Protein AF-0000000066936096 (afdb_homodimer)

Radius of gyration: 26.85 Å; Cα contacts (8 Å, |Δi|>4): 1464; chains: 2; bounding box: 51×81×69 Å

pLDDT: mean 94.81, std 11.09, range [21.28, 98.94]

Solvent-accessible surface area (backbone atoms only — not comparable to full-atom values): 34958 Å² total; per-residue (Å²): 130,80,73,74,75,80,84,58,94,66,69,86,73,44,32,50,48,68,64,58,65,38,70,39,83,84,47,36,50,70,68,45,52,48,51,41,53,50,38,27,55,39,52,73,69,51,82,50,41,89,78,69,32,54,70,56,40,50,52,32,33,67,69,36,69,44,80,50,72,46,50,57,77,57,85,80,52,42,78,47,74,41,84,44,98,87,55,68,65,38,42,28,31,33,31,68,24,74,96,50,80,40,72,24,26,34,42,36,29,51,30,39,47,48,46,43,67,44,40,65,46,42,37,67,57,47,47,48,47,8,55,77,65,28,16,29,27,41,21,43,42,54,54,37,17,66,89,32,33,71,61,42,33,55,52,44,52,40,51,52,50,53,48,37,67,71,41,28,44,79,74,60,66,23,47,44,24,33,41,20,22,33,30,43,6,9,29,47,33,51,44,38,52,52,54,33,44,79,68,70,61,48,86,61,37,50,31,35,40,33,27,37,17,55,27,52,63,56,59,50,48,49,27,62,70,36,43,67,92,75,27,29,82,51,20,30,68,55,51,50,53,30,46,44,37,30,40,67,92,57,48,50,66,61,28,49,37,47,94,69,4,50,52,48,47,87,52,60,85,54,57,36,31,39,32,41,34,22,64,52,22,36,32,46,52,32,41,52,51,44,40,48,48,31,38,75,43,72,28,54,45,32,36,44,67,36,38,50,26,36,52,70,40,70,60,50,60,43,90,76,37,66,67,19,29,53,50,52,50,54,52,51,45,50,52,53,51,46,68,69,50,131,129,81,72,75,74,81,84,59,92,63,69,86,73,44,31,50,47,69,63,58,64,37,70,38,83,82,47,36,50,70,68,45,53,48,48,42,53,51,39,26,55,40,53,73,68,49,83,51,40,90,76,69,33,55,70,55,39,51,53,33,34,68,70,34,71,45,81,50,73,46,51,56,77,56,85,79,51,43,78,48,75,41,86,44,97,87,54,69,66,38,44,27,32,33,31,68,24,75,96,52,80,38,72,24,28,34,41,36,29,50,29,40,48,47,46,44,67,45,39,66,47,42,37,64,57,47,47,49,47,8,56,76,66,28,16,30,27,40,21,42,44,54,55,37,17,65,90,33,32,72,61,43,34,54,53,44,52,40,50,52,48,53,48,37,68,71,41,27,42,80,74,60,66,22,48,44,24,33,39,20,22,34,30,43,8,9,31,47,33,51,44,38,51,51,54,32,43,77,68,69,61,49,88,60,38,49,30,33,40,33,26,37,16,57,27,50,63,54,60,49,48,49,27,65,70,35,42,66,90,77,27,30,82,51,21,28,68,56,50,51,54,31,46,45,37,29,41,66,92,59,48,50,67,60,29,49,37,48,92,69,5,48,52,48,47,88,50,59,84,55,56,36,32,39,32,39,33,22,65,52,22,37,30,45,52,32,42,51,52,45,41,48,49,31,38,76,42,73,28,54,44,34,34,42,67,38,37,50,27,34,52,70,40,72,60,51,61,44,91,76,38,65,67,18,30,53,51,52,50,53,52,51,46,51,52,53,54,46,68,68,49,132

Secondary structure (DSSP, 8-state):
--------S-PPPPSEEE--GGGSGGGS-HHHHHHHHHHHHHHHHSPPHHHH-HHHHHHHHHTT-SSSPPP---TT-EEEEE--SSSSPEEEEEE--SSSPP-EEEEEE--STTTS--TTS-HHHHHHHHHHHTEEEEEE----TTTS-TTHHHHHHHHHHHHHHHHHHHHHSS-EEEEEEETHHHHHHHHHHHHHHHTT--TT--EEEEES--SSTT--HHHHT--TTT-SS--HHHHHHHHHHHSTT--TTGGGSTTT-GGGS---S---EEEEEETT-TTHHHHHHHHHHHHHTT--EEEEEETTPPTTGGGS-TTT-HHHHHHHHHHHHHHHHHHH--/--------S-PPPPSEEE--GGGSGGGS-HHHHHHHHHHHHHHHHSPPHHHH-HHHHHHHHHTT-SSSPPPPPPTT-EEEEE--SSSSPEEEEEE--SSSPP-EEEEEE--STTTS--TTS-HHHHHHHHHHHTEEEEEE----TTTS-TTHHHHHHHHHHHHHHHHHHHHHSS-EEEEEEETHHHHHHHHHHHHHHHTT--TT--EEEEES--SSTT--HHHHT--TTT-SS--HHHHHHHHHHHSTT--TTGGGSTTT-GGGS---S---EEEEEETT-TTHHHHHHHHHHHHHTT--EEEEEETTPPTTGGGS-TTT-HHHHHHHHHHHHHHHHHHH--

InterPro domains:
  IPR013094 Alpha/beta hydrolase fold-3 [PF07859] (108-314)
  IPR029058 Alpha/Beta hydrolase fold [G3DSA:3.40.50.1820] (13-335)
  IPR029058 Alpha/Beta hydrolase fold [SSF53474] (55-336)
  IPR050300 GDXG lipolytic enzyme [PTHR48081] (56-337)

Foldseek 3Di:
DPPPPDPDVPDDDDPDDDDCCLVDPVNADPLLVVLQVLLLVQLVVDDDCVRVHLVVVQVCQCVLNGSDGHADADPQKDKDWACAPVDHTKIKIKHAAPPDQAAAEEEEEEDDLLRYDANRQFCQLQNCLCHLLVHMYIYIGWHGWLVDAPPRRLRRSLRVVVVQQVCVCVVRVYHHAEYEYAACRLCSSLLSQVVCVVVVRCPRHLEYERELYQQQLLADDLQQPFDSSNARPHHNVNSVVSCCRRPPPAHSVNCRPCSNHVLNDLQAPGHEYEYHYEPRESSPVVSVSSQVSNVVNPYHYHYDYQRSQHGPLCSDNLVPRPSNVVVSVVVSVVSNVSSPDD/DPPPPDPPVPDDDDPDDDDCCLVDPPNADPLLVVLQVLLLVQLVVDDDCVRVHLVVVQVCQCVLNGSDGHADADPQKDKDWACAPVDHTKIKIKHAAPPDQAAAEEEEEEDDLLRYDANRQFCQLQNCLCHLLVHMYIYIGWHGWLVDAPPRRLRRSLRVVVCQQVCVCVPRVYHHAEYEYAACRLCSSLLSQVVCVVVVRCPRHLEYERELYQQQLLADDLQQPFDSSNARPHHNVNSVVSCCRRPPPAHSVNCRPCSNHVLNDLQAPGHEYEYEYEPRESSPVVSVSSQVSNVVNPYHYHYDYQRSQHGPLCSDNLVPRVSNVVVSVVVSVVSNVSSPDD

Structure (mmCIF, N/CA/C/O backbone):
data_AF-0000000066936096-model_v1
#
loop_
_entity.id
_entity.type
_entity.pdbx_description
1 polymer 'Alpha/beta hydrolase fold-3 domain-containing protein'
#
loop_
_atom_site.group_PDB
_atom_site.id
_atom_site.type_symbol
_atom_site.label_atom_id
_atom_site.label_alt_id
_atom_site.label_comp_id
_atom_site.label_asym_id
_atom_site.label_entity_id
_atom_site.label_seq_id
_atom_site.pdbx_PDB_ins_code
_atom_site.Cartn_x
_atom_site.Cartn_y
_atom_site.Cartn_z
_atom_site.occupancy
_atom_site.B_iso_or_equiv
_atom_site.auth_seq_id
_atom_site.auth_comp_id
_atom_site.auth_asym_id
_atom_site.auth_atom_id
_atom_site.pdbx_PDB_model_num
ATOM 1 N N . MET A 1 1 ? 4.812 45 -6.363 1 21.28 1 MET A N 1
ATOM 2 C CA . MET A 1 1 ? 3.693 44.469 -7.137 1 21.28 1 MET A CA 1
ATOM 3 C C . MET A 1 1 ? 4.09 43.188 -7.871 1 21.28 1 MET A C 1
ATOM 5 O O . MET A 1 1 ? 4.652 43.25 -8.961 1 21.28 1 MET A O 1
ATOM 9 N N . GLY A 1 2 ? 4.789 42.281 -7.242 1 26.2 2 GLY A N 1
ATOM 10 C CA . GLY A 1 2 ? 5.41 41.125 -7.887 1 26.2 2 GLY A CA 1
ATOM 11 C C . GLY A 1 2 ? 4.453 40.344 -8.766 1 26.2 2 GLY A C 1
ATOM 12 O O . GLY A 1 2 ? 3.365 39.969 -8.328 1 26.2 2 GLY A O 1
ATOM 13 N N . GLU A 1 3 ? 4.438 40.688 -10.055 1 27.42 3 GLU A N 1
ATOM 14 C CA . GLU A 1 3 ? 3.617 40.062 -11.086 1 27.42 3 GLU A CA 1
ATOM 15 C C . GLU A 1 3 ? 3.504 38.531 -10.859 1 27.42 3 GLU A C 1
ATOM 17 O O . GLU A 1 3 ? 4.512 37.844 -10.695 1 27.42 3 GLU A O 1
ATOM 22 N N . PHE A 1 4 ? 2.385 38.094 -10.258 1 32.47 4 PHE A N 1
ATOM 23 C CA . PHE A 1 4 ? 1.965 36.688 -10.375 1 32.47 4 PHE A CA 1
ATOM 24 C C . PHE A 1 4 ? 2.238 36.156 -11.773 1 32.47 4 PHE A C 1
ATOM 26 O O . PHE A 1 4 ? 1.801 36.75 -12.766 1 32.47 4 PHE A O 1
ATOM 33 N N . LEU A 1 5 ? 3.494 35.719 -12.047 1 33.38 5 LEU A N 1
ATOM 34 C CA . LEU A 1 5 ? 3.742 35.156 -13.367 1 33.38 5 LEU A CA 1
ATOM 35 C C . LEU A 1 5 ? 2.496 34.438 -13.898 1 33.38 5 LEU A C 1
ATOM 37 O O . LEU A 1 5 ? 1.727 33.875 -13.125 1 33.38 5 LEU A O 1
ATOM 41 N N . PRO A 1 6 ? 2.09 34.625 -15.164 1 33.25 6 PRO A N 1
ATOM 42 C CA . PRO A 1 6 ? 0.983 34.062 -15.945 1 33.25 6 PRO A CA 1
ATOM 43 C C . PRO A 1 6 ? 0.793 32.562 -15.711 1 33.25 6 PRO A C 1
ATOM 45 O O . PRO A 1 6 ? 1.723 31.891 -15.273 1 33.25 6 PRO A O 1
ATOM 48 N N . ASN A 1 7 ? -0.581 31.906 -16.016 1 35.94 7 ASN A N 1
ATOM 49 C CA . ASN A 1 7 ? -1.397 30.719 -15.859 1 35.94 7 ASN A CA 1
ATOM 50 C C . ASN A 1 7 ? -0.774 29.516 -16.562 1 35.94 7 ASN A C 1
ATOM 52 O O . ASN A 1 7 ? -1.118 29.203 -17.703 1 35.94 7 ASN A O 1
ATOM 56 N N . ASP A 1 8 ? 0.479 29.453 -16.984 1 39.91 8 ASP A N 1
ATOM 57 C CA . ASP A 1 8 ? 0.796 28.172 -17.625 1 39.91 8 ASP A CA 1
ATOM 58 C C . ASP A 1 8 ? 0.001 27.031 -17 1 39.91 8 ASP A C 1
ATOM 60 O O . ASP A 1 8 ? -0.271 27.047 -15.797 1 39.91 8 ASP A O 1
ATOM 64 N N . ASP A 1 9 ? -0.69 26.219 -17.859 1 45.94 9 ASP A N 1
ATOM 65 C CA . ASP A 1 9 ? -1.506 25.047 -17.531 1 45.94 9 ASP A CA 1
ATOM 66 C C . ASP A 1 9 ? -1.025 24.375 -16.25 1 45.94 9 ASP A C 1
ATOM 68 O O . ASP A 1 9 ? -0.124 23.531 -16.297 1 45.94 9 ASP A O 1
ATOM 72 N N . LYS A 1 10 ? -0.836 25 -15.242 1 56.66 10 LYS A N 1
ATOM 73 C CA . LYS A 1 10 ? -0.258 25.109 -13.906 1 56.66 10 LYS A CA 1
ATOM 74 C C . LYS A 1 10 ? -0.855 24.062 -12.969 1 56.66 10 LYS A C 1
ATOM 76 O O . LYS A 1 10 ? -0.752 24.188 -11.75 1 56.66 10 LYS A O 1
ATOM 81 N N . SER A 1 11 ? -1.692 23.234 -13.5 1 80.5 11 SER A N 1
ATOM 82 C CA . SER A 1 11 ? -2.24 22.25 -12.562 1 80.5 11 SER A CA 1
ATOM 83 C C . SER A 1 11 ? -1.206 21.188 -12.211 1 80.5 11 SER A C 1
ATOM 85 O O . SER A 1 11 ? -0.418 20.781 -13.062 1 80.5 11 SER A O 1
ATOM 87 N N . LEU A 1 12 ? -0.967 20.953 -10.898 1 91.88 12 LEU A N 1
ATOM 88 C CA . LEU A 1 12 ? -0.091 19.906 -10.406 1 91.88 12 LEU A CA 1
ATOM 89 C C . LEU A 1 12 ? -0.522 18.547 -10.953 1 91.88 12 LEU A C 1
ATOM 91 O O . LEU A 1 12 ? -1.69 18.172 -10.844 1 91.88 12 LEU A O 1
ATOM 95 N N . LYS A 1 13 ? 0.387 17.969 -11.742 1 94.69 13 LYS A N 1
ATOM 96 C CA . LYS A 1 13 ? 0.131 16.609 -12.234 1 94.69 13 LYS A CA 1
ATOM 97 C C . LYS A 1 13 ? 0.621 15.562 -11.242 1 94.69 13 LYS A C 1
ATOM 99 O O . LYS A 1 13 ? 1.762 15.625 -10.773 1 94.69 13 LYS A O 1
ATOM 104 N N . SER A 1 14 ? -0.209 14.664 -10.945 1 98.19 14 SER A N 1
ATOM 105 C CA . SER A 1 14 ? 0.137 13.617 -9.992 1 98.19 14 SER A CA 1
ATOM 106 C C . SER A 1 14 ? 1.23 12.711 -10.539 1 98.19 14 SER A C 1
ATOM 108 O O . SER A 1 14 ? 1.219 12.359 -11.727 1 98.19 14 SER A O 1
ATOM 110 N N . ASP A 1 15 ? 2.176 12.305 -9.719 1 98.62 15 ASP A N 1
ATOM 111 C CA . ASP A 1 15 ? 3.199 11.328 -10.086 1 98.62 15 ASP A CA 1
ATOM 112 C C . ASP A 1 15 ? 2.654 9.906 -10 1 98.62 15 ASP A C 1
ATOM 114 O O . ASP A 1 15 ? 3.324 8.953 -10.406 1 98.62 15 ASP A O 1
ATOM 118 N N . LEU A 1 16 ? 1.463 9.719 -9.477 1 98.19 16 LEU A N 1
ATOM 119 C CA . LEU A 1 16 ? 0.701 8.477 -9.453 1 98.19 16 LEU A CA 1
ATOM 120 C C . LEU A 1 16 ? -0.583 8.609 -10.266 1 98.19 16 LEU A C 1
ATOM 122 O O . LEU A 1 16 ? -1.37 9.531 -10.047 1 98.19 16 LEU A O 1
ATOM 126 N N . SER A 1 17 ? -0.803 7.715 -11.156 1 96.94 17 SER A N 1
ATOM 127 C CA . SER A 1 17 ? -2.035 7.676 -11.938 1 96.94 17 SER A CA 1
ATOM 128 C C . SER A 1 17 ? -2.621 6.27 -11.977 1 96.94 17 SER A C 1
ATOM 130 O O . SER A 1 17 ? -1.909 5.301 -12.25 1 96.94 17 SER A O 1
ATOM 132 N N . LEU A 1 18 ? -3.869 6.152 -11.664 1 97.88 18 LEU A N 1
ATOM 133 C CA . LEU A 1 18 ? -4.621 4.91 -11.812 1 97.88 18 LEU A CA 1
ATOM 134 C C . LEU A 1 18 ? -5.68 5.035 -12.898 1 97.88 18 LEU A C 1
ATOM 136 O O . LEU A 1 18 ? -6.395 6.035 -12.961 1 97.88 18 LEU A O 1
ATOM 140 N N . ASP A 1 19 ? -5.637 4.125 -13.844 1 97.5 19 ASP A N 1
ATOM 141 C CA . ASP A 1 19 ? -6.801 3.992 -14.719 1 97.5 19 ASP A CA 1
ATOM 142 C C . ASP A 1 19 ? -7.969 3.338 -13.984 1 97.5 19 ASP A C 1
ATOM 144 O O . ASP A 1 19 ? -7.953 2.131 -13.734 1 97.5 19 ASP A O 1
ATOM 148 N N . LEU A 1 20 ? -9.016 4.113 -13.688 1 96.75 20 LEU A N 1
ATOM 149 C CA . LEU A 1 20 ? -10.07 3.654 -12.797 1 96.75 20 LEU A CA 1
ATOM 150 C C . LEU A 1 20 ? -11.297 3.203 -13.594 1 96.75 20 LEU A C 1
ATOM 152 O O . LEU A 1 20 ? -12.367 2.988 -13.023 1 96.75 20 LEU A O 1
ATOM 156 N N . ALA A 1 21 ? -11.156 3.037 -14.883 1 97.25 21 ALA A N 1
ATOM 157 C CA . ALA A 1 21 ? -12.281 2.65 -15.734 1 97.25 21 ALA A CA 1
ATOM 158 C C . ALA A 1 21 ? -12.914 1.352 -15.242 1 97.25 21 ALA A C 1
ATOM 160 O O . ALA A 1 21 ? -14.141 1.188 -15.305 1 97.25 21 ALA A O 1
ATOM 161 N N . ALA A 1 22 ? -12.078 0.509 -14.75 1 97.38 22 ALA A N 1
ATOM 162 C CA . ALA A 1 22 ? -12.539 -0.807 -14.312 1 97.38 22 ALA A CA 1
ATOM 163 C C . ALA A 1 22 ? -13.453 -0.693 -13.094 1 97.38 22 ALA A C 1
ATOM 165 O O . ALA A 1 22 ? -14.219 -1.614 -12.789 1 97.38 22 ALA A O 1
ATOM 166 N N . PHE A 1 23 ? -13.375 0.421 -12.344 1 96.44 23 PHE A N 1
ATOM 167 C CA . PHE A 1 23 ? -14.109 0.57 -11.094 1 96.44 23 PHE A CA 1
ATOM 168 C C . PHE A 1 23 ? -15.414 1.328 -11.32 1 96.44 23 PHE A C 1
ATOM 170 O O . PHE A 1 23 ? -16.219 1.48 -10.398 1 96.44 23 PHE A O 1
ATOM 177 N N . HIS A 1 24 ? -15.648 1.776 -12.516 1 94.44 24 HIS A N 1
ATOM 178 C CA . HIS A 1 24 ? -16.891 2.457 -12.828 1 94.44 24 HIS A CA 1
ATOM 179 C C . HIS A 1 24 ? -18.078 1.49 -12.797 1 94.44 24 HIS A C 1
ATOM 181 O O . HIS A 1 24 ? -17.938 0.33 -13.195 1 94.44 24 HIS A O 1
ATOM 187 N N . LYS A 1 25 ? -19.234 1.93 -12.281 1 86.75 25 LYS A N 1
ATOM 188 C CA . LYS A 1 25 ? -20.438 1.107 -12.125 1 86.75 25 LYS A CA 1
ATOM 189 C C . LYS A 1 25 ? -20.797 0.422 -13.438 1 86.75 25 LYS A C 1
ATOM 191 O O . LYS A 1 25 ? -21.234 -0.73 -13.445 1 86.75 25 LYS A O 1
ATOM 196 N N . GLY A 1 26 ? -20.578 0.968 -14.508 1 93.06 26 GLY A N 1
ATOM 197 C CA . GLY A 1 26 ? -20.969 0.421 -15.805 1 93.06 26 GLY A CA 1
ATOM 198 C C . GLY A 1 26 ? -19.938 -0.528 -16.375 1 93.06 26 GLY A C 1
ATOM 199 O O . GLY A 1 26 ? -20.188 -1.198 -17.391 1 93.06 26 GLY A O 1
ATOM 200 N N . ALA A 1 27 ? -18.797 -0.744 -15.672 1 96.44 27 ALA A N 1
ATOM 201 C CA . ALA A 1 27 ? -17.719 -1.555 -16.219 1 96.44 27 ALA A CA 1
ATOM 202 C C . ALA A 1 27 ? -17.969 -3.041 -15.977 1 96.44 27 ALA A C 1
ATOM 204 O O . ALA A 1 27 ? -17.469 -3.889 -16.719 1 96.44 27 ALA A O 1
ATOM 205 N N . THR A 1 28 ? -18.75 -3.381 -15.008 1 97.38 28 THR A N 1
ATOM 206 C CA . THR A 1 28 ? -19.031 -4.77 -14.664 1 97.38 28 THR A CA 1
ATOM 207 C C . THR A 1 28 ? -20.266 -5.266 -15.406 1 97.38 28 THR A C 1
ATOM 209 O O . THR A 1 28 ? -21.328 -4.648 -15.328 1 97.38 28 THR A O 1
ATOM 212 N N . THR A 1 29 ? -20.156 -6.328 -16.125 1 97.62 29 THR A N 1
ATOM 213 C CA . THR A 1 29 ? -21.266 -6.867 -16.891 1 97.62 29 THR A CA 1
ATOM 214 C C . THR A 1 29 ? -22.328 -7.461 -15.969 1 97.62 29 THR A C 1
ATOM 216 O O . THR A 1 29 ? -22.031 -7.805 -14.82 1 97.62 29 THR A O 1
ATOM 219 N N . THR A 1 30 ? -23.516 -7.586 -16.484 1 97.62 30 THR A N 1
ATOM 220 C CA . THR A 1 30 ? -24.609 -8.195 -15.742 1 97.62 30 THR A CA 1
ATOM 221 C C . THR A 1 30 ? -24.281 -9.648 -15.383 1 97.62 30 THR A C 1
ATOM 223 O O . THR A 1 30 ? -24.547 -10.094 -14.266 1 97.62 30 THR A O 1
ATOM 226 N N . ALA A 1 31 ? -23.672 -10.328 -16.328 1 97.75 31 ALA A N 1
ATOM 227 C CA . ALA A 1 31 ? -23.297 -11.727 -16.094 1 97.75 31 ALA A CA 1
ATOM 228 C C . ALA A 1 31 ? -22.328 -11.852 -14.93 1 97.75 31 ALA A C 1
ATOM 230 O O . ALA A 1 31 ? -22.469 -12.742 -14.094 1 97.75 31 ALA A O 1
ATOM 231 N N . THR A 1 32 ? -21.375 -10.969 -14.875 1 97.94 32 THR A N 1
ATOM 232 C CA . THR A 1 32 ? -20.375 -10.992 -13.805 1 97.94 32 THR A CA 1
ATOM 233 C C . THR A 1 32 ? -21.016 -10.656 -12.461 1 97.94 32 THR A C 1
ATOM 235 O O . THR A 1 32 ? -20.719 -11.289 -11.445 1 97.94 32 THR A O 1
ATOM 238 N N . ARG A 1 33 ? -21.953 -9.719 -12.445 1 97.5 33 ARG A N 1
ATOM 239 C CA . ARG A 1 33 ? -22.672 -9.367 -11.227 1 97.5 33 ARG A CA 1
ATOM 240 C C . ARG A 1 33 ? -23.484 -10.555 -10.711 1 97.5 33 ARG A C 1
ATOM 242 O O . ARG A 1 33 ? -23.531 -10.812 -9.508 1 97.5 33 ARG A O 1
ATOM 249 N N . GLN A 1 34 ? -24.078 -11.203 -11.648 1 97.69 34 GLN A N 1
ATOM 250 C CA . GLN A 1 34 ? -24.891 -12.367 -11.289 1 97.69 34 GLN A CA 1
ATOM 251 C C . GLN A 1 34 ? -24.016 -13.484 -10.727 1 97.69 34 GLN A C 1
ATOM 253 O O . GLN A 1 34 ? -24.375 -14.133 -9.742 1 97.69 34 GLN A O 1
ATOM 258 N N . LEU A 1 35 ? -22.938 -13.695 -11.398 1 97.19 35 LEU A N 1
ATOM 259 C CA . LEU A 1 35 ? -21.984 -14.688 -10.898 1 97.19 35 LEU A CA 1
ATOM 260 C C . LEU A 1 35 ? -21.578 -14.383 -9.461 1 97.19 35 LEU A C 1
ATOM 262 O O . LEU A 1 35 ? -21.609 -15.266 -8.602 1 97.19 35 LEU A O 1
ATOM 266 N N . ASN A 1 36 ? -21.234 -13.148 -9.172 1 97.38 36 ASN A N 1
ATOM 267 C CA . ASN A 1 36 ? -20.844 -12.742 -7.832 1 97.38 36 ASN A CA 1
ATOM 268 C C . ASN A 1 36 ? -21.953 -12.977 -6.816 1 97.38 36 ASN A C 1
ATOM 270 O O . ASN A 1 36 ? -21.703 -13.492 -5.723 1 97.38 36 ASN A O 1
ATOM 274 N N . SER A 1 37 ? -23.172 -12.594 -7.219 1 97.56 37 SER A N 1
ATOM 275 C CA . SER A 1 37 ? -24.312 -12.789 -6.336 1 97.56 37 SER A CA 1
ATOM 276 C C . SER A 1 37 ? -24.516 -14.266 -6.012 1 97.56 37 SER A C 1
ATOM 278 O O . SER A 1 37 ? -24.781 -14.625 -4.859 1 97.56 37 SER A O 1
ATOM 280 N N . GLN A 1 38 ? -24.375 -15.055 -7.008 1 96.88 38 GLN A N 1
ATOM 281 C CA . GLN A 1 38 ? -24.516 -16.5 -6.82 1 96.88 38 GLN A CA 1
ATOM 282 C C . GLN A 1 38 ? -23.422 -17.047 -5.902 1 96.88 38 GLN A C 1
ATOM 284 O O . GLN A 1 38 ? -23.703 -17.859 -5.027 1 96.88 38 GLN A O 1
ATOM 289 N N . LEU A 1 39 ? -22.219 -16.609 -6.109 1 96.69 39 LEU A N 1
ATOM 290 C CA . LEU A 1 39 ? -21.094 -17.062 -5.305 1 96.69 39 LEU A CA 1
ATOM 291 C C . LEU A 1 39 ? -21.266 -16.656 -3.848 1 96.69 39 LEU A C 1
ATOM 293 O O . LEU A 1 39 ? -20.891 -17.391 -2.938 1 96.69 39 LEU A O 1
ATOM 297 N N . ILE A 1 40 ? -21.781 -15.445 -3.617 1 97.25 40 ILE A N 1
ATOM 298 C CA . ILE A 1 40 ? -22.031 -14.984 -2.256 1 97.25 40 ILE A CA 1
ATOM 299 C C . ILE A 1 40 ? -23.047 -15.906 -1.583 1 97.25 40 ILE A C 1
ATOM 301 O O . ILE A 1 40 ? -22.828 -16.375 -0.467 1 97.25 40 ILE A O 1
ATOM 305 N N . GLU A 1 41 ? -24.125 -16.234 -2.277 1 96.88 41 GLU A N 1
ATOM 306 C CA . GLU A 1 41 ? -25.172 -17.078 -1.729 1 96.88 41 GLU A CA 1
ATOM 307 C C . GLU A 1 41 ? -24.641 -18.484 -1.437 1 96.88 41 GLU A C 1
ATOM 309 O O . GLU A 1 41 ? -24.922 -19.047 -0.375 1 96.88 41 GLU A O 1
ATOM 314 N N . LEU A 1 42 ? -23.906 -19.031 -2.389 1 95.25 42 LEU A N 1
ATOM 315 C CA . LEU A 1 42 ? -23.328 -20.359 -2.209 1 95.25 42 LEU A CA 1
ATOM 316 C C . LEU A 1 42 ? -22.359 -20.375 -1.035 1 95.25 42 LEU A C 1
ATOM 318 O O . LEU A 1 42 ? -22.312 -21.328 -0.27 1 95.25 42 LEU A O 1
ATOM 322 N N . GLY A 1 43 ? -21.562 -19.25 -0.933 1 94.38 43 GLY A N 1
ATOM 323 C CA . GLY A 1 43 ? -20.609 -19.141 0.165 1 94.38 43 GLY A CA 1
ATOM 324 C C . GLY A 1 43 ? -21.281 -19.109 1.527 1 94.38 43 GLY A C 1
ATOM 325 O O . GLY A 1 43 ? -20.766 -19.672 2.494 1 94.38 43 GLY A O 1
ATOM 326 N N . LEU A 1 44 ? -22.375 -18.422 1.616 1 95.25 44 LEU A N 1
ATOM 327 C CA . LEU A 1 44 ? -23.109 -18.281 2.871 1 95.25 44 LEU A CA 1
ATOM 328 C C . LEU A 1 44 ? -23.688 -19.625 3.309 1 95.25 44 LEU A C 1
ATOM 330 O O . LEU A 1 44 ? -23.828 -19.891 4.508 1 95.25 44 LEU A O 1
ATOM 334 N N . ARG A 1 45 ? -23.906 -20.516 2.357 1 94.88 45 ARG A N 1
ATOM 335 C CA . ARG A 1 45 ? -24.531 -21.797 2.65 1 94.88 45 ARG A CA 1
ATOM 336 C C . ARG A 1 45 ? -23.484 -22.875 2.873 1 94.88 45 ARG A C 1
ATOM 338 O O . ARG A 1 45 ? -23.781 -23.922 3.447 1 94.88 45 ARG A O 1
ATOM 345 N N . ASP A 1 46 ? -22.344 -22.625 2.441 1 95.25 46 ASP A N 1
ATOM 346 C CA . ASP A 1 46 ? -21.281 -23.625 2.447 1 95.25 46 ASP A CA 1
ATOM 347 C C . ASP A 1 46 ? -20.75 -23.859 3.857 1 95.25 46 ASP A C 1
ATOM 349 O O . ASP A 1 46 ? -20.766 -22.938 4.688 1 95.25 46 ASP A O 1
ATOM 353 N N . THR A 1 47 ? -20.375 -25.125 4.125 1 96.25 47 THR A N 1
ATOM 354 C CA . THR A 1 47 ? -19.578 -25.406 5.312 1 96.25 47 THR A CA 1
ATOM 355 C C . THR A 1 47 ? -18.109 -25.094 5.062 1 96.25 47 THR A C 1
ATOM 357 O O . THR A 1 47 ? -17.484 -25.641 4.156 1 96.25 47 THR A O 1
ATOM 360 N N . LYS A 1 48 ? -17.547 -24.281 5.867 1 96.44 48 LYS A N 1
ATOM 361 C CA . LYS A 1 48 ? -16.188 -23.812 5.668 1 96.44 48 LYS A CA 1
ATOM 362 C C . LYS A 1 48 ? -15.18 -24.906 6.02 1 96.44 48 LYS A C 1
ATOM 364 O O . LYS A 1 48 ? -15.477 -25.797 6.824 1 96.44 48 LYS A O 1
ATOM 369 N N . TRP A 1 49 ? -13.992 -24.781 5.426 1 97.75 49 TRP A N 1
ATOM 370 C CA . TRP A 1 49 ? -13 -25.828 5.551 1 97.75 49 TRP A CA 1
ATOM 371 C C . TRP A 1 49 ? -12.547 -25.984 7 1 97.75 49 TRP A C 1
ATOM 373 O O . TRP A 1 49 ? -12.203 -27.094 7.438 1 97.75 49 TRP A O 1
ATOM 383 N N . TRP A 1 50 ? -12.523 -24.828 7.773 1 97.81 50 TRP A N 1
ATOM 384 C CA . TRP A 1 50 ? -12.023 -24.906 9.141 1 97.81 50 TRP A CA 1
ATOM 385 C C . TRP A 1 50 ? -13.086 -25.469 10.078 1 97.81 50 TRP A C 1
ATOM 387 O O . TRP A 1 50 ? -12.812 -25.75 11.25 1 97.81 50 TRP A O 1
ATOM 397 N N . LYS A 1 51 ? -14.312 -25.641 9.633 1 97.38 51 LYS A N 1
ATOM 398 C CA . LYS A 1 51 ? -15.391 -26.281 10.398 1 97.38 51 LYS A CA 1
ATOM 399 C C . LYS A 1 51 ? -15.43 -27.781 10.156 1 97.38 51 LYS A C 1
ATOM 401 O O . LYS A 1 51 ? -15.617 -28.562 11.094 1 97.38 51 LYS A O 1
ATOM 406 N N . CYS A 1 52 ? -15.258 -28.219 8.914 1 97.31 52 CYS A N 1
ATOM 407 C CA . CYS A 1 52 ? -15.359 -29.641 8.594 1 97.31 52 CYS A CA 1
ATOM 408 C C . CYS A 1 52 ? -13.977 -30.266 8.492 1 97.31 52 CYS A C 1
ATOM 410 O O . CYS A 1 52 ? -13.852 -31.5 8.445 1 97.31 52 CYS A O 1
ATOM 412 N N . GLY A 1 53 ? -12.93 -29.484 8.477 1 98 53 GLY A N 1
ATOM 413 C CA . GLY A 1 53 ? -11.578 -29.969 8.281 1 98 53 GLY A CA 1
ATOM 414 C C . GLY A 1 53 ? -11.086 -29.812 6.855 1 98 53 GLY A C 1
ATOM 415 O O . GLY A 1 53 ? -11.844 -30 5.902 1 98 53 GLY A O 1
ATOM 416 N N . ALA A 1 54 ? -9.82 -29.516 6.738 1 98.19 54 ALA A N 1
ATOM 417 C CA . ALA A 1 54 ? -9.227 -29.234 5.434 1 98.19 54 ALA A CA 1
ATOM 418 C C . ALA A 1 54 ? -9.289 -30.438 4.52 1 98.19 54 ALA A C 1
ATOM 420 O O . ALA A 1 54 ? -9.656 -30.328 3.346 1 98.19 54 ALA A O 1
ATOM 421 N N . ARG A 1 55 ? -9 -31.594 4.996 1 97.12 55 ARG A N 1
ATOM 422 C CA . ARG A 1 55 ? -8.977 -32.812 4.199 1 97.12 55 ARG A CA 1
ATOM 423 C C . ARG A 1 55 ? -10.359 -33.125 3.619 1 97.12 55 ARG A C 1
ATOM 425 O O . ARG A 1 55 ? -10.484 -33.406 2.428 1 97.12 55 ARG A O 1
ATOM 432 N N . GLU A 1 56 ? -11.312 -33.031 4.492 1 97.44 56 GLU A N 1
ATOM 433 C CA . GLU A 1 56 ? -12.68 -33.25 4.031 1 97.44 56 GLU A CA 1
ATOM 434 C C . GLU A 1 56 ? -13.094 -32.219 2.988 1 97.44 56 GLU A C 1
ATOM 436 O O . GLU A 1 56 ? -13.734 -32.562 1.989 1 97.44 56 GLU A O 1
ATOM 441 N N . TYR A 1 57 ? -12.789 -31.016 3.24 1 97.94 57 TYR A N 1
ATOM 442 C CA . TYR A 1 57 ? -13.18 -29.953 2.312 1 97.94 57 TYR A CA 1
ATOM 443 C C . TYR A 1 57 ? -12.508 -30.141 0.96 1 97.94 57 TYR A C 1
ATOM 445 O O . TYR A 1 57 ? -13.109 -29.875 -0.083 1 97.94 57 TYR A O 1
ATOM 453 N N . ARG A 1 58 ? -11.227 -30.562 0.961 1 97.44 58 ARG A N 1
ATOM 454 C CA . ARG A 1 58 ? -10.516 -30.844 -0.28 1 97.44 58 ARG A CA 1
ATOM 455 C C . ARG A 1 58 ? -11.227 -31.938 -1.083 1 97.44 58 ARG A C 1
ATOM 457 O O . ARG A 1 58 ? -11.32 -31.844 -2.309 1 97.44 58 ARG A O 1
ATOM 464 N N . GLN A 1 59 ? -11.734 -32.875 -0.427 1 95.81 59 GLN A N 1
ATOM 465 C CA . GLN A 1 59 ? -12.508 -33.938 -1.085 1 95.81 59 GLN A CA 1
ATOM 466 C C . GLN A 1 59 ? -13.805 -33.375 -1.659 1 95.81 59 GLN A C 1
ATOM 468 O O . GLN A 1 59 ? -14.188 -33.719 -2.781 1 95.81 59 GLN A O 1
ATOM 473 N N . ARG A 1 60 ? -14.445 -32.562 -0.886 1 95.31 60 ARG A N 1
ATOM 474 C CA . ARG A 1 60 ? -15.672 -31.906 -1.352 1 95.31 60 ARG A CA 1
ATOM 475 C C . ARG A 1 60 ? -15.414 -31.078 -2.607 1 95.31 60 ARG A C 1
ATOM 477 O O . ARG A 1 60 ? -16.203 -31.109 -3.549 1 95.31 60 ARG A O 1
ATOM 484 N N . ARG A 1 61 ? -14.32 -30.391 -2.584 1 93.44 61 ARG A N 1
ATOM 485 C CA . ARG A 1 61 ? -13.953 -29.562 -3.734 1 93.44 61 ARG A CA 1
ATOM 486 C C . ARG A 1 61 ? -13.703 -30.422 -4.965 1 93.44 61 ARG A C 1
ATOM 488 O O . ARG A 1 61 ? -14.156 -30.094 -6.062 1 93.44 61 ARG A O 1
ATOM 495 N N . ALA A 1 62 ? -13 -31.516 -4.805 1 91.31 62 ALA A N 1
ATOM 496 C CA . ALA A 1 62 ? -12.695 -32.438 -5.898 1 91.31 62 ALA A CA 1
ATOM 497 C C . ALA A 1 62 ? -13.969 -33.031 -6.488 1 91.31 62 ALA A C 1
ATOM 499 O O . ALA A 1 62 ? -14.023 -33.344 -7.68 1 91.31 62 ALA A O 1
ATOM 500 N N . GLN A 1 63 ? -15.016 -33.031 -5.633 1 91.31 63 GLN A N 1
ATOM 501 C CA . GLN A 1 63 ? -16.281 -33.625 -6.047 1 91.31 63 GLN A CA 1
ATOM 502 C C . GLN A 1 63 ? -17.266 -32.594 -6.551 1 91.31 63 GLN A C 1
ATOM 504 O O . GLN A 1 63 ? -18.359 -32.906 -7.004 1 91.31 63 GLN A O 1
ATOM 509 N N . GLY A 1 64 ? -16.859 -31.359 -6.477 1 88.81 64 GLY A N 1
ATOM 510 C CA . GLY A 1 64 ? -17.719 -30.297 -6.926 1 88.81 64 GLY A CA 1
ATOM 511 C C . GLY A 1 64 ? -18.797 -29.938 -5.918 1 88.81 64 GLY A C 1
ATOM 512 O O . GLY A 1 64 ? -19.875 -29.438 -6.289 1 88.81 64 GLY A O 1
ATOM 513 N N . ALA A 1 65 ? -18.547 -30.234 -4.691 1 91.75 65 ALA A N 1
ATOM 514 C CA . ALA A 1 65 ? -19.531 -30.031 -3.641 1 91.75 65 ALA A CA 1
ATOM 515 C C . ALA A 1 65 ? -19.266 -28.75 -2.869 1 91.75 65 ALA A C 1
ATOM 517 O O . ALA A 1 65 ? -19.672 -28.609 -1.715 1 91.75 65 ALA A O 1
ATOM 518 N N . THR A 1 66 ? -18.5 -27.859 -3.363 1 92.5 66 THR A N 1
ATOM 519 C CA . THR A 1 66 ? -18.234 -26.531 -2.814 1 92.5 66 THR A CA 1
ATOM 520 C C . THR A 1 66 ? -18.672 -25.453 -3.787 1 92.5 66 THR A C 1
ATOM 522 O O . THR A 1 66 ? -19.094 -25.75 -4.906 1 92.5 66 THR A O 1
ATOM 525 N N . PRO A 1 67 ? -18.656 -24.172 -3.385 1 87.25 67 PRO A N 1
ATOM 526 C CA . PRO A 1 67 ? -19.062 -23.094 -4.293 1 87.25 67 PRO A CA 1
ATOM 527 C C . PRO A 1 67 ? -18.203 -23.047 -5.559 1 87.25 67 PRO A C 1
ATOM 529 O O . PRO A 1 67 ? -18.625 -22.453 -6.559 1 87.25 67 PRO A O 1
ATOM 532 N N . PHE A 1 68 ? -17.031 -23.656 -5.551 1 86.44 68 PHE A N 1
ATOM 533 C CA . PHE A 1 68 ? -16.203 -23.75 -6.75 1 86.44 68 PHE A CA 1
ATOM 534 C C . PHE A 1 68 ? -16.578 -24.984 -7.562 1 86.44 68 PHE A C 1
ATOM 536 O O . PHE A 1 68 ? -16.875 -26.031 -7 1 86.44 68 PHE A O 1
ATOM 543 N N . PRO A 1 69 ? -16.609 -24.781 -8.852 1 83.88 69 PRO A N 1
ATOM 544 C CA . PRO A 1 69 ? -16.938 -25.938 -9.68 1 83.88 69 PRO A CA 1
ATOM 545 C C . PRO A 1 69 ? -15.898 -27.062 -9.578 1 83.88 69 PRO A C 1
ATOM 547 O O . PRO A 1 69 ? -14.742 -26.797 -9.227 1 83.88 69 PRO A O 1
ATOM 550 N N . ARG A 1 70 ? -16.391 -28.188 -9.875 1 90.31 70 ARG A N 1
ATOM 551 C CA . ARG A 1 70 ? -15.477 -29.312 -9.961 1 90.31 70 ARG A CA 1
ATOM 552 C C . ARG A 1 70 ? -14.367 -29.047 -10.977 1 90.31 70 ARG A C 1
ATOM 554 O O . ARG A 1 70 ? -14.641 -28.578 -12.086 1 90.31 70 ARG A O 1
ATOM 561 N N . PRO A 1 71 ? -13.156 -29.312 -10.57 1 90.75 71 PRO A N 1
ATOM 562 C CA . PRO A 1 71 ? -12.07 -29.141 -11.539 1 90.75 71 PRO A CA 1
ATOM 563 C C . PRO A 1 71 ? -12.227 -30.031 -12.773 1 90.75 71 PRO A C 1
ATOM 565 O O . PRO A 1 71 ? -12.648 -31.188 -12.648 1 90.75 71 PRO A O 1
ATOM 568 N N . MET A 1 72 ? -12 -29.453 -13.891 1 92 72 MET A N 1
ATOM 569 C CA . MET A 1 72 ? -11.977 -30.219 -15.133 1 92 72 MET A CA 1
ATOM 570 C C . MET A 1 72 ? -10.578 -30.75 -15.422 1 92 72 MET A C 1
ATOM 572 O O . MET A 1 72 ? -9.648 -29.984 -15.648 1 92 72 MET A O 1
ATOM 576 N N . LEU A 1 73 ? -10.445 -32.062 -15.414 1 94.5 73 LEU A N 1
ATOM 577 C CA . LEU A 1 73 ? -9.156 -32.719 -15.656 1 94.5 73 LEU A CA 1
ATOM 578 C C . LEU A 1 73 ? -9.008 -33.094 -17.125 1 94.5 73 LEU A C 1
ATOM 580 O O . LEU A 1 73 ? -9.875 -33.781 -17.688 1 94.5 73 LEU A O 1
ATOM 584 N N . LEU A 1 74 ? -7.957 -32.594 -17.703 1 96.12 74 LEU A N 1
ATOM 585 C CA . LEU A 1 74 ? -7.715 -32.875 -19.109 1 96.12 74 LEU A CA 1
ATOM 586 C C . LEU A 1 74 ? -6.797 -34.094 -19.266 1 96.12 74 LEU A C 1
ATOM 588 O O . LEU A 1 74 ? -5.793 -34.219 -18.562 1 96.12 74 LEU A O 1
ATOM 592 N N . GLY A 1 75 ? -7.117 -34.938 -20.156 1 94.44 75 GLY A N 1
ATOM 593 C CA . GLY A 1 75 ? -6.395 -36.188 -20.375 1 94.44 75 GLY A CA 1
ATOM 594 C C . GLY A 1 75 ? -5 -35.969 -20.938 1 94.44 75 GLY A C 1
ATOM 595 O O . GLY A 1 75 ? -4.133 -36.844 -20.812 1 94.44 75 GLY A O 1
ATOM 596 N N . GLU A 1 76 ? -4.797 -34.875 -21.531 1 94 76 GLU A N 1
ATOM 597 C CA . GLU A 1 76 ? -3.51 -34.594 -22.156 1 94 76 GLU A CA 1
ATOM 598 C C . GLU A 1 76 ? -2.449 -34.25 -21.125 1 94 76 GLU A C 1
ATOM 600 O O . GLU A 1 76 ? -1.258 -34.188 -21.438 1 94 76 GLU A O 1
ATOM 605 N N . ALA A 1 77 ? -2.863 -33.969 -19.875 1 96.19 77 ALA A N 1
ATOM 606 C CA . ALA A 1 77 ? -1.9 -33.656 -18.828 1 96.19 77 ALA A CA 1
ATOM 607 C C . ALA A 1 77 ? -1.083 -34.875 -18.438 1 96.19 77 ALA A C 1
ATOM 609 O O . ALA A 1 77 ? -1.615 -35.969 -18.344 1 96.19 77 ALA A O 1
ATOM 610 N N . GLU A 1 78 ? 0.144 -34.656 -18.203 1 96.56 78 GLU A N 1
ATOM 611 C CA . GLU A 1 78 ? 1.055 -35.688 -17.734 1 96.56 78 GLU A CA 1
ATOM 612 C C . GLU A 1 78 ? 1.471 -35.438 -16.281 1 96.56 78 GLU A C 1
ATOM 614 O O . GLU A 1 78 ? 1.228 -34.344 -15.742 1 96.56 78 GLU A O 1
ATOM 619 N N . GLU A 1 79 ? 2.002 -36.469 -15.688 1 96.44 79 GLU A N 1
ATOM 620 C CA . GLU A 1 79 ? 2.512 -36.344 -14.32 1 96.44 79 GLU A CA 1
ATOM 621 C C . GLU A 1 79 ? 4.027 -36.5 -14.281 1 96.44 79 GLU A C 1
ATOM 623 O O . GLU A 1 79 ? 4.582 -37.344 -15.023 1 96.44 79 GLU A O 1
ATOM 628 N N . MET A 1 80 ? 4.621 -35.781 -13.484 1 96.31 80 MET A N 1
ATOM 629 C CA . MET A 1 80 ? 6.051 -35.906 -13.227 1 96.31 80 MET A CA 1
ATOM 630 C C . MET A 1 80 ? 6.355 -35.75 -11.742 1 96.31 80 MET A C 1
ATOM 632 O O . MET A 1 80 ? 5.543 -35.219 -10.992 1 96.31 80 MET A O 1
ATOM 636 N N . SER A 1 81 ? 7.469 -36.281 -11.344 1 97.88 81 SER A N 1
ATOM 637 C CA . SER A 1 81 ? 7.902 -36.219 -9.953 1 97.88 81 SER A CA 1
ATOM 638 C C . SER A 1 81 ? 9.32 -35.656 -9.844 1 97.88 81 SER A C 1
ATOM 640 O O . SER A 1 81 ? 10.195 -36.031 -10.641 1 97.88 81 SER A O 1
ATOM 642 N N . ILE A 1 82 ? 9.516 -34.812 -8.922 1 97.88 82 ILE A N 1
ATOM 643 C CA . ILE A 1 82 ? 10.812 -34.219 -8.664 1 97.88 82 ILE A CA 1
ATOM 644 C C . ILE A 1 82 ? 11.273 -34.562 -7.246 1 97.88 82 ILE A C 1
ATOM 646 O O . ILE A 1 82 ? 10.516 -34.375 -6.285 1 97.88 82 ILE A O 1
ATOM 650 N N . ASP A 1 83 ? 12.484 -35.031 -7.074 1 96.81 83 ASP A N 1
ATOM 651 C CA . ASP A 1 83 ? 13.016 -35.375 -5.762 1 96.81 83 ASP A CA 1
ATOM 652 C C . ASP A 1 83 ? 13.188 -34.125 -4.891 1 96.81 83 ASP A C 1
ATOM 654 O O . ASP A 1 83 ? 13.484 -33.062 -5.398 1 96.81 83 ASP A O 1
ATOM 658 N N . SER A 1 84 ? 12.945 -34.281 -3.645 1 94.56 84 SER A N 1
ATOM 659 C CA . SER A 1 84 ? 13.094 -33.188 -2.686 1 94.56 84 SER A CA 1
ATOM 660 C C . SER A 1 84 ? 14.016 -33.562 -1.536 1 94.56 84 SER A C 1
ATOM 662 O O . SER A 1 84 ? 13.977 -34.719 -1.075 1 94.56 84 SER A O 1
ATOM 664 N N . ASN A 1 85 ? 14.898 -32.625 -1.067 1 90.31 85 ASN A N 1
ATOM 665 C CA . ASN A 1 85 ? 15.742 -32.844 0.103 1 90.31 85 ASN A CA 1
ATOM 666 C C . ASN A 1 85 ? 14.992 -32.562 1.397 1 90.31 85 ASN A C 1
ATOM 668 O O . ASN A 1 85 ? 15.492 -32.812 2.488 1 90.31 85 ASN A O 1
ATOM 672 N N . HIS A 1 86 ? 13.836 -32.031 1.325 1 88.25 86 HIS A N 1
ATOM 673 C CA . HIS A 1 86 ? 13.109 -31.562 2.496 1 88.25 86 HIS A CA 1
ATOM 674 C C . HIS A 1 86 ? 11.883 -32.406 2.77 1 88.25 86 HIS A C 1
ATOM 676 O O . HIS A 1 86 ? 11.102 -32.125 3.682 1 88.25 86 HIS A O 1
ATOM 682 N N . GLY A 1 87 ? 11.703 -33.406 1.96 1 87.25 87 GLY A N 1
ATOM 683 C CA . GLY A 1 87 ? 10.492 -34.188 2.096 1 87.25 87 GLY A CA 1
ATOM 684 C C . GLY A 1 87 ? 10.32 -35.219 0.998 1 87.25 87 GLY A C 1
ATOM 685 O O . GLY A 1 87 ? 11.305 -35.688 0.417 1 87.25 87 GLY A O 1
ATOM 686 N N . PRO A 1 88 ? 9.047 -35.625 0.813 1 91.75 88 PRO A N 1
ATOM 687 C CA . PRO A 1 88 ? 8.766 -36.562 -0.269 1 91.75 88 PRO A CA 1
ATOM 688 C C . PRO A 1 88 ? 8.992 -35.969 -1.653 1 91.75 88 PRO A C 1
ATOM 690 O O . PRO A 1 88 ? 9.148 -34.75 -1.784 1 91.75 88 PRO A O 1
ATOM 693 N N . ALA A 1 89 ? 9.031 -36.844 -2.596 1 97.56 89 ALA A N 1
ATOM 694 C CA . ALA A 1 89 ? 9.078 -36.375 -3.973 1 97.56 89 ALA A CA 1
ATOM 695 C C . ALA A 1 89 ? 7.887 -35.469 -4.277 1 97.56 89 ALA A C 1
ATOM 697 O O . ALA A 1 89 ? 6.777 -35.688 -3.795 1 97.56 89 ALA A O 1
ATOM 698 N N . ILE A 1 90 ? 8.148 -34.438 -5.027 1 98.5 90 ILE A N 1
ATOM 699 C CA . ILE A 1 90 ? 7.137 -33.438 -5.336 1 98.5 90 ILE A CA 1
ATOM 700 C C . ILE A 1 90 ? 6.473 -33.75 -6.672 1 98.5 90 ILE A C 1
ATOM 702 O O . ILE A 1 90 ? 7.137 -33.812 -7.707 1 98.5 90 ILE A O 1
ATOM 706 N N . LYS A 1 91 ? 5.18 -34 -6.625 1 98.25 91 LYS A N 1
ATOM 707 C CA . LYS A 1 91 ? 4.422 -34.25 -7.844 1 98.25 91 LYS A CA 1
ATOM 708 C C . LYS A 1 91 ? 4.148 -32.969 -8.609 1 98.25 91 LYS A C 1
ATOM 710 O O . LYS A 1 91 ? 3.926 -31.906 -8 1 98.25 91 LYS A O 1
ATOM 715 N N . CYS A 1 92 ? 4.219 -33.062 -9.914 1 98.56 92 CYS A N 1
ATOM 716 C CA . CYS A 1 92 ? 3.883 -31.953 -10.797 1 98.56 92 CYS A CA 1
ATOM 717 C C . CYS A 1 92 ? 2.982 -32.406 -11.938 1 98.56 92 CYS A C 1
ATOM 719 O O . CYS A 1 92 ? 3.109 -33.531 -12.422 1 98.56 92 CYS A O 1
ATOM 721 N N . ARG A 1 93 ? 2.105 -31.547 -12.234 1 98.25 93 ARG A N 1
ATOM 722 C CA . ARG A 1 93 ? 1.269 -31.734 -13.414 1 98.25 93 ARG A CA 1
ATOM 723 C C . ARG A 1 93 ? 1.847 -31 -14.617 1 98.25 93 ARG A C 1
ATOM 725 O O . ARG A 1 93 ? 2.301 -29.859 -14.492 1 98.25 93 ARG A O 1
ATOM 732 N N . LEU A 1 94 ? 1.848 -31.672 -15.773 1 97.94 94 LEU A N 1
ATOM 733 C CA . LEU A 1 94 ? 2.602 -31.172 -16.922 1 97.94 94 LEU A CA 1
ATOM 734 C C . LEU A 1 94 ? 1.717 -31.094 -18.156 1 97.94 94 LEU A C 1
ATOM 736 O O . LEU A 1 94 ? 0.943 -32.031 -18.438 1 97.94 94 LEU A O 1
ATOM 740 N N . PHE A 1 95 ? 1.795 -29.938 -18.859 1 97.81 95 PHE A N 1
ATOM 741 C CA . PHE A 1 95 ? 1.184 -29.75 -20.172 1 97.81 95 PHE A CA 1
ATOM 742 C C . PHE A 1 95 ? 2.242 -29.438 -21.219 1 97.81 95 PHE A C 1
ATOM 744 O O . PHE A 1 95 ? 3.105 -28.578 -21.016 1 97.81 95 PHE A O 1
ATOM 751 N N . GLN A 1 96 ? 2.205 -30.125 -22.344 1 96.62 96 GLN A N 1
ATOM 752 C CA . GLN A 1 96 ? 3.062 -29.844 -23.484 1 96.62 96 GLN A CA 1
ATOM 753 C C . GLN A 1 96 ? 2.25 -29.312 -24.656 1 96.62 96 GLN A C 1
ATOM 755 O O . GLN A 1 96 ? 1.133 -29.766 -24.906 1 96.62 96 GLN A O 1
ATOM 760 N N . PRO A 1 97 ? 2.82 -28.281 -25.312 1 95.69 97 PRO A N 1
ATOM 761 C CA . PRO A 1 97 ? 2.096 -27.781 -26.484 1 95.69 97 PRO A CA 1
ATOM 762 C C . PRO A 1 97 ? 2.004 -28.828 -27.609 1 95.69 97 PRO A C 1
ATOM 764 O O . PRO A 1 97 ? 2.953 -29.578 -27.828 1 95.69 97 PRO A O 1
ATOM 767 N N . PRO A 1 98 ? 0.86 -28.859 -28.203 1 89.19 98 PRO A N 1
ATOM 768 C CA . PRO A 1 98 ? 0.697 -29.844 -29.281 1 89.19 98 PRO A CA 1
ATOM 769 C C . PRO A 1 98 ? 1.512 -29.5 -30.516 1 89.19 98 PRO A C 1
ATOM 771 O O . PRO A 1 98 ? 1.595 -28.328 -30.906 1 89.19 98 PRO A O 1
ATOM 774 N N . GLY A 1 99 ? 2.119 -30.531 -31.156 1 83.12 99 GLY A N 1
ATOM 775 C CA . GLY A 1 99 ? 2.699 -30.453 -32.469 1 83.12 99 GLY A CA 1
ATOM 776 C C . GLY A 1 99 ? 4.016 -29.703 -32.531 1 83.12 99 GLY A C 1
ATOM 777 O O . GLY A 1 99 ? 4.988 -30.156 -33.125 1 83.12 99 GLY A O 1
ATOM 778 N N . ALA A 1 100 ? 4.059 -28.469 -31.922 1 75.75 100 ALA A N 1
ATOM 779 C CA . ALA A 1 100 ? 5.223 -27.594 -32.062 1 75.75 100 ALA A CA 1
ATOM 780 C C . ALA A 1 100 ? 6.215 -27.797 -30.938 1 75.75 100 ALA A C 1
ATOM 782 O O . ALA A 1 100 ? 5.832 -28.203 -29.828 1 75.75 100 ALA A O 1
ATOM 783 N N . LYS A 1 101 ? 7.477 -27.672 -31.328 1 91.19 101 LYS A N 1
ATOM 784 C CA . LYS A 1 101 ? 8.508 -27.672 -30.297 1 91.19 101 LYS A CA 1
ATOM 785 C C . LYS A 1 101 ? 8.258 -26.547 -29.281 1 91.19 101 LYS A C 1
ATOM 787 O O . LYS A 1 101 ? 8.016 -25.406 -29.656 1 91.19 101 LYS A O 1
ATOM 792 N N . PRO A 1 102 ? 8.219 -26.906 -28.016 1 96.19 102 PRO A N 1
ATOM 793 C CA . PRO A 1 102 ? 8.047 -25.828 -27.031 1 96.19 102 PRO A CA 1
ATOM 794 C C . PRO A 1 102 ? 9.164 -24.797 -27.094 1 96.19 102 PRO A C 1
ATOM 796 O O . PRO A 1 102 ? 10.305 -25.125 -27.422 1 96.19 102 PRO A O 1
ATOM 799 N N . ILE A 1 103 ? 8.82 -23.578 -26.75 1 95.81 103 ILE A N 1
ATOM 800 C CA . ILE A 1 103 ? 9.82 -22.516 -26.859 1 95.81 103 ILE A CA 1
ATOM 801 C C . ILE A 1 103 ? 10.203 -22.031 -25.469 1 95.81 103 ILE A C 1
ATOM 803 O O . ILE A 1 103 ? 11.055 -21.156 -25.312 1 95.81 103 ILE A O 1
ATOM 807 N N . GLY A 1 104 ? 9.633 -22.578 -24.391 1 97.81 104 GLY A N 1
ATOM 808 C CA . GLY A 1 104 ? 9.914 -22.203 -23.016 1 97.81 104 GLY A CA 1
ATOM 809 C C . GLY A 1 104 ? 9.102 -23 -22 1 97.81 104 GLY A C 1
ATOM 810 O O . GLY A 1 104 ? 8.289 -23.844 -22.375 1 97.81 104 GLY A O 1
ATOM 811 N N . VAL A 1 105 ? 9.336 -22.734 -20.734 1 98.69 105 VAL A N 1
ATOM 812 C CA . VAL A 1 105 ? 8.602 -23.359 -19.641 1 98.69 105 VAL A CA 1
ATOM 813 C C . VAL A 1 105 ? 7.902 -22.297 -18.797 1 98.69 105 VAL A C 1
ATOM 815 O O . VAL A 1 105 ? 8.477 -21.234 -18.516 1 98.69 105 VAL A O 1
ATOM 818 N N . PHE A 1 106 ? 6.641 -22.5 -18.531 1 98.88 106 PHE A N 1
ATOM 819 C CA . PHE A 1 106 ? 5.883 -21.75 -17.531 1 98.88 106 PHE A CA 1
ATOM 820 C C . PHE A 1 106 ? 5.707 -22.594 -16.266 1 98.88 106 PHE A C 1
ATOM 822 O O . PHE A 1 106 ? 5.062 -23.641 -16.281 1 98.88 106 PHE A O 1
ATOM 829 N N . TYR A 1 107 ? 6.328 -22.156 -15.18 1 98.94 107 TYR A N 1
ATOM 830 C CA . TYR A 1 107 ? 6.18 -22.797 -13.883 1 98.94 107 TYR A CA 1
ATOM 831 C C . TYR A 1 107 ? 4.98 -22.234 -13.125 1 98.94 107 TYR A C 1
ATOM 833 O O . TYR A 1 107 ? 5 -21.078 -12.695 1 98.94 107 TYR A O 1
ATOM 841 N N . HIS A 1 108 ? 3.975 -23.031 -12.945 1 98.94 108 HIS A N 1
ATOM 842 C CA . HIS A 1 108 ? 2.727 -22.625 -12.312 1 98.94 108 HIS A CA 1
ATOM 843 C C . HIS A 1 108 ? 2.676 -23.078 -10.859 1 98.94 108 HIS A C 1
ATOM 845 O O . HIS A 1 108 ? 2.994 -24.219 -10.547 1 98.94 108 HIS A O 1
ATOM 851 N N . ILE A 1 109 ? 2.277 -22.141 -9.992 1 98.94 109 ILE A N 1
ATOM 852 C CA . ILE A 1 109 ? 2.033 -22.406 -8.578 1 98.94 109 ILE A CA 1
ATOM 853 C C . ILE A 1 109 ? 0.585 -22.078 -8.227 1 98.94 109 ILE A C 1
ATOM 855 O O . ILE A 1 109 ? 0.184 -20.906 -8.273 1 98.94 109 ILE A O 1
ATOM 859 N N . HIS A 1 110 ? -0.187 -23.078 -7.902 1 98.38 110 HIS A N 1
ATOM 860 C CA . HIS A 1 110 ? -1.631 -22.922 -7.77 1 98.38 110 HIS A CA 1
ATOM 861 C C . HIS A 1 110 ? -1.988 -22.188 -6.484 1 98.38 110 HIS A C 1
ATOM 863 O O . HIS A 1 110 ? -1.188 -22.141 -5.547 1 98.38 110 HIS A O 1
ATOM 869 N N . GLY A 1 111 ? -3.176 -21.656 -6.461 1 97.94 111 GLY A N 1
ATOM 870 C CA . GLY A 1 111 ? -3.715 -21.031 -5.262 1 97.94 111 GLY A CA 1
ATOM 871 C C . GLY A 1 111 ? -4.422 -22 -4.348 1 97.94 111 GLY A C 1
ATOM 872 O O . GLY A 1 111 ? -4.234 -23.219 -4.461 1 97.94 111 GLY A O 1
ATOM 873 N N . GLY A 1 112 ? -5.129 -21.391 -3.414 1 97.5 112 GLY A N 1
ATOM 874 C CA . GLY A 1 112 ? -5.871 -22.203 -2.465 1 97.5 112 GLY A CA 1
ATOM 875 C C . GLY A 1 112 ? -5.555 -21.875 -1.019 1 97.5 112 GLY A C 1
ATOM 876 O O . GLY A 1 112 ? -5.773 -22.688 -0.125 1 97.5 112 GLY A O 1
ATOM 877 N N . GLY A 1 113 ? -5 -20.75 -0.775 1 98.19 113 GLY A N 1
ATOM 878 C CA . GLY A 1 113 ? -4.754 -20.281 0.58 1 98.19 113 GLY A CA 1
ATOM 879 C C . GLY A 1 113 ? -3.805 -21.172 1.355 1 98.19 113 GLY A C 1
ATOM 880 O O . GLY A 1 113 ? -3.959 -21.344 2.564 1 98.19 113 GLY A O 1
ATOM 881 N N . TYR A 1 114 ? -2.98 -21.875 0.644 1 98.62 114 TYR A N 1
ATOM 882 C CA . TYR A 1 114 ? -1.989 -22.781 1.233 1 98.62 114 TYR A CA 1
ATOM 883 C C . TYR A 1 114 ? -2.652 -24.016 1.813 1 98.62 114 TYR A C 1
ATOM 885 O O . TYR A 1 114 ? -1.969 -24.938 2.283 1 98.62 114 TYR A O 1
ATOM 893 N N . VAL A 1 115 ? -3.957 -24.047 1.831 1 98.69 115 VAL A N 1
ATOM 894 C CA . VAL A 1 115 ? -4.703 -25.109 2.516 1 98.69 115 VAL A CA 1
ATOM 895 C C . VAL A 1 115 ? -5.457 -25.953 1.495 1 98.69 115 VAL A C 1
ATOM 897 O O . VAL A 1 115 ? -5.621 -27.156 1.683 1 98.69 115 VAL A O 1
ATOM 900 N N . LEU A 1 116 ? -5.879 -25.234 0.499 1 97.31 116 LEU A N 1
ATOM 901 C CA . LEU A 1 116 ? -6.676 -25.875 -0.543 1 97.31 116 LEU A CA 1
ATOM 902 C C . LEU A 1 116 ? -5.945 -25.844 -1.882 1 97.31 116 LEU A C 1
ATOM 904 O O . LEU A 1 116 ? -4.758 -25.516 -1.938 1 97.31 116 LEU A O 1
ATOM 908 N N . GLY A 1 117 ? -6.535 -26.188 -2.934 1 94.62 117 GLY A N 1
ATOM 909 C CA . GLY A 1 117 ? -5.949 -26.188 -4.266 1 94.62 117 GLY A CA 1
ATOM 910 C C . GLY A 1 117 ? -5.121 -27.422 -4.555 1 94.62 117 GLY A C 1
ATOM 911 O O . GLY A 1 117 ? -4.938 -28.266 -3.678 1 94.62 117 GLY A O 1
ATOM 912 N N . SER A 1 118 ? -4.738 -27.531 -5.762 1 95.94 118 SER A N 1
ATOM 913 C CA . SER A 1 118 ? -3.938 -28.641 -6.258 1 95.94 118 SER A CA 1
ATOM 914 C C . SER A 1 118 ? -3.398 -28.359 -7.656 1 95.94 118 SER A C 1
ATOM 916 O O . SER A 1 118 ? -3.891 -27.469 -8.344 1 95.94 118 SER A O 1
ATOM 918 N N . ALA A 1 119 ? -2.4 -29.156 -8.023 1 96.62 119 ALA A N 1
ATOM 919 C CA . ALA A 1 119 ? -1.846 -29.047 -9.367 1 96.62 119 ALA A CA 1
ATOM 920 C C . ALA A 1 119 ? -2.875 -29.438 -10.422 1 96.62 119 ALA A C 1
ATOM 922 O O . ALA A 1 119 ? -2.748 -29.078 -11.594 1 96.62 119 ALA A O 1
ATOM 923 N N . ASP A 1 120 ? -3.928 -30.109 -10.047 1 93.31 120 ASP A N 1
ATOM 924 C CA . ASP A 1 120 ? -4.926 -30.594 -11 1 93.31 120 ASP A CA 1
ATOM 925 C C . ASP A 1 120 ? -6.203 -29.766 -10.922 1 93.31 120 ASP A C 1
ATOM 927 O O . ASP A 1 120 ? -7.285 -30.25 -11.25 1 93.31 120 ASP A O 1
ATOM 931 N N . SER A 1 121 ? -6.082 -28.516 -10.477 1 92.06 121 SER A N 1
ATOM 932 C CA . SER A 1 121 ? -7.305 -27.75 -10.266 1 92.06 121 SER A CA 1
ATOM 933 C C . SER A 1 121 ? -7.496 -26.703 -11.359 1 92.06 121 SER A C 1
ATOM 935 O O . SER A 1 121 ? -8.531 -26.047 -11.422 1 92.06 121 SER A O 1
ATOM 937 N N . GLN A 1 122 ? -6.547 -26.562 -12.312 1 95.81 122 GLN A N 1
ATOM 938 C CA . GLN A 1 122 ? -6.641 -25.469 -13.273 1 95.81 122 GLN A CA 1
ATOM 939 C C . GLN A 1 122 ? -6.227 -25.922 -14.672 1 95.81 122 GLN A C 1
ATOM 941 O O . GLN A 1 122 ? -5.566 -25.188 -15.398 1 95.81 122 GLN A O 1
ATOM 946 N N . ASP A 1 123 ? -6.629 -27.141 -15.047 1 97.56 123 ASP A N 1
ATOM 947 C CA . ASP A 1 123 ? -6.207 -27.719 -16.312 1 97.56 123 ASP A CA 1
ATOM 948 C C . ASP A 1 123 ? -6.598 -26.828 -17.484 1 97.56 123 ASP A C 1
ATOM 950 O O . ASP A 1 123 ? -5.824 -26.672 -18.438 1 97.56 123 ASP A O 1
ATOM 954 N N . LEU A 1 124 ? -7.762 -26.266 -17.422 1 97.62 124 LEU A N 1
ATOM 955 C CA . LEU A 1 124 ? -8.258 -25.5 -18.547 1 97.62 124 LEU A CA 1
ATOM 956 C C . LEU A 1 124 ? -7.352 -24.297 -18.828 1 97.62 124 LEU A C 1
ATOM 958 O O . LEU A 1 124 ? -6.957 -24.062 -19.984 1 97.62 124 LEU A O 1
ATOM 962 N N . LEU A 1 125 ? -7.004 -23.562 -17.797 1 98 125 LEU A N 1
ATOM 963 C CA . LEU A 1 125 ? -6.117 -22.422 -17.969 1 98 125 LEU A CA 1
ATOM 964 C C . LEU A 1 125 ? -4.727 -22.875 -18.406 1 98 125 LEU A C 1
ATOM 966 O O . LEU A 1 125 ? -4.145 -22.281 -19.328 1 98 125 LEU A O 1
ATOM 970 N N . LEU A 1 126 ? -4.184 -23.875 -17.797 1 98.44 126 LEU A N 1
ATOM 971 C CA . LEU A 1 126 ? -2.816 -24.328 -18.031 1 98.44 126 LEU A CA 1
ATOM 972 C C . LEU A 1 126 ? -2.672 -24.875 -19.453 1 98.44 126 LEU A C 1
ATOM 974 O O . LEU A 1 126 ? -1.674 -24.609 -20.125 1 98.44 126 LEU A O 1
ATOM 978 N N . ALA A 1 127 ? -3.695 -25.641 -19.875 1 97.62 127 ALA A N 1
ATOM 979 C CA . ALA A 1 127 ? -3.709 -26.125 -21.266 1 97.62 127 ALA A CA 1
ATOM 980 C C . ALA A 1 127 ? -3.768 -24.953 -22.25 1 97.62 127 ALA A C 1
ATOM 982 O O . ALA A 1 127 ? -3.119 -24.984 -23.297 1 97.62 127 ALA A O 1
ATOM 983 N N . GLU A 1 128 ? -4.598 -23.953 -21.906 1 97.56 128 GLU A N 1
ATOM 984 C CA . GLU A 1 128 ? -4.707 -22.766 -22.75 1 97.56 128 GLU A CA 1
ATOM 985 C C . GLU A 1 128 ? -3.365 -22.062 -22.875 1 97.56 128 GLU A C 1
ATOM 987 O O . GLU A 1 128 ? -2.982 -21.625 -23.969 1 97.56 128 GLU A O 1
ATOM 992 N N . ILE A 1 129 ? -2.625 -21.922 -21.781 1 98.19 129 ILE A N 1
ATOM 993 C CA . ILE A 1 129 ? -1.306 -21.297 -21.781 1 98.19 129 ILE A CA 1
ATOM 994 C C . ILE A 1 129 ? -0.357 -22.109 -22.672 1 98.19 129 ILE A C 1
ATOM 996 O O . ILE A 1 129 ? 0.333 -21.547 -23.531 1 98.19 129 ILE A O 1
ATOM 1000 N N . SER A 1 130 ? -0.322 -23.391 -22.453 1 97.94 130 SER A N 1
ATOM 1001 C CA . SER A 1 130 ? 0.574 -24.266 -23.188 1 97.94 130 SER A CA 1
ATOM 1002 C C . SER A 1 130 ? 0.319 -24.172 -24.688 1 97.94 130 SER A C 1
ATOM 1004 O O . SER A 1 130 ? 1.251 -23.969 -25.469 1 97.94 130 SER A O 1
ATOM 1006 N N . ARG A 1 131 ? -0.919 -24.25 -25.078 1 96.06 131 ARG A N 1
ATOM 1007 C CA . ARG A 1 131 ? -1.309 -24.266 -26.484 1 96.06 131 ARG A CA 1
ATOM 1008 C C . ARG A 1 131 ? -1.076 -22.906 -27.125 1 96.06 131 ARG A C 1
ATOM 1010 O O . ARG A 1 131 ? -0.475 -22.812 -28.203 1 96.06 131 ARG A O 1
ATOM 1017 N N . SER A 1 132 ? -1.519 -21.859 -26.484 1 95.56 132 SER A N 1
ATOM 1018 C CA . SER A 1 132 ? -1.53 -20.531 -27.078 1 95.56 132 SER A CA 1
ATOM 1019 C C . SER A 1 132 ? -0.128 -19.922 -27.125 1 95.56 132 SER A C 1
ATOM 1021 O O . SER A 1 132 ? 0.216 -19.203 -28.047 1 95.56 132 SER A O 1
ATOM 1023 N N . ALA A 1 133 ? 0.691 -20.297 -26.094 1 96.19 133 ALA A N 1
ATOM 1024 C CA . ALA A 1 133 ? 1.994 -19.641 -26 1 96.19 133 ALA A CA 1
ATOM 1025 C C . ALA A 1 133 ? 3.121 -20.609 -26.328 1 96.19 133 ALA A C 1
ATOM 1027 O O . ALA A 1 133 ? 4.301 -20.25 -26.281 1 96.19 133 ALA A O 1
ATOM 1028 N N . ARG A 1 134 ? 2.797 -21.844 -26.672 1 96.5 134 ARG A N 1
ATOM 1029 C CA . ARG A 1 134 ? 3.76 -22.875 -27 1 96.5 134 ARG A CA 1
ATOM 1030 C C . ARG A 1 134 ? 4.758 -23.094 -25.859 1 96.5 134 ARG A C 1
ATOM 1032 O O . ARG A 1 134 ? 5.965 -23.172 -26.094 1 96.5 134 ARG A O 1
ATOM 1039 N N . LEU A 1 135 ? 4.246 -23.156 -24.656 1 98.25 135 LEU A N 1
ATOM 1040 C CA . LEU A 1 135 ? 5.059 -23.359 -23.469 1 98.25 135 LEU A CA 1
ATOM 1041 C C . LEU A 1 135 ? 4.773 -24.719 -22.844 1 98.25 135 LEU A C 1
ATOM 1043 O O . LEU A 1 135 ? 3.625 -25.172 -22.812 1 98.25 135 LEU A O 1
ATOM 1047 N N . VAL A 1 136 ? 5.82 -25.375 -22.359 1 98.38 136 VAL A N 1
ATOM 1048 C CA . VAL A 1 136 ? 5.598 -26.422 -21.375 1 98.38 136 VAL A CA 1
ATOM 1049 C C . VAL A 1 136 ? 5.109 -25.797 -20.062 1 98.38 136 VAL A C 1
ATOM 1051 O O . VAL A 1 136 ? 5.676 -24.812 -19.594 1 98.38 136 VAL A O 1
ATOM 1054 N N . VAL A 1 137 ? 4.016 -26.281 -19.594 1 98.81 137 VAL A N 1
ATOM 1055 C CA . VAL A 1 137 ? 3.529 -25.781 -18.312 1 98.81 137 VAL A CA 1
ATOM 1056 C C . VAL A 1 137 ? 3.709 -26.859 -17.234 1 98.81 137 VAL A C 1
ATOM 1058 O O . VAL A 1 137 ? 3.289 -28 -17.422 1 98.81 137 VAL A O 1
ATOM 1061 N N . VAL A 1 138 ? 4.371 -26.516 -16.156 1 98.88 138 VAL A N 1
ATOM 1062 C CA . VAL A 1 138 ? 4.574 -27.391 -15 1 98.88 138 VAL A CA 1
ATOM 1063 C C . VAL A 1 138 ? 3.881 -26.797 -13.773 1 98.88 138 VAL A C 1
ATOM 1065 O O . VAL A 1 138 ? 4.223 -25.703 -13.328 1 98.88 138 VAL A O 1
ATOM 1068 N N . SER A 1 139 ? 2.895 -27.469 -13.273 1 98.88 139 SER A N 1
ATOM 1069 C CA . SER A 1 139 ? 2.18 -27.031 -12.078 1 98.88 139 SER A CA 1
ATOM 1070 C C . SER A 1 139 ? 2.551 -27.891 -10.867 1 98.88 139 SER A C 1
ATOM 1072 O O . SER A 1 139 ? 2.424 -29.109 -10.906 1 98.88 139 SER A O 1
ATOM 1074 N N . VAL A 1 140 ? 2.936 -27.297 -9.812 1 98.88 140 VAL A N 1
ATOM 1075 C CA . VAL A 1 140 ? 3.496 -28 -8.664 1 98.88 140 VAL A CA 1
ATOM 1076 C C . VAL A 1 140 ? 2.379 -28.391 -7.703 1 98.88 140 VAL A C 1
ATOM 1078 O O . VAL A 1 140 ? 1.447 -27.609 -7.477 1 98.88 140 VAL A O 1
ATOM 1081 N N . GLU A 1 141 ? 2.441 -29.594 -7.199 1 98.44 141 GLU A N 1
ATOM 1082 C CA . GLU A 1 141 ? 1.627 -30.062 -6.078 1 98.44 141 GLU A CA 1
ATOM 1083 C C . GLU A 1 141 ? 2.363 -29.891 -4.754 1 98.44 141 GLU A C 1
ATOM 1085 O O . GLU A 1 141 ? 2.816 -30.875 -4.16 1 98.44 141 GLU A O 1
ATOM 1090 N N . TYR A 1 142 ? 2.443 -28.641 -4.312 1 98.38 142 TYR A N 1
ATOM 1091 C CA . TYR A 1 142 ? 3.199 -28.391 -3.092 1 98.38 142 TYR A CA 1
ATOM 1092 C C . TYR A 1 142 ? 2.428 -28.875 -1.865 1 98.38 142 TYR A C 1
ATOM 1094 O O . TYR A 1 142 ? 1.209 -29.047 -1.921 1 98.38 142 TYR A O 1
ATOM 1102 N N . ARG A 1 143 ? 3.113 -29.109 -0.731 1 98.31 143 ARG A N 1
ATOM 1103 C CA . ARG A 1 143 ? 2.502 -29.562 0.515 1 98.31 143 ARG A CA 1
ATOM 1104 C C . ARG A 1 143 ? 1.577 -28.5 1.088 1 98.31 143 ARG A C 1
ATOM 1106 O O . ARG A 1 143 ? 1.867 -27.297 0.993 1 98.31 143 ARG A O 1
ATOM 1113 N N . LEU A 1 144 ? 0.502 -28.891 1.762 1 98.5 144 LEU A N 1
ATOM 1114 C CA . LEU A 1 144 ? -0.531 -27.953 2.191 1 98.5 144 LEU A CA 1
ATOM 1115 C C . LEU A 1 144 ? -0.594 -27.875 3.713 1 98.5 144 LEU A C 1
ATOM 1117 O O . LEU A 1 144 ? -0.313 -28.859 4.402 1 98.5 144 LEU A O 1
ATOM 1121 N N . ALA A 1 145 ? -0.873 -26.734 4.129 1 98.69 145 ALA A N 1
ATOM 1122 C CA . ALA A 1 145 ? -1.301 -26.547 5.512 1 98.69 145 ALA A CA 1
ATOM 1123 C C . ALA A 1 145 ? -2.732 -27.031 5.715 1 98.69 145 ALA A C 1
ATOM 1125 O O . ALA A 1 145 ? -3.502 -27.141 4.758 1 98.69 145 ALA A O 1
ATOM 1126 N N . PRO A 1 146 ? -3.188 -27.438 6.891 1 98.38 146 PRO A N 1
ATOM 1127 C CA . PRO A 1 146 ? -2.441 -27.297 8.148 1 98.38 146 PRO A CA 1
ATOM 1128 C C . PRO A 1 146 ? -1.502 -28.484 8.398 1 98.38 146 PRO A C 1
ATOM 1130 O O . PRO A 1 146 ? -0.698 -28.438 9.336 1 98.38 146 PRO A O 1
ATOM 1133 N N . GLU A 1 147 ? -1.601 -29.531 7.551 1 98.06 147 GLU A N 1
ATOM 1134 C CA . GLU A 1 147 ? -0.752 -30.703 7.758 1 98.06 147 GLU A CA 1
ATOM 1135 C C . GLU A 1 147 ? 0.725 -30.344 7.621 1 98.06 147 GLU A C 1
ATOM 1137 O O . GLU A 1 147 ? 1.572 -30.906 8.32 1 98.06 147 GLU A O 1
ATOM 1142 N N . ASN A 1 148 ? 1.04 -29.469 6.742 1 98.12 148 ASN A N 1
ATOM 1143 C CA . ASN A 1 148 ? 2.387 -28.969 6.477 1 98.12 148 ASN A CA 1
ATOM 1144 C C . ASN A 1 148 ? 2.432 -27.453 6.453 1 98.12 148 ASN A C 1
ATOM 1146 O O . ASN A 1 148 ? 2.453 -26.844 5.383 1 98.12 148 ASN A O 1
ATOM 1150 N N . PRO A 1 149 ? 2.5 -26.781 7.594 1 98.5 149 PRO A N 1
ATOM 1151 C CA . PRO A 1 149 ? 2.531 -25.328 7.645 1 98.5 149 PRO A CA 1
ATOM 1152 C C . PRO A 1 149 ? 3.846 -24.75 7.133 1 98.5 149 PRO A C 1
ATOM 1154 O O . PRO A 1 149 ? 4.727 -25.484 6.699 1 98.5 149 PRO A O 1
ATOM 1157 N N . TYR A 1 150 ? 3.994 -23.484 7.094 1 98.44 150 TYR A N 1
ATOM 1158 C CA . TYR A 1 150 ? 5.207 -22.781 6.691 1 98.44 150 TYR A CA 1
ATOM 1159 C C . TYR A 1 150 ? 6.426 -23.328 7.414 1 98.44 150 TYR A C 1
ATOM 1161 O O . TYR A 1 150 ? 6.383 -23.562 8.625 1 98.44 150 TYR A O 1
ATOM 1169 N N . PRO A 1 151 ? 7.375 -23.578 6.617 1 97.94 151 PRO A N 1
ATOM 1170 C CA . PRO A 1 151 ? 7.656 -23.094 5.262 1 97.94 151 PRO A CA 1
ATOM 1171 C C . PRO A 1 151 ? 7.551 -24.203 4.211 1 97.94 151 PRO A C 1
ATOM 1173 O O . PRO A 1 151 ? 8.164 -24.109 3.145 1 97.94 151 PRO A O 1
ATOM 1176 N N . ALA A 1 152 ? 6.77 -25.234 4.414 1 98.25 152 ALA A N 1
ATOM 1177 C CA . ALA A 1 152 ? 6.77 -26.438 3.586 1 98.25 152 ALA A CA 1
ATOM 1178 C C . ALA A 1 152 ? 6.398 -26.109 2.143 1 98.25 152 ALA A C 1
ATOM 1180 O O . ALA A 1 152 ? 7.078 -26.531 1.207 1 98.25 152 ALA A O 1
ATOM 1181 N N . ALA A 1 153 ? 5.328 -25.359 1.979 1 98.5 153 ALA A N 1
ATOM 1182 C CA . ALA A 1 153 ? 4.875 -25 0.634 1 98.5 153 ALA A CA 1
ATOM 1183 C C . ALA A 1 153 ? 5.965 -24.25 -0.128 1 98.5 153 ALA A C 1
ATOM 1185 O O . ALA A 1 153 ? 6.266 -24.578 -1.277 1 98.5 153 ALA A O 1
ATOM 1186 N N . LEU A 1 154 ? 6.566 -23.281 0.52 1 98.56 154 LEU A N 1
ATOM 1187 C CA . LEU A 1 154 ? 7.605 -22.469 -0.113 1 98.56 154 LEU A CA 1
ATOM 1188 C C . LEU A 1 154 ? 8.812 -23.328 -0.476 1 98.56 154 LEU A C 1
ATOM 1190 O O . LEU A 1 154 ? 9.367 -23.203 -1.57 1 98.56 154 LEU A O 1
ATOM 1194 N N . GLU A 1 155 ? 9.219 -24.203 0.425 1 98.25 155 GLU A N 1
ATOM 1195 C CA . GLU A 1 155 ? 10.352 -25.094 0.174 1 98.25 155 GLU A CA 1
ATOM 1196 C C . GLU A 1 155 ? 10.109 -25.953 -1.065 1 98.25 155 GLU A C 1
ATOM 1198 O O . GLU A 1 155 ? 11 -26.094 -1.907 1 98.25 155 GLU A O 1
ATOM 1203 N N . ASP A 1 156 ? 8.906 -26.5 -1.154 1 98.69 156 ASP A N 1
ATOM 1204 C CA . ASP A 1 156 ? 8.57 -27.312 -2.316 1 98.69 156 ASP A CA 1
ATOM 1205 C C . ASP A 1 156 ? 8.625 -26.484 -3.602 1 98.69 156 ASP A C 1
ATOM 1207 O O . ASP A 1 156 ? 9.195 -26.938 -4.602 1 98.69 156 ASP A O 1
ATOM 1211 N N . CYS A 1 157 ? 8.078 -25.297 -3.562 1 98.81 157 CYS A N 1
ATOM 1212 C CA . CYS A 1 157 ? 8.031 -24.453 -4.742 1 98.81 157 CYS A CA 1
ATOM 1213 C C . CYS A 1 157 ? 9.438 -24.047 -5.184 1 98.81 157 CYS A C 1
ATOM 1215 O O . CYS A 1 157 ? 9.734 -24.031 -6.379 1 98.81 157 CYS A O 1
ATOM 1217 N N . CYS A 1 158 ? 10.289 -23.75 -4.238 1 98.56 158 CYS A N 1
ATOM 1218 C CA . CYS A 1 158 ? 11.672 -23.406 -4.559 1 98.56 158 CYS A CA 1
ATOM 1219 C C . CYS A 1 158 ? 12.414 -24.594 -5.137 1 98.56 158 CYS A C 1
ATOM 1221 O O . CYS A 1 158 ? 13.188 -24.453 -6.082 1 98.56 158 CYS A O 1
ATOM 1223 N N . THR A 1 159 ? 12.148 -25.75 -4.586 1 98.56 159 THR A N 1
ATOM 1224 C CA . THR A 1 159 ? 12.789 -26.969 -5.066 1 98.56 159 THR A CA 1
ATOM 1225 C C . THR A 1 159 ? 12.453 -27.219 -6.535 1 98.56 159 THR A C 1
ATOM 1227 O O . THR A 1 159 ? 13.344 -27.516 -7.34 1 98.56 159 THR A O 1
ATOM 1230 N N . VAL A 1 160 ? 11.227 -27.062 -6.887 1 98.75 160 VAL A N 1
ATOM 1231 C CA . VAL A 1 160 ? 10.797 -27.281 -8.258 1 98.75 160 VAL A CA 1
ATOM 1232 C C . VAL A 1 160 ? 11.406 -26.219 -9.172 1 98.75 160 VAL A C 1
ATOM 1234 O O . VAL A 1 160 ? 11.852 -26.531 -10.281 1 98.75 160 VAL A O 1
ATOM 1237 N N . ALA A 1 161 ? 11.453 -24.984 -8.727 1 98.81 161 ALA A N 1
ATOM 1238 C CA . ALA A 1 161 ? 12.062 -23.922 -9.516 1 98.81 161 ALA A CA 1
ATOM 1239 C C . ALA A 1 161 ? 13.531 -24.219 -9.797 1 98.81 161 ALA A C 1
ATOM 1241 O O . ALA A 1 161 ? 14 -24.062 -10.922 1 98.81 161 ALA A O 1
ATOM 1242 N N . ASP A 1 162 ? 14.242 -24.641 -8.75 1 98.19 162 ASP A N 1
ATOM 1243 C CA . ASP A 1 162 ? 15.648 -25 -8.914 1 98.19 162 ASP A CA 1
ATOM 1244 C C . ASP A 1 162 ? 15.812 -26.125 -9.922 1 98.19 162 ASP A C 1
ATOM 1246 O O . ASP A 1 162 ? 16.703 -26.094 -10.773 1 98.19 162 ASP A O 1
ATOM 1250 N N . TRP A 1 163 ? 14.961 -27.125 -9.797 1 98.44 163 TRP A N 1
ATOM 1251 C CA . TRP A 1 163 ? 15.023 -28.25 -10.711 1 98.44 163 TRP A CA 1
ATOM 1252 C C . TRP A 1 163 ? 14.781 -27.797 -12.148 1 98.44 163 TRP A C 1
ATOM 1254 O O . TRP A 1 163 ? 15.508 -28.203 -13.062 1 98.44 163 TRP A O 1
ATOM 1264 N N . LEU A 1 164 ? 13.773 -27 -12.375 1 98.81 164 LEU A N 1
ATOM 1265 C CA . LEU A 1 164 ? 13.445 -26.516 -13.711 1 98.81 164 LEU A CA 1
ATOM 1266 C C . LEU A 1 164 ? 14.586 -25.688 -14.289 1 98.81 164 LEU A C 1
ATOM 1268 O O . LEU A 1 164 ? 14.906 -25.797 -15.477 1 98.81 164 LEU A O 1
ATOM 1272 N N . GLU A 1 165 ? 15.141 -24.828 -13.492 1 98.19 165 GLU A N 1
ATOM 1273 C CA . GLU A 1 165 ? 16.266 -24.016 -13.93 1 98.19 165 GLU A CA 1
ATOM 1274 C C . GLU A 1 165 ? 17.438 -24.891 -14.391 1 98.19 165 GLU A C 1
ATOM 1276 O O . GLU A 1 165 ? 18.109 -24.578 -15.367 1 98.19 165 GLU A O 1
ATOM 1281 N N . GLN A 1 166 ? 17.625 -25.984 -13.734 1 97.38 166 GLN A N 1
ATOM 1282 C CA . GLN A 1 166 ? 18.766 -26.859 -13.984 1 97.38 166 GLN A CA 1
ATOM 1283 C C . GLN A 1 166 ? 18.484 -27.828 -15.125 1 97.38 166 GLN A C 1
ATOM 1285 O O . GLN A 1 166 ? 19.375 -28.156 -15.898 1 97.38 166 GLN A O 1
ATOM 1290 N N . HIS A 1 167 ? 17.234 -28.297 -15.312 1 98 167 HIS A N 1
ATOM 1291 C CA . HIS A 1 167 ? 17.016 -29.5 -16.109 1 98 167 HIS A CA 1
ATOM 1292 C C . HIS A 1 167 ? 16.125 -29.203 -17.297 1 98 167 HIS A C 1
ATOM 1294 O O . HIS A 1 167 ? 15.977 -30.047 -18.203 1 98 167 HIS A O 1
ATOM 1300 N N . ALA A 1 168 ? 15.445 -28.031 -17.375 1 98.06 168 ALA A N 1
ATOM 1301 C CA . ALA A 1 168 ? 14.469 -27.75 -18.422 1 98.06 168 ALA A CA 1
ATOM 1302 C C . ALA A 1 168 ? 15.102 -27.875 -19.812 1 98.06 168 ALA A C 1
ATOM 1304 O O . ALA A 1 168 ? 14.5 -28.438 -20.734 1 98.06 168 ALA A O 1
ATOM 1305 N N . GLN A 1 169 ? 16.281 -27.344 -19.969 1 97.5 169 GLN A N 1
ATOM 1306 C CA . GLN A 1 169 ? 16.953 -27.375 -21.266 1 97.5 169 GLN A CA 1
ATOM 1307 C C . GLN A 1 169 ? 17.203 -28.812 -21.719 1 97.5 169 GLN A C 1
ATOM 1309 O O . GLN A 1 169 ? 16.969 -29.141 -22.875 1 97.5 169 GLN A O 1
ATOM 1314 N N . GLU A 1 170 ? 17.703 -29.578 -20.859 1 97.56 170 GLU A N 1
ATOM 1315 C CA . GLU A 1 170 ? 17.969 -30.969 -21.188 1 97.56 170 GLU A CA 1
ATOM 1316 C C . GLU A 1 170 ? 16.672 -31.719 -21.484 1 97.56 170 GLU A C 1
ATOM 1318 O O . GLU A 1 170 ? 16.609 -32.531 -22.406 1 97.56 170 GLU A O 1
ATOM 1323 N N . LYS A 1 171 ? 15.664 -31.453 -20.766 1 96.81 171 LYS A N 1
ATOM 1324 C CA . LYS A 1 171 ? 14.438 -32.219 -20.828 1 96.81 171 LYS A CA 1
ATOM 1325 C C . LYS A 1 171 ? 13.562 -31.797 -22 1 96.81 171 LYS A C 1
ATOM 1327 O O . LYS A 1 171 ? 12.938 -32.625 -22.672 1 96.81 171 LYS A O 1
ATOM 1332 N N . TRP A 1 172 ? 13.477 -30.469 -22.219 1 97.19 172 TRP A N 1
ATOM 1333 C CA . TRP A 1 172 ? 12.508 -29.969 -23.188 1 97.19 172 TRP A CA 1
ATOM 1334 C C . TRP A 1 172 ? 13.18 -29.078 -24.234 1 97.19 172 TRP A C 1
ATOM 1336 O O . TRP A 1 172 ? 12.508 -28.5 -25.094 1 97.19 172 TRP A O 1
ATOM 1346 N N . ASN A 1 173 ? 14.469 -28.875 -24.141 1 97 173 ASN A N 1
ATOM 1347 C CA . ASN A 1 173 ? 15.242 -28.047 -25.062 1 97 173 ASN A CA 1
ATOM 1348 C C . ASN A 1 173 ? 14.781 -26.594 -25.016 1 97 173 ASN A C 1
ATOM 1350 O O . ASN A 1 173 ? 14.734 -25.922 -26.047 1 97 173 ASN A O 1
ATOM 1354 N N . CYS A 1 174 ? 14.312 -26.156 -23.953 1 96.88 174 CYS A N 1
ATOM 1355 C CA . CYS A 1 174 ? 13.945 -24.766 -23.703 1 96.88 174 CYS A CA 1
ATOM 1356 C C . CYS A 1 174 ? 14.203 -24.391 -22.234 1 96.88 174 CYS A C 1
ATOM 1358 O O . CYS A 1 174 ? 14.523 -25.25 -21.422 1 96.88 174 CYS A O 1
ATOM 1360 N N . ASP A 1 175 ? 14.172 -23.094 -21.891 1 97.81 175 ASP A N 1
ATOM 1361 C CA . ASP A 1 175 ? 14.523 -22.594 -20.562 1 97.81 175 ASP A CA 1
ATOM 1362 C C . ASP A 1 175 ? 13.273 -22.297 -19.734 1 97.81 175 ASP A C 1
ATOM 1364 O O . ASP A 1 175 ? 12.172 -22.219 -20.281 1 97.81 175 ASP A O 1
ATOM 1368 N N . LEU A 1 176 ? 13.477 -22.219 -18.453 1 98.69 176 LEU A N 1
ATOM 1369 C CA . LEU A 1 176 ? 12.445 -21.656 -17.578 1 98.69 176 LEU A CA 1
ATOM 1370 C C . LEU A 1 176 ? 12.281 -20.156 -17.844 1 98.69 176 LEU A C 1
ATOM 1372 O O . LEU A 1 176 ? 13.156 -19.359 -17.484 1 98.69 176 LEU A O 1
ATOM 1376 N N . ASN A 1 177 ? 11.094 -19.797 -18.422 1 98.5 177 ASN A N 1
ATOM 1377 C CA . ASN A 1 177 ? 10.945 -18.406 -18.859 1 98.5 177 ASN A CA 1
ATOM 1378 C C . ASN A 1 177 ? 9.922 -17.656 -18.016 1 98.5 177 ASN A C 1
ATOM 1380 O O . ASN A 1 177 ? 9.938 -16.422 -17.969 1 98.5 177 ASN A O 1
ATOM 1384 N N . PHE A 1 178 ? 8.984 -18.391 -17.469 1 98.88 178 PHE A N 1
ATOM 1385 C CA . PHE A 1 178 ? 7.914 -17.734 -16.734 1 98.88 178 PHE A CA 1
ATOM 1386 C C . PHE A 1 178 ? 7.605 -18.484 -15.438 1 98.88 178 PHE A C 1
ATOM 1388 O O . PHE A 1 178 ? 7.719 -19.719 -15.383 1 98.88 178 PHE A O 1
ATOM 1395 N N . ILE A 1 179 ? 7.277 -17.781 -14.414 1 98.94 179 ILE A N 1
ATOM 1396 C CA . ILE A 1 179 ? 6.754 -18.266 -13.148 1 98.94 179 ILE A CA 1
ATOM 1397 C C . ILE A 1 179 ? 5.48 -17.516 -12.781 1 98.94 179 ILE A C 1
ATOM 1399 O O . ILE A 1 179 ? 5.383 -16.297 -13 1 98.94 179 ILE A O 1
ATOM 1403 N N . GLY A 1 180 ? 4.492 -18.203 -12.297 1 98.81 180 GLY A N 1
ATOM 1404 C CA . GLY A 1 180 ? 3.297 -17.469 -11.922 1 98.81 180 GLY A CA 1
ATOM 1405 C C . GLY A 1 180 ? 2.273 -18.328 -11.195 1 98.81 180 GLY A C 1
ATOM 1406 O O . GLY A 1 180 ? 2.416 -19.547 -11.125 1 98.81 180 GLY A O 1
ATOM 1407 N N . GLY A 1 181 ? 1.345 -17.688 -10.672 1 98.69 181 GLY A N 1
ATOM 1408 C CA . GLY A 1 181 ? 0.238 -18.312 -9.961 1 98.69 181 GLY A CA 1
ATOM 1409 C C . GLY A 1 181 ? -0.789 -17.312 -9.469 1 98.69 181 GLY A C 1
ATOM 1410 O O . GLY A 1 181 ? -0.73 -16.125 -9.812 1 98.69 181 GLY A O 1
ATOM 1411 N N . GLU A 1 182 ? -1.832 -17.828 -8.844 1 98.44 182 GLU A N 1
ATOM 1412 C CA . GLU A 1 182 ? -2.947 -17.016 -8.352 1 98.44 182 GLU A CA 1
ATOM 1413 C C . GLU A 1 182 ? -3.037 -17.062 -6.832 1 98.44 182 GLU A C 1
ATOM 1415 O O . GLU A 1 182 ? -2.773 -18.094 -6.219 1 98.44 182 GLU A O 1
ATOM 1420 N N . SER A 1 183 ? -3.436 -15.922 -6.223 1 98.5 183 SER A N 1
ATOM 1421 C CA . SER A 1 183 ? -3.717 -15.898 -4.789 1 98.5 183 SER A CA 1
ATOM 1422 C C . SER A 1 183 ? -2.496 -16.328 -3.98 1 98.5 183 SER A C 1
ATOM 1424 O O . SER A 1 183 ? -1.417 -15.742 -4.125 1 98.5 183 SER A O 1
ATOM 1426 N N . ALA A 1 184 ? -2.6 -17.5 -3.197 1 98.75 184 ALA A N 1
ATOM 1427 C CA . ALA A 1 184 ? -1.453 -18.031 -2.473 1 98.75 184 ALA A CA 1
ATOM 1428 C C . ALA A 1 184 ? -0.328 -18.422 -3.43 1 98.75 184 ALA A C 1
ATOM 1430 O O . ALA A 1 184 ? 0.852 -18.266 -3.105 1 98.75 184 ALA A O 1
ATOM 1431 N N . GLY A 1 185 ? -0.682 -18.875 -4.605 1 98.81 185 GLY A N 1
ATOM 1432 C CA . GLY A 1 185 ? 0.304 -19.219 -5.617 1 98.81 185 GLY A CA 1
ATOM 1433 C C . GLY A 1 185 ? 1.074 -18.016 -6.129 1 98.81 185 GLY A C 1
ATOM 1434 O O . GLY A 1 185 ? 2.256 -18.125 -6.465 1 98.81 185 GLY A O 1
ATOM 1435 N N . ALA A 1 186 ? 0.354 -16.891 -6.258 1 98.94 186 ALA A N 1
ATOM 1436 C CA . ALA A 1 186 ? 1.038 -15.664 -6.648 1 98.94 186 ALA A CA 1
ATOM 1437 C C . ALA A 1 186 ? 2.037 -15.227 -5.578 1 98.94 186 ALA A C 1
ATOM 1439 O O . ALA A 1 186 ? 3.139 -14.773 -5.898 1 98.94 186 ALA A O 1
ATOM 1440 N N . THR A 1 187 ? 1.654 -15.32 -4.316 1 98.94 187 THR A N 1
ATOM 1441 C CA . THR A 1 187 ? 2.549 -15.008 -3.205 1 98.94 187 THR A CA 1
ATOM 1442 C C . THR A 1 187 ? 3.789 -15.898 -3.246 1 98.94 187 THR A C 1
ATOM 1444 O O . THR A 1 187 ? 4.918 -15.398 -3.197 1 98.94 187 THR A O 1
ATOM 1447 N N . LEU A 1 188 ? 3.568 -17.172 -3.395 1 98.94 188 LEU A N 1
ATOM 1448 C CA . LEU A 1 188 ? 4.664 -18.141 -3.469 1 98.94 188 LEU A CA 1
ATOM 1449 C C . LEU A 1 188 ? 5.523 -17.891 -4.703 1 98.94 188 LEU A C 1
ATOM 1451 O O . LEU A 1 188 ? 6.75 -18.016 -4.652 1 98.94 188 LEU A O 1
ATOM 1455 N N . SER A 1 189 ? 4.859 -17.547 -5.84 1 98.94 189 SER A N 1
ATOM 1456 C CA . SER A 1 189 ? 5.594 -17.25 -7.062 1 98.94 189 SER A CA 1
ATOM 1457 C C . SER A 1 189 ? 6.547 -16.078 -6.855 1 98.94 189 SER A C 1
ATOM 1459 O O . SER A 1 189 ? 7.699 -16.109 -7.293 1 98.94 189 SER A O 1
ATOM 1461 N N . ALA A 1 190 ? 6.043 -15.047 -6.191 1 98.94 190 ALA A N 1
ATOM 1462 C CA . ALA A 1 190 ? 6.895 -13.898 -5.91 1 98.94 190 ALA A CA 1
ATOM 1463 C C . ALA A 1 190 ? 8.094 -14.297 -5.059 1 98.94 190 ALA A C 1
ATOM 1465 O O . ALA A 1 190 ? 9.219 -13.867 -5.32 1 98.94 190 ALA A O 1
ATOM 1466 N N . LEU A 1 191 ? 7.891 -15.102 -4.062 1 98.94 191 LEU A N 1
ATOM 1467 C CA . LEU A 1 191 ? 8.969 -15.531 -3.182 1 98.94 191 LEU A CA 1
ATOM 1468 C C . LEU A 1 191 ? 9.953 -16.438 -3.926 1 98.94 191 LEU A C 1
ATOM 1470 O O . LEU A 1 191 ? 11.156 -16.391 -3.668 1 98.94 191 LEU A O 1
ATOM 1474 N N . VAL A 1 192 ? 9.43 -17.234 -4.859 1 98.88 192 VAL A N 1
ATOM 1475 C CA . VAL A 1 192 ? 10.281 -18.094 -5.672 1 98.88 192 VAL A CA 1
ATOM 1476 C C . VAL A 1 192 ? 11.18 -17.234 -6.566 1 98.88 192 VAL A C 1
ATOM 1478 O O . VAL A 1 192 ? 12.367 -17.516 -6.719 1 98.88 192 VAL A O 1
ATOM 1481 N N . VAL A 1 193 ? 10.633 -16.203 -7.18 1 98.88 193 VAL A N 1
ATOM 1482 C CA . VAL A 1 193 ? 11.414 -15.312 -8.031 1 98.88 193 VAL A CA 1
ATOM 1483 C C . VAL A 1 193 ? 12.516 -14.648 -7.203 1 98.88 193 VAL A C 1
ATOM 1485 O O . VAL A 1 193 ? 13.648 -14.516 -7.664 1 98.88 193 VAL A O 1
ATOM 1488 N N . LEU A 1 194 ? 12.203 -14.219 -5.988 1 98.75 194 LEU A N 1
ATOM 1489 C CA . LEU A 1 194 ? 13.18 -13.609 -5.098 1 98.75 194 LEU A CA 1
ATOM 1490 C C . LEU A 1 194 ? 14.258 -14.617 -4.707 1 98.75 194 LEU A C 1
ATOM 1492 O O . LEU A 1 194 ? 15.438 -14.266 -4.605 1 98.75 194 LEU A O 1
ATOM 1496 N N . HIS A 1 195 ? 13.844 -15.844 -4.512 1 98.5 195 HIS A N 1
ATOM 1497 C CA . HIS A 1 195 ? 14.773 -16.938 -4.258 1 98.5 195 HIS A CA 1
ATOM 1498 C C . HIS A 1 195 ? 15.766 -17.094 -5.406 1 98.5 195 HIS A C 1
ATOM 1500 O O . HIS A 1 195 ? 16.969 -17.203 -5.18 1 98.5 195 HIS A O 1
ATOM 1506 N N . LEU A 1 196 ? 15.281 -17.125 -6.613 1 98.62 196 LEU A N 1
ATOM 1507 C CA . LEU A 1 196 ? 16.125 -17.266 -7.789 1 98.62 196 LEU A CA 1
ATOM 1508 C C . LEU A 1 196 ? 17.016 -16.031 -7.965 1 98.62 196 LEU A C 1
ATOM 1510 O O . LEU A 1 196 ? 18.172 -16.156 -8.367 1 98.62 196 LEU A O 1
ATOM 1514 N N . GLN A 1 197 ? 16.453 -14.844 -7.695 1 98.25 197 GLN A N 1
ATOM 1515 C CA . GLN A 1 197 ? 17.219 -13.602 -7.773 1 98.25 197 GLN A CA 1
ATOM 1516 C C . GLN A 1 197 ? 18.438 -13.648 -6.871 1 98.25 197 GLN A C 1
ATOM 1518 O O . GLN A 1 197 ? 19.547 -13.289 -7.289 1 98.25 197 GLN A O 1
ATOM 1523 N N . GLN A 1 198 ? 18.281 -14.07 -5.66 1 97.19 198 GLN A N 1
ATOM 1524 C CA . GLN A 1 198 ? 19.359 -14.133 -4.676 1 97.19 198 GLN A CA 1
ATOM 1525 C C . GLN A 1 198 ? 20.453 -15.086 -5.129 1 97.19 198 GLN A C 1
ATOM 1527 O O . GLN A 1 198 ? 21.625 -14.93 -4.73 1 97.19 198 GLN A O 1
ATOM 1532 N N . ARG A 1 199 ? 20.109 -15.961 -6.031 1 96.62 199 ARG A N 1
ATOM 1533 C CA . ARG A 1 199 ? 21.062 -16.953 -6.504 1 96.62 199 ARG A CA 1
ATOM 1534 C C . ARG A 1 199 ? 21.609 -16.578 -7.875 1 96.62 199 ARG A C 1
ATOM 1536 O O . ARG A 1 199 ? 22.406 -17.328 -8.461 1 96.62 199 ARG A O 1
ATOM 1543 N N . GLY A 1 200 ? 21.203 -15.492 -8.414 1 97.19 200 GLY A N 1
ATOM 1544 C CA . GLY A 1 200 ? 21.672 -15.016 -9.703 1 97.19 200 GLY A CA 1
ATOM 1545 C C . GLY A 1 200 ? 21.141 -15.82 -10.875 1 97.19 200 GLY A C 1
ATOM 1546 O O . GLY A 1 200 ? 21.812 -15.992 -11.883 1 97.19 200 GLY A O 1
ATOM 1547 N N . LEU A 1 201 ? 19.859 -16.344 -10.719 1 97.88 201 LEU A N 1
ATOM 1548 C CA . LEU A 1 201 ? 19.328 -17.281 -11.703 1 97.88 201 LEU A CA 1
ATOM 1549 C C . LEU A 1 201 ? 18.109 -16.688 -12.414 1 97.88 201 LEU A C 1
ATOM 1551 O O . LEU A 1 201 ? 17.172 -17.406 -12.758 1 97.88 201 LEU A O 1
ATOM 1555 N N . LEU A 1 202 ? 18.094 -15.359 -12.688 1 97.94 202 LEU A N 1
ATOM 1556 C CA . LEU A 1 202 ? 16.922 -14.75 -13.297 1 97.94 202 LEU A CA 1
ATOM 1557 C C . LEU A 1 202 ? 17.156 -14.477 -14.781 1 97.94 202 LEU A C 1
ATOM 1559 O O . LEU A 1 202 ? 16.25 -14.039 -15.492 1 97.94 202 LEU A O 1
ATOM 1563 N N . SER A 1 203 ? 18.328 -14.82 -15.258 1 96.56 203 SER A N 1
ATOM 1564 C CA . SER A 1 203 ? 18.734 -14.359 -16.594 1 96.56 203 SER A CA 1
ATOM 1565 C C . SER A 1 203 ? 17.828 -14.922 -17.672 1 96.56 203 SER A C 1
ATOM 1567 O O . SER A 1 203 ? 17.625 -14.289 -18.703 1 96.56 203 SER A O 1
ATOM 1569 N N . ARG A 1 204 ? 17.219 -16.094 -17.422 1 96.75 204 ARG A N 1
ATOM 1570 C CA . ARG A 1 204 ? 16.391 -16.734 -18.453 1 96.75 204 ARG A CA 1
ATOM 1571 C C . ARG A 1 204 ? 14.914 -16.484 -18.188 1 96.75 204 ARG A C 1
ATOM 1573 O O . ARG A 1 204 ? 14.07 -16.844 -19.016 1 96.75 204 ARG A O 1
ATOM 1580 N N . ILE A 1 205 ? 14.57 -15.922 -17.047 1 98.44 205 ILE A N 1
ATOM 1581 C CA . ILE A 1 205 ? 13.18 -15.617 -16.734 1 98.44 205 ILE A CA 1
ATOM 1582 C C . ILE A 1 205 ? 12.75 -14.352 -17.469 1 98.44 205 ILE A C 1
ATOM 1584 O O . ILE A 1 205 ? 13.344 -13.289 -17.297 1 98.44 205 ILE A O 1
ATOM 1588 N N . ARG A 1 206 ? 11.695 -14.453 -18.25 1 98.06 206 ARG A N 1
ATOM 1589 C CA . ARG A 1 206 ? 11.234 -13.352 -19.109 1 98.06 206 ARG A CA 1
ATOM 1590 C C . ARG A 1 206 ? 10.117 -12.57 -18.438 1 98.06 206 ARG A C 1
ATOM 1592 O O . ARG A 1 206 ? 9.836 -11.43 -18.812 1 98.06 206 ARG A O 1
ATOM 1599 N N . GLY A 1 207 ? 9.445 -13.219 -17.453 1 98.5 207 GLY A N 1
ATOM 1600 C CA . GLY A 1 207 ? 8.352 -12.555 -16.766 1 98.5 207 GLY A CA 1
ATOM 1601 C C . GLY A 1 207 ? 7.73 -13.398 -15.672 1 98.5 207 GLY A C 1
ATOM 1602 O O . GLY A 1 207 ? 7.945 -14.609 -15.625 1 98.5 207 GLY A O 1
ATOM 1603 N N . VAL A 1 208 ? 7.016 -12.758 -14.797 1 98.81 208 VAL A N 1
ATOM 1604 C CA . VAL A 1 208 ? 6.27 -13.43 -13.734 1 98.81 208 VAL A CA 1
ATOM 1605 C C . VAL A 1 208 ? 4.82 -12.945 -13.734 1 98.81 208 VAL A C 1
ATOM 1607 O O . VAL A 1 208 ? 4.547 -11.781 -14.039 1 98.81 208 VAL A O 1
ATOM 1610 N N . VAL A 1 209 ? 3.912 -13.844 -13.531 1 98.94 209 VAL A N 1
ATOM 1611 C CA . VAL A 1 209 ? 2.484 -13.547 -13.461 1 98.94 209 VAL A CA 1
ATOM 1612 C C . VAL A 1 209 ? 2 -13.688 -12.016 1 98.94 209 VAL A C 1
ATOM 1614 O O . VAL A 1 209 ? 1.946 -14.797 -11.484 1 98.94 209 VAL A O 1
ATOM 1617 N N . LEU A 1 210 ? 1.662 -12.609 -11.422 1 98.94 210 LEU A N 1
ATOM 1618 C CA . LEU A 1 210 ? 1.272 -12.562 -10.023 1 98.94 210 LEU A CA 1
ATOM 1619 C C . LEU A 1 210 ? -0.184 -12.133 -9.875 1 98.94 210 LEU A C 1
ATOM 1621 O O . LEU A 1 210 ? -0.467 -10.977 -9.562 1 98.94 210 LEU A O 1
ATOM 1625 N N . SER A 1 211 ? -1.117 -13.07 -10.023 1 98.88 211 SER A N 1
ATOM 1626 C CA . SER A 1 211 ? -2.545 -12.766 -10.047 1 98.88 211 SER A CA 1
ATOM 1627 C C . SER A 1 211 ? -3.123 -12.719 -8.633 1 98.88 211 SER A C 1
ATOM 1629 O O . SER A 1 211 ? -3.102 -13.719 -7.914 1 98.88 211 SER A O 1
ATOM 1631 N N . TYR A 1 212 ? -3.637 -11.594 -8.219 1 98.81 212 TYR A N 1
ATOM 1632 C CA . TYR A 1 212 ? -4.332 -11.281 -6.977 1 98.81 212 TYR A CA 1
ATOM 1633 C C . TYR A 1 212 ? -3.676 -11.984 -5.793 1 98.81 212 TYR A C 1
ATOM 1635 O O . TYR A 1 212 ? -4.348 -12.672 -5.023 1 98.81 212 TYR A O 1
ATOM 1643 N N . GLY A 1 213 ? -2.352 -11.797 -5.652 1 98.81 213 GLY A N 1
ATOM 1644 C CA . GLY A 1 213 ? -1.591 -12.328 -4.531 1 98.81 213 GLY A CA 1
ATOM 1645 C C . GLY A 1 213 ? -1.725 -11.492 -3.27 1 98.81 213 GLY A C 1
ATOM 1646 O O . GLY A 1 213 ? -2.1 -10.32 -3.334 1 98.81 213 GLY A O 1
ATOM 1647 N N . ASN A 1 214 ? -1.541 -12.148 -2.133 1 98.56 214 ASN A N 1
ATOM 1648 C CA . ASN A 1 214 ? -1.323 -11.477 -0.854 1 98.56 214 ASN A CA 1
ATOM 1649 C C . ASN A 1 214 ? 0.16 -11.227 -0.597 1 98.56 214 ASN A C 1
ATOM 1651 O O . ASN A 1 214 ? 0.896 -12.148 -0.235 1 98.56 214 ASN A O 1
ATOM 1655 N N . PHE A 1 215 ? 0.607 -9.992 -0.788 1 98.88 215 PHE A N 1
ATOM 1656 C CA . PHE A 1 215 ? 2.043 -9.734 -0.768 1 98.88 215 PHE A CA 1
ATOM 1657 C C . PHE A 1 215 ? 2.463 -9.117 0.56 1 98.88 215 PHE A C 1
ATOM 1659 O O . PHE A 1 215 ? 3.656 -9.008 0.849 1 98.88 215 PHE A O 1
ATOM 1666 N N . ASP A 1 216 ? 1.563 -8.609 1.331 1 98.5 216 ASP A N 1
ATOM 1667 C CA . ASP A 1 216 ? 1.652 -8.32 2.76 1 98.5 216 ASP A CA 1
ATOM 1668 C C . ASP A 1 216 ? 0.666 -9.172 3.555 1 98.5 216 ASP A C 1
ATOM 1670 O O . ASP A 1 216 ? -0.524 -8.852 3.619 1 98.5 216 ASP A O 1
ATOM 1674 N N . LEU A 1 217 ? 1.153 -10.164 4.234 1 98.38 217 LEU A N 1
ATOM 1675 C CA . LEU A 1 217 ? 0.291 -11.172 4.844 1 98.38 217 LEU A CA 1
ATOM 1676 C C . LEU A 1 217 ? -0.228 -10.703 6.195 1 98.38 217 LEU A C 1
ATOM 1678 O O . LEU A 1 217 ? -0.864 -11.469 6.926 1 98.38 217 LEU A O 1
ATOM 1682 N N . SER A 1 218 ? 0.027 -9.398 6.547 1 96.94 218 SER A N 1
ATOM 1683 C CA . SER A 1 218 ? -0.57 -8.836 7.758 1 96.94 218 SER A CA 1
ATOM 1684 C C . SER A 1 218 ? -1.922 -8.195 7.461 1 96.94 218 SER A C 1
ATOM 1686 O O . SER A 1 218 ? -2.561 -7.641 8.359 1 96.94 218 SER A O 1
ATOM 1688 N N . ALA A 1 219 ? -2.426 -8.305 6.219 1 96.62 219 ALA A N 1
ATOM 1689 C CA . ALA A 1 219 ? -3.752 -7.887 5.773 1 96.62 219 ALA A CA 1
ATOM 1690 C C . ALA A 1 219 ? -3.82 -6.371 5.586 1 96.62 219 ALA A C 1
ATOM 1692 O O . ALA A 1 219 ? -3.883 -5.621 6.562 1 96.62 219 ALA A O 1
ATOM 1693 N N . LEU A 1 220 ? -3.898 -5.945 4.383 1 98.12 220 LEU A N 1
ATOM 1694 C CA . LEU A 1 220 ? -4.02 -4.535 4.031 1 98.12 220 LEU A CA 1
ATOM 1695 C C . LEU A 1 220 ? -5.484 -4.105 4.012 1 98.12 220 LEU A C 1
ATOM 1697 O O . LEU A 1 220 ? -6.379 -4.926 4.207 1 98.12 220 LEU A O 1
ATOM 1701 N N . PRO A 1 221 ? -5.781 -2.807 3.811 1 98.12 221 PRO A N 1
ATOM 1702 C CA . PRO A 1 221 ? -7.117 -2.246 4.023 1 98.12 221 PRO A CA 1
ATOM 1703 C C . PRO A 1 221 ? -8.188 -2.939 3.188 1 98.12 221 PRO A C 1
ATOM 1705 O O . PRO A 1 221 ? -9.258 -3.277 3.701 1 98.12 221 PRO A O 1
ATOM 1708 N N . SER A 1 222 ? -7.926 -3.246 1.976 1 97.75 222 SER A N 1
ATOM 1709 C CA . SER A 1 222 ? -8.953 -3.773 1.083 1 97.75 222 SER A CA 1
ATOM 1710 C C . SER A 1 222 ? -9.391 -5.168 1.51 1 97.75 222 SER A C 1
ATOM 1712 O O . SER A 1 222 ? -10.547 -5.551 1.312 1 97.75 222 SER A O 1
ATOM 1714 N N . LEU A 1 223 ? -8.461 -5.922 2.086 1 97.56 223 LEU A N 1
ATOM 1715 C CA . LEU A 1 223 ? -8.797 -7.258 2.566 1 97.56 223 LEU A CA 1
ATOM 1716 C C . LEU A 1 223 ? -9.508 -7.188 3.912 1 97.56 223 LEU A C 1
ATOM 1718 O O . LEU A 1 223 ? -10.523 -7.859 4.117 1 97.56 223 LEU A O 1
ATOM 1722 N N . ARG A 1 224 ? -9.016 -6.355 4.773 1 94.38 224 ARG A N 1
ATOM 1723 C CA . ARG A 1 224 ? -9.5 -6.27 6.148 1 94.38 224 ARG A CA 1
ATOM 1724 C C . ARG A 1 224 ? -10.953 -5.789 6.188 1 94.38 224 ARG A C 1
ATOM 1726 O O . ARG A 1 224 ? -11.703 -6.156 7.09 1 94.38 224 ARG A O 1
ATOM 1733 N N . GLY A 1 225 ? -11.375 -5.074 5.203 1 91.81 225 GLY A N 1
ATOM 1734 C CA . GLY A 1 225 ? -12.695 -4.469 5.207 1 91.81 225 GLY A CA 1
ATOM 1735 C C . GLY A 1 225 ? -13.766 -5.375 4.629 1 91.81 225 GLY A C 1
ATOM 1736 O O . GLY A 1 225 ? -14.945 -5.012 4.605 1 91.81 225 GLY A O 1
ATOM 1737 N N . LEU A 1 226 ? -13.43 -6.562 4.234 1 94.06 226 LEU A N 1
ATOM 1738 C CA . LEU A 1 226 ? -14.383 -7.418 3.533 1 94.06 226 LEU A CA 1
ATOM 1739 C C . LEU A 1 226 ? -15.25 -8.188 4.52 1 94.06 226 LEU A C 1
ATOM 1741 O O . LEU A 1 226 ? -14.742 -8.773 5.477 1 94.06 226 LEU A O 1
ATOM 1745 N N . GLU A 1 227 ? -16.5 -8.164 4.219 1 93.38 227 GLU A N 1
ATOM 1746 C CA . GLU A 1 227 ? -17.484 -8.852 5.047 1 93.38 227 GLU A CA 1
ATOM 1747 C C . GLU A 1 227 ? -18.031 -10.094 4.348 1 93.38 227 GLU A C 1
ATOM 1749 O O . GLU A 1 227 ? -18.234 -10.086 3.131 1 93.38 227 GLU A O 1
ATOM 1754 N N . ARG A 1 228 ? -18.359 -11.031 5.086 1 90.69 228 ARG A N 1
ATOM 1755 C CA . ARG A 1 228 ? -18.828 -12.32 4.586 1 90.69 228 ARG A CA 1
ATOM 1756 C C . ARG A 1 228 ? -20.109 -12.156 3.762 1 90.69 228 ARG A C 1
ATOM 1758 O O . ARG A 1 228 ? -20.25 -12.781 2.707 1 90.69 228 ARG A O 1
ATOM 1765 N N . SER A 1 229 ? -20.984 -11.289 4.195 1 92 229 SER A N 1
ATOM 1766 C CA . SER A 1 229 ? -22.297 -11.164 3.588 1 92 229 SER A CA 1
ATOM 1767 C C . SER A 1 229 ? -22.234 -10.43 2.252 1 92 229 SER A C 1
ATOM 1769 O O . SER A 1 229 ? -23.188 -10.445 1.475 1 92 229 SER A O 1
ATOM 1771 N N . GLU A 1 230 ? -21 -9.922 1.93 1 93.19 230 GLU A N 1
ATOM 1772 C CA . GLU A 1 230 ? -20.953 -9.031 0.77 1 93.19 230 GLU A CA 1
ATOM 1773 C C . GLU A 1 230 ? -19.859 -9.453 -0.205 1 93.19 230 GLU A C 1
ATOM 1775 O O . GLU A 1 230 ? -19.734 -8.875 -1.289 1 93.19 230 GLU A O 1
ATOM 1780 N N . THR A 1 231 ? -19.141 -10.414 0.2 1 95.06 231 THR A N 1
ATOM 1781 C CA . THR A 1 231 ? -17.922 -10.68 -0.558 1 95.06 231 THR A CA 1
ATOM 1782 C C . THR A 1 231 ? -17.953 -12.07 -1.175 1 95.06 231 THR A C 1
ATOM 1784 O O . THR A 1 231 ? -18.125 -13.07 -0.466 1 95.06 231 THR A O 1
ATOM 1787 N N . PRO A 1 232 ? -17.844 -12.125 -2.492 1 95.56 232 PRO A N 1
ATOM 1788 C CA . PRO A 1 232 ? -17.75 -13.453 -3.107 1 95.56 232 PRO A CA 1
ATOM 1789 C C . PRO A 1 232 ? -16.391 -14.117 -2.859 1 95.56 232 PRO A C 1
ATOM 1791 O O . PRO A 1 232 ? -15.352 -13.484 -3.029 1 95.56 232 PRO A O 1
ATOM 1794 N N . VAL A 1 233 ? -16.328 -15.359 -2.434 1 94.94 233 VAL A N 1
ATOM 1795 C CA . VAL A 1 233 ? -15.219 -16.312 -2.455 1 94.94 233 VAL A CA 1
ATOM 1796 C C . VAL A 1 233 ? -14.312 -16.062 -1.251 1 94.94 233 VAL A C 1
ATOM 1798 O O . VAL A 1 233 ? -14.109 -16.969 -0.428 1 94.94 233 VAL A O 1
ATOM 1801 N N . LEU A 1 234 ? -13.773 -14.797 -1.09 1 95.81 234 LEU A N 1
ATOM 1802 C CA . LEU A 1 234 ? -12.781 -14.578 -0.044 1 95.81 234 LEU A CA 1
ATOM 1803 C C . LEU A 1 234 ? -13.102 -13.32 0.756 1 95.81 234 LEU A C 1
ATOM 1805 O O . LEU A 1 234 ? -12.922 -12.203 0.263 1 95.81 234 LEU A O 1
ATOM 1809 N N . ASN A 1 235 ? -13.586 -13.477 1.954 1 96.06 235 ASN A N 1
ATOM 1810 C CA . ASN A 1 235 ? -13.703 -12.375 2.896 1 96.06 235 ASN A CA 1
ATOM 1811 C C . ASN A 1 235 ? -12.578 -12.391 3.93 1 96.06 235 ASN A C 1
ATOM 1813 O O . ASN A 1 235 ? -11.68 -13.234 3.857 1 96.06 235 ASN A O 1
ATOM 1817 N N . TYR A 1 236 ? -12.586 -11.5 4.848 1 96.56 236 TYR A N 1
ATOM 1818 C CA . TYR A 1 236 ? -11.477 -11.352 5.785 1 96.56 236 TYR A CA 1
ATOM 1819 C C . TYR A 1 236 ? -11.367 -12.57 6.699 1 96.56 236 TYR A C 1
ATOM 1821 O O . TYR A 1 236 ? -10.266 -13.047 6.973 1 96.56 236 TYR A O 1
ATOM 1829 N N . GLU A 1 237 ? -12.469 -13.062 7.188 1 96.69 237 GLU A N 1
ATOM 1830 C CA . GLU A 1 237 ? -12.438 -14.25 8.039 1 96.69 237 GLU A CA 1
ATOM 1831 C C . GLU A 1 237 ? -11.797 -15.43 7.32 1 96.69 237 GLU A C 1
ATOM 1833 O O . GLU A 1 237 ? -10.992 -16.156 7.906 1 96.69 237 GLU A O 1
ATOM 1838 N N . ASP A 1 238 ? -12.188 -15.641 6.031 1 96.81 238 ASP A N 1
ATOM 1839 C CA . ASP A 1 238 ? -11.57 -16.688 5.23 1 96.81 238 ASP A CA 1
ATOM 1840 C C . ASP A 1 238 ? -10.047 -16.531 5.195 1 96.81 238 ASP A C 1
ATOM 1842 O O . ASP A 1 238 ? -9.312 -17.484 5.445 1 96.81 238 ASP A O 1
ATOM 1846 N N . ALA A 1 239 ? -9.609 -15.344 4.867 1 97.44 239 ALA A N 1
ATOM 1847 C CA . ALA A 1 239 ? -8.18 -15.062 4.75 1 97.44 239 ALA A CA 1
ATOM 1848 C C . ALA A 1 239 ? -7.457 -15.352 6.062 1 97.44 239 ALA A C 1
ATOM 1850 O O . ALA A 1 239 ? -6.383 -15.961 6.062 1 97.44 239 ALA A O 1
ATOM 1851 N N . GLU A 1 240 ? -8.055 -14.93 7.156 1 96.5 240 GLU A N 1
ATOM 1852 C CA . GLU A 1 240 ? -7.445 -15.141 8.461 1 9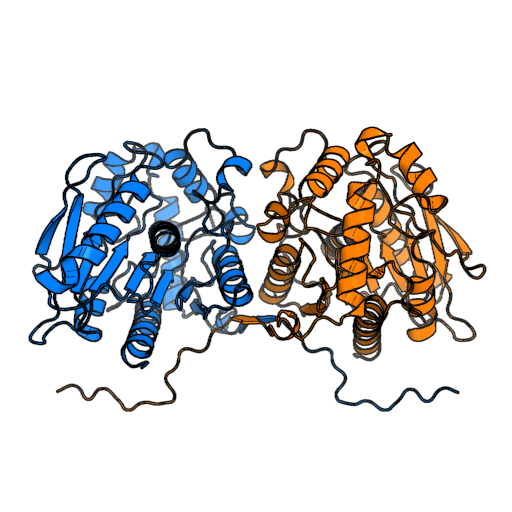6.5 240 GLU A CA 1
ATOM 1853 C C . GLU A 1 240 ? -7.305 -16.625 8.773 1 96.5 240 GLU A C 1
ATOM 1855 O O . GLU A 1 240 ? -6.281 -17.062 9.305 1 96.5 240 GLU A O 1
ATOM 1860 N N . GLN A 1 241 ? -8.328 -17.391 8.453 1 97.94 241 GLN A N 1
ATOM 1861 C CA . GLN A 1 241 ? -8.281 -18.828 8.703 1 97.94 241 GLN A CA 1
ATOM 1862 C C . GLN A 1 241 ? -7.195 -19.5 7.871 1 97.94 241 GLN A C 1
ATOM 1864 O O . GLN A 1 241 ? -6.48 -20.375 8.359 1 97.94 241 GLN A O 1
ATOM 1869 N N . PHE A 1 242 ? -7.082 -19.094 6.621 1 98.5 242 PHE A N 1
ATOM 1870 C CA . PHE A 1 242 ? -6.023 -19.625 5.773 1 98.5 242 PHE A CA 1
ATOM 1871 C C . PHE A 1 242 ? -4.652 -19.266 6.332 1 98.5 242 PHE A C 1
ATOM 1873 O O . PHE A 1 242 ? -3.77 -20.125 6.422 1 98.5 242 PHE A O 1
ATOM 1880 N N . LEU A 1 243 ? -4.484 -18.031 6.734 1 98.06 243 LEU A N 1
ATOM 1881 C CA . LEU A 1 243 ? -3.193 -17.547 7.223 1 98.06 243 LEU A CA 1
ATOM 1882 C C . LEU A 1 243 ? -2.836 -18.203 8.555 1 98.06 243 LEU A C 1
ATOM 1884 O O . LEU A 1 243 ? -1.672 -18.531 8.797 1 98.06 243 LEU A O 1
ATOM 1888 N N . ASP A 1 244 ? -3.83 -18.391 9.391 1 97.88 244 ASP A N 1
ATOM 1889 C CA . ASP A 1 244 ? -3.582 -19.031 10.68 1 97.88 244 ASP A CA 1
ATOM 1890 C C . ASP A 1 244 ? -3.137 -20.484 10.477 1 97.88 244 ASP A C 1
ATOM 1892 O O . ASP A 1 244 ? -2.316 -21 11.242 1 97.88 244 ASP A O 1
ATOM 1896 N N . ALA A 1 245 ? -3.697 -21.141 9.445 1 98.69 245 ALA A N 1
ATOM 1897 C CA . ALA A 1 245 ? -3.299 -22.516 9.148 1 98.69 245 ALA A CA 1
ATOM 1898 C C . ALA A 1 245 ? -1.887 -22.562 8.57 1 98.69 245 ALA A C 1
ATOM 1900 O O . ALA A 1 245 ? -1.1 -23.453 8.914 1 98.69 245 ALA A O 1
ATOM 1901 N N . TYR A 1 246 ? -1.582 -21.625 7.73 1 98.75 246 TYR A N 1
ATOM 1902 C CA . TYR A 1 246 ? -0.295 -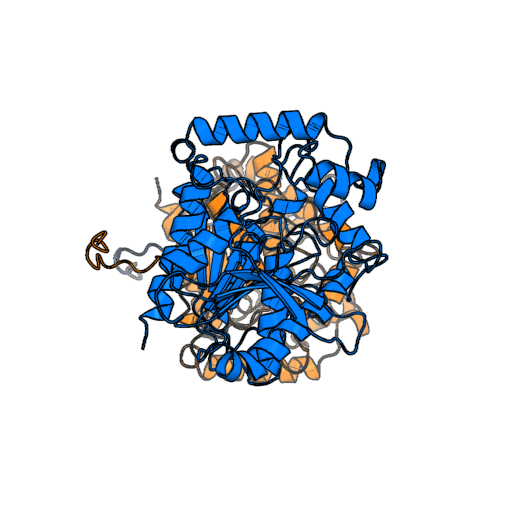21.594 7.047 1 98.75 246 TYR A CA 1
ATOM 1903 C C . TYR A 1 246 ? 0.81 -21.125 7.988 1 98.75 246 TYR A C 1
ATOM 1905 O O . TYR A 1 246 ? 1.936 -21.625 7.926 1 98.75 246 TYR A O 1
ATOM 1913 N N . LEU A 1 247 ? 0.484 -20.141 8.859 1 98.62 247 LEU A N 1
ATOM 1914 C CA . LEU A 1 247 ? 1.439 -19.484 9.75 1 98.62 247 LEU A CA 1
ATOM 1915 C C . LEU A 1 247 ? 0.988 -19.594 11.203 1 98.62 247 LEU A C 1
ATOM 1917 O O . LEU A 1 247 ? 0.837 -18.578 11.891 1 98.62 247 LEU A O 1
ATOM 1921 N N . PRO A 1 248 ? 0.918 -20.844 11.703 1 98.06 248 PRO A N 1
ATOM 1922 C CA . PRO A 1 248 ? 0.391 -21 13.055 1 98.06 248 PRO A CA 1
ATOM 1923 C C . PRO A 1 248 ? 1.218 -20.25 14.102 1 98.06 248 PRO A C 1
ATOM 1925 O O . PRO A 1 248 ? 2.443 -20.375 14.133 1 98.06 248 PRO A O 1
ATOM 1928 N N . GLY A 1 249 ? 0.545 -19.453 14.875 1 95.81 249 GLY A N 1
ATOM 1929 C CA . GLY A 1 249 ? 1.147 -18.797 16.016 1 95.81 249 GLY A CA 1
ATOM 1930 C C . GLY A 1 249 ? 1.895 -17.531 15.648 1 95.81 249 GLY A C 1
ATOM 1931 O O . GLY A 1 249 ? 2.48 -16.875 16.516 1 95.81 249 GLY A O 1
ATOM 1932 N N . ARG A 1 250 ? 1.902 -17.188 14.391 1 95.56 250 ARG A N 1
ATOM 1933 C CA . ARG A 1 250 ? 2.613 -15.977 13.977 1 95.56 250 ARG A CA 1
ATOM 1934 C C . ARG A 1 250 ? 1.725 -14.742 14.109 1 95.56 250 ARG A C 1
ATOM 1936 O O . ARG A 1 250 ? 0.603 -14.727 13.602 1 95.56 250 ARG A O 1
ATOM 1943 N N . THR A 1 251 ? 2.295 -13.688 14.812 1 92.69 251 THR A N 1
ATOM 1944 C CA . THR A 1 251 ? 1.594 -12.414 14.938 1 92.69 251 THR A CA 1
ATOM 1945 C C . THR A 1 251 ? 1.599 -11.656 13.617 1 92.69 251 THR A C 1
ATOM 1947 O O . THR A 1 251 ? 2.402 -11.953 12.727 1 92.69 251 THR A O 1
ATOM 1950 N N . PRO A 1 252 ? 0.725 -10.688 13.5 1 90.06 252 PRO A N 1
ATOM 1951 C CA . PRO A 1 252 ? 0.737 -9.883 12.281 1 90.06 252 PRO A CA 1
ATOM 1952 C C . PRO A 1 252 ? 2.096 -9.234 12.016 1 90.06 252 PRO A C 1
ATOM 1954 O O . PRO A 1 252 ? 2.512 -9.117 10.859 1 90.06 252 PRO A O 1
ATOM 1957 N N . ASP A 1 253 ? 2.75 -8.844 13.023 1 91.44 253 ASP A N 1
ATOM 1958 C CA . ASP A 1 253 ? 4.078 -8.273 12.844 1 91.44 253 ASP A CA 1
ATOM 1959 C C . ASP A 1 253 ? 5.059 -9.32 12.305 1 91.44 253 ASP A C 1
ATOM 1961 O O . ASP A 1 253 ? 5.871 -9.023 11.43 1 91.44 253 ASP A O 1
ATOM 1965 N N . GLN A 1 254 ? 4.965 -10.531 12.836 1 95.5 254 GLN A N 1
ATOM 1966 C CA . GLN A 1 254 ? 5.84 -11.617 12.391 1 95.5 254 GLN A CA 1
ATOM 1967 C C . GLN A 1 254 ? 5.527 -12.023 10.953 1 95.5 254 GLN A C 1
ATOM 1969 O O . GLN A 1 254 ? 6.406 -12.492 10.227 1 95.5 254 GLN A O 1
ATOM 1974 N N . ARG A 1 255 ? 4.324 -11.781 10.531 1 97.5 255 ARG A N 1
ATOM 1975 C CA . ARG A 1 255 ? 3.91 -12.109 9.172 1 97.5 255 ARG A CA 1
ATOM 1976 C C . ARG A 1 255 ? 4.531 -11.156 8.164 1 97.5 255 ARG A C 1
ATOM 1978 O O . ARG A 1 255 ? 4.508 -11.414 6.957 1 97.5 255 ARG A O 1
ATOM 1985 N N . LYS A 1 256 ? 5.145 -10.078 8.648 1 97 256 LYS A N 1
ATOM 1986 C CA . LYS A 1 256 ? 5.781 -9.102 7.77 1 97 256 LYS A CA 1
ATOM 1987 C C . LYS A 1 256 ? 7.219 -9.508 7.453 1 97 256 LYS A C 1
ATOM 1989 O O . LYS A 1 256 ? 7.922 -8.805 6.727 1 97 256 LYS A O 1
ATOM 1994 N N . ALA A 1 257 ? 7.684 -10.664 7.984 1 97.5 257 ALA A N 1
ATOM 1995 C CA . ALA A 1 257 ? 9.008 -11.156 7.621 1 97.5 257 ALA A CA 1
ATOM 1996 C C . ALA A 1 257 ? 9.148 -11.289 6.105 1 97.5 257 ALA A C 1
ATOM 1998 O O . ALA A 1 257 ? 8.219 -11.734 5.43 1 97.5 257 ALA A O 1
ATOM 1999 N N . ALA A 1 258 ? 10.297 -10.945 5.598 1 97.06 258 ALA A N 1
ATOM 2000 C CA . ALA A 1 258 ? 10.547 -10.922 4.16 1 97.06 258 ALA A CA 1
ATOM 2001 C C . ALA A 1 258 ? 10.352 -12.305 3.543 1 97.06 258 ALA A C 1
ATOM 2003 O O . ALA A 1 258 ? 9.961 -12.422 2.381 1 97.06 258 ALA A O 1
ATOM 2004 N N . THR A 1 259 ? 10.539 -13.383 4.293 1 97.25 259 THR A N 1
ATOM 2005 C CA . THR A 1 259 ? 10.414 -14.75 3.781 1 97.25 259 THR A CA 1
ATOM 2006 C C . THR A 1 259 ? 8.953 -15.18 3.754 1 97.25 259 THR A C 1
ATOM 2008 O O . THR A 1 259 ? 8.617 -16.219 3.174 1 97.25 259 THR A O 1
ATOM 2011 N N . ILE A 1 260 ? 8.094 -14.344 4.355 1 98.56 260 ILE A N 1
ATOM 2012 C CA . ILE A 1 260 ? 6.672 -14.656 4.422 1 98.56 260 ILE A CA 1
ATOM 2013 C C . ILE A 1 260 ? 5.898 -13.703 3.508 1 98.56 260 ILE A C 1
ATOM 2015 O O . ILE A 1 260 ? 5.098 -14.148 2.678 1 98.56 260 ILE A O 1
ATOM 2019 N N . SER A 1 261 ? 6.191 -12.414 3.654 1 98.75 261 SER A N 1
ATOM 2020 C CA . SER A 1 261 ? 5.559 -11.367 2.859 1 98.75 261 SER A CA 1
ATOM 2021 C C . SER A 1 261 ? 6.527 -10.789 1.831 1 98.75 261 SER A C 1
ATOM 2023 O O . SER A 1 261 ? 7.395 -9.984 2.172 1 98.75 261 SER A O 1
ATOM 2025 N N . PRO A 1 262 ? 6.293 -11.109 0.562 1 98.81 262 PRO A N 1
ATOM 2026 C CA . PRO A 1 262 ? 7.254 -10.68 -0.457 1 98.81 262 PRO A CA 1
ATOM 2027 C C . PRO A 1 262 ? 7.387 -9.164 -0.538 1 98.81 262 PRO A C 1
ATOM 2029 O O . PRO A 1 262 ? 8.445 -8.656 -0.917 1 98.81 262 PRO A O 1
ATOM 2032 N N . ALA A 1 263 ? 6.395 -8.422 -0.099 1 98.69 263 ALA A N 1
ATOM 2033 C CA . ALA A 1 263 ? 6.406 -6.969 -0.206 1 98.69 263 ALA A CA 1
ATOM 2034 C C . ALA A 1 263 ? 7.523 -6.363 0.64 1 98.69 263 ALA A C 1
ATOM 20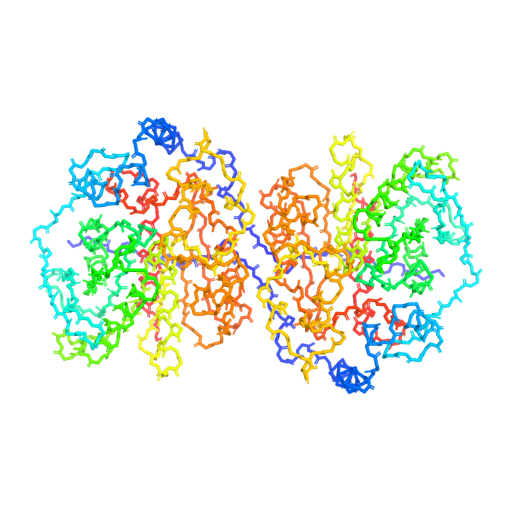36 O O . ALA A 1 263 ? 7.918 -5.215 0.427 1 98.69 263 ALA A O 1
ATOM 2037 N N . TYR A 1 264 ? 8.062 -7.062 1.581 1 98.38 264 TYR A N 1
ATOM 2038 C CA . TYR A 1 264 ? 9.023 -6.52 2.531 1 98.38 264 TYR A CA 1
ATOM 2039 C C . TYR A 1 264 ? 10.453 -6.824 2.098 1 98.38 264 TYR A C 1
ATOM 2041 O O . TYR A 1 264 ? 11.406 -6.555 2.836 1 98.38 264 TYR A O 1
ATOM 2049 N N . ASN A 1 265 ? 10.672 -7.391 0.874 1 98.25 265 ASN A N 1
ATOM 2050 C CA . ASN A 1 265 ? 11.992 -7.637 0.303 1 98.25 265 ASN A CA 1
ATOM 2051 C C . ASN A 1 265 ? 12.508 -6.418 -0.462 1 98.25 265 ASN A C 1
ATOM 2053 O O . ASN A 1 265 ? 11.727 -5.531 -0.819 1 98.25 265 ASN A O 1
ATOM 2057 N N . LYS A 1 266 ? 13.836 -6.348 -0.582 1 95.62 266 LYS A N 1
ATOM 2058 C CA . LYS A 1 266 ? 14.406 -5.492 -1.617 1 95.62 266 LYS A CA 1
ATOM 2059 C C . LYS A 1 266 ? 14.102 -6.039 -3.01 1 95.62 266 LYS A C 1
ATOM 2061 O O . LYS A 1 266 ? 14.336 -7.219 -3.283 1 95.62 266 LYS A O 1
ATOM 2066 N N . LEU A 1 267 ? 13.523 -5.254 -3.881 1 97.81 267 LEU A N 1
ATOM 2067 C CA . LEU A 1 267 ? 12.977 -5.766 -5.133 1 97.81 267 LEU A CA 1
ATOM 2068 C C . LEU A 1 267 ? 13.82 -5.309 -6.32 1 97.81 267 LEU A C 1
ATOM 2070 O O . LEU A 1 267 ? 13.297 -5.141 -7.426 1 97.81 267 LEU A O 1
ATOM 2074 N N . SER A 1 268 ? 15.062 -5.055 -6.117 1 95.94 268 SER A N 1
ATOM 2075 C CA . SER A 1 268 ? 15.938 -4.645 -7.207 1 95.94 268 SER A CA 1
ATOM 2076 C C . SER A 1 268 ? 16.25 -5.812 -8.133 1 95.94 268 SER A C 1
ATOM 2078 O O . SER A 1 268 ? 16.281 -6.965 -7.703 1 95.94 268 SER A O 1
ATOM 2080 N N . ASP A 1 269 ? 16.453 -5.543 -9.391 1 97.19 269 ASP A N 1
ATOM 2081 C CA . ASP A 1 269 ? 16.969 -6.48 -10.383 1 97.19 269 ASP A CA 1
ATOM 2082 C C . ASP A 1 269 ? 16.031 -7.672 -10.555 1 97.19 269 ASP A C 1
ATOM 2084 O O . ASP A 1 269 ? 16.469 -8.82 -10.508 1 97.19 269 ASP A O 1
ATOM 2088 N N . LEU A 1 270 ? 14.789 -7.387 -10.672 1 98.5 270 LEU A N 1
ATOM 2089 C CA . LEU A 1 270 ? 13.789 -8.422 -10.93 1 98.5 270 LEU A CA 1
ATOM 2090 C C . LEU A 1 270 ? 13.297 -8.352 -12.367 1 98.5 270 LEU A C 1
ATOM 2092 O O . LEU A 1 270 ? 13.688 -7.453 -13.117 1 98.5 270 LEU A O 1
ATOM 2096 N N . VAL A 1 271 ? 12.547 -9.266 -12.82 1 98.44 271 VAL A N 1
ATOM 2097 C CA . VAL A 1 271 ? 12.047 -9.438 -14.18 1 98.44 271 VAL A CA 1
ATOM 2098 C C . VAL A 1 271 ? 10.688 -8.758 -14.32 1 98.44 271 VAL A C 1
ATOM 2100 O O . VAL A 1 271 ? 10.07 -8.383 -13.32 1 98.44 271 VAL A O 1
ATOM 2103 N N . PRO A 1 272 ? 10.18 -8.539 -15.586 1 98.31 272 PRO A N 1
ATOM 2104 C CA . PRO A 1 272 ? 8.844 -7.965 -15.773 1 98.31 272 PRO A CA 1
ATOM 2105 C C . PRO A 1 272 ? 7.75 -8.773 -15.07 1 98.31 272 PRO A C 1
ATOM 2107 O O . PRO A 1 272 ? 7.805 -10.008 -15.055 1 98.31 272 PRO A O 1
ATOM 2110 N N . ALA A 1 273 ? 6.809 -8.078 -14.492 1 98.88 273 ALA A N 1
ATOM 2111 C CA . ALA A 1 273 ? 5.738 -8.75 -13.766 1 98.88 273 ALA A CA 1
ATOM 2112 C C . ALA A 1 273 ? 4.367 -8.258 -14.211 1 98.88 273 ALA A C 1
ATOM 2114 O O . ALA A 1 273 ? 4.184 -7.066 -14.469 1 98.88 273 ALA A O 1
ATOM 2115 N N . LEU A 1 274 ? 3.471 -9.164 -14.352 1 98.94 274 LEU A N 1
ATOM 2116 C CA . LEU A 1 274 ? 2.051 -8.867 -14.5 1 98.94 274 LEU A CA 1
ATOM 2117 C C . LEU A 1 274 ? 1.315 -9.055 -13.172 1 98.94 274 LEU A C 1
ATOM 2119 O O . LEU A 1 274 ? 1.38 -10.133 -12.578 1 98.94 274 LEU A O 1
ATOM 2123 N N . PHE A 1 275 ? 0.736 -8.031 -12.703 1 98.94 275 PHE A N 1
ATOM 2124 C CA . PHE A 1 275 ? -0.224 -8.086 -11.609 1 98.94 275 PHE A CA 1
ATOM 2125 C C . PHE A 1 275 ? -1.651 -8 -12.133 1 98.94 275 PHE A C 1
ATOM 2127 O O . PHE A 1 275 ? -2.008 -7.039 -12.812 1 98.94 275 PHE A O 1
ATOM 2134 N N . LEU A 1 276 ? -2.4 -9 -11.891 1 98.75 276 LEU A N 1
ATOM 2135 C CA . LEU A 1 276 ? -3.791 -9.102 -12.312 1 98.75 276 LEU A CA 1
ATOM 2136 C C . LEU A 1 276 ? -4.723 -9.227 -11.117 1 98.75 276 LEU A C 1
ATOM 2138 O O . LEU A 1 276 ? -4.52 -10.094 -10.258 1 98.75 276 LEU A O 1
ATOM 2142 N N . VAL A 1 277 ? -5.75 -8.297 -10.984 1 98.88 277 VAL A N 1
ATOM 2143 C CA . VAL A 1 277 ? -6.629 -8.367 -9.812 1 98.88 277 VAL A CA 1
ATOM 2144 C C . VAL A 1 277 ? -8.023 -7.867 -10.188 1 98.88 277 VAL A C 1
ATOM 2146 O O . VAL A 1 277 ? -8.164 -6.938 -10.984 1 98.88 277 VAL A O 1
ATOM 2149 N N . GLY A 1 278 ? -9.062 -8.523 -9.727 1 98.75 278 GLY A N 1
ATOM 2150 C CA . GLY A 1 278 ? -10.43 -8.07 -9.922 1 98.75 278 GLY A CA 1
ATOM 2151 C C . GLY A 1 278 ? -10.797 -6.902 -9.031 1 98.75 278 GLY A C 1
ATOM 2152 O O . GLY A 1 278 ? -10.305 -6.789 -7.906 1 98.75 278 GLY A O 1
ATOM 2153 N N . THR A 1 279 ? -11.766 -6.086 -9.5 1 98.12 279 THR A N 1
ATOM 2154 C CA . THR A 1 279 ? -12.172 -4.91 -8.742 1 98.12 279 THR A CA 1
ATOM 2155 C C . THR A 1 279 ? -12.984 -5.316 -7.516 1 98.12 279 THR A C 1
ATOM 2157 O O . THR A 1 279 ? -13.172 -4.516 -6.594 1 98.12 279 THR A O 1
ATOM 2160 N N . GLU A 1 280 ? -13.492 -6.574 -7.438 1 97.06 280 GLU A N 1
ATOM 2161 C CA . GLU A 1 280 ? -14.258 -7.055 -6.289 1 97.06 280 GLU A CA 1
ATOM 2162 C C . GLU A 1 280 ? -13.422 -7.992 -5.422 1 97.06 280 GLU A C 1
ATOM 2164 O O . GLU A 1 280 ? -13.961 -8.742 -4.605 1 97.06 280 GLU A O 1
ATOM 2169 N N . ASP A 1 281 ? -12.125 -7.969 -5.656 1 98 281 ASP A N 1
ATOM 2170 C CA . ASP A 1 281 ? -11.18 -8.773 -4.902 1 98 281 ASP A CA 1
ATOM 2171 C C . ASP A 1 281 ? -10.602 -7.992 -3.721 1 98 281 ASP A C 1
ATOM 2173 O O . ASP A 1 281 ? -10.336 -6.797 -3.838 1 98 281 ASP A O 1
ATOM 2177 N N . GLY A 1 282 ? -10.359 -8.656 -2.6 1 97.5 282 GLY A N 1
ATOM 2178 C CA . GLY A 1 282 ? -9.836 -8.031 -1.398 1 97.5 282 GLY A CA 1
ATOM 2179 C C . GLY A 1 282 ? -8.344 -7.734 -1.481 1 97.5 282 GLY A C 1
ATOM 2180 O O . GLY A 1 282 ? -7.781 -7.105 -0.585 1 97.5 282 GLY A O 1
ATOM 2181 N N . LEU A 1 283 ? -7.695 -8.141 -2.598 1 98.62 283 LEU A N 1
ATOM 2182 C CA . LEU A 1 283 ? -6.246 -8.016 -2.67 1 98.62 283 LEU A CA 1
ATOM 2183 C C . LEU A 1 283 ? -5.848 -6.902 -3.637 1 98.62 283 LEU A C 1
ATOM 2185 O O . LEU A 1 283 ? -4.73 -6.902 -4.16 1 98.62 283 LEU A O 1
ATOM 2189 N N . VAL A 1 284 ? -6.781 -5.953 -3.881 1 98.69 284 VAL A N 1
ATOM 2190 C CA . VAL A 1 284 ? -6.5 -4.801 -4.73 1 98.69 284 VAL A CA 1
ATOM 2191 C C . VAL A 1 284 ? -5.332 -4.004 -4.148 1 98.69 284 VAL A C 1
ATOM 2193 O O . VAL A 1 284 ? -4.379 -3.686 -4.863 1 98.69 284 VAL A O 1
ATOM 2196 N N . ASP A 1 285 ? -5.359 -3.711 -2.826 1 98.81 285 ASP A N 1
ATOM 2197 C CA . ASP A 1 285 ? -4.293 -2.93 -2.205 1 98.81 285 ASP A CA 1
ATOM 2198 C C . ASP A 1 285 ? -2.961 -3.672 -2.271 1 98.81 285 ASP A C 1
ATOM 2200 O O . ASP A 1 285 ? -1.914 -3.059 -2.49 1 98.81 285 ASP A O 1
ATOM 2204 N N . ASP A 1 286 ? -2.998 -4.98 -2.084 1 98.88 286 ASP A N 1
ATOM 2205 C CA . ASP A 1 286 ? -1.786 -5.785 -2.205 1 98.88 286 ASP A CA 1
ATOM 2206 C C . ASP A 1 286 ? -1.177 -5.652 -3.6 1 98.88 286 ASP A C 1
ATOM 2208 O O . ASP A 1 286 ? 0.034 -5.473 -3.738 1 98.88 286 ASP A O 1
ATOM 2212 N N . SER A 1 287 ? -2.021 -5.758 -4.594 1 98.94 287 SER A N 1
ATOM 2213 C CA . SER A 1 287 ? -1.559 -5.676 -5.977 1 98.94 287 SER A CA 1
ATOM 2214 C C . SER A 1 287 ? -0.964 -4.309 -6.281 1 98.94 287 SER A C 1
ATOM 2216 O O . SER A 1 287 ? 0.093 -4.211 -6.906 1 98.94 287 SER A O 1
ATOM 2218 N N . ILE A 1 288 ? -1.586 -3.273 -5.773 1 98.88 288 ILE A N 1
ATOM 2219 C CA . ILE A 1 288 ? -1.097 -1.917 -5.996 1 98.88 288 ILE A CA 1
ATOM 2220 C C . ILE A 1 288 ? 0.227 -1.718 -5.262 1 98.88 288 ILE A C 1
ATOM 2222 O O . ILE A 1 288 ? 1.191 -1.206 -5.836 1 98.88 288 ILE A O 1
ATOM 2226 N N . LEU A 1 289 ? 0.274 -2.125 -4.023 1 98.81 289 LEU A N 1
ATOM 2227 C CA . LEU A 1 289 ? 1.492 -1.973 -3.236 1 98.81 289 LEU A CA 1
ATOM 2228 C C . LEU A 1 289 ? 2.662 -2.691 -3.9 1 98.81 289 LEU A C 1
ATOM 2230 O O . LEU A 1 289 ? 3.723 -2.096 -4.109 1 98.81 289 LEU A O 1
ATOM 2234 N N . MET A 1 290 ? 2.451 -3.934 -4.262 1 98.88 290 MET A N 1
ATOM 2235 C CA . MET A 1 290 ? 3.553 -4.73 -4.797 1 98.88 290 MET A CA 1
ATOM 2236 C C . MET A 1 290 ? 3.971 -4.227 -6.176 1 98.88 290 MET A C 1
ATOM 2238 O O . MET A 1 290 ? 5.164 -4.125 -6.469 1 98.88 290 MET A O 1
ATOM 2242 N N . ALA A 1 291 ? 3.008 -3.924 -7.02 1 98.88 291 ALA A N 1
ATOM 2243 C CA . ALA A 1 291 ? 3.328 -3.383 -8.336 1 98.88 291 ALA A CA 1
ATOM 2244 C C . ALA A 1 291 ? 4.098 -2.07 -8.219 1 98.88 291 ALA A C 1
ATOM 2246 O O . ALA A 1 291 ? 5.055 -1.834 -8.961 1 98.88 291 ALA A O 1
ATOM 2247 N N . SER A 1 292 ? 3.664 -1.214 -7.305 1 98.81 292 SER A N 1
ATOM 2248 C CA . SER A 1 292 ? 4.344 0.063 -7.109 1 98.81 292 SER A CA 1
ATOM 2249 C C . SER A 1 292 ? 5.777 -0.141 -6.637 1 98.81 292 SER A C 1
ATOM 2251 O O . SER A 1 292 ? 6.703 0.503 -7.141 1 98.81 292 SER A O 1
ATOM 2253 N N . ARG A 1 293 ? 5.969 -1.024 -5.723 1 98.62 293 ARG A N 1
ATOM 2254 C CA . ARG A 1 293 ? 7.312 -1.284 -5.219 1 98.62 293 ARG A CA 1
ATOM 2255 C C . ARG A 1 293 ? 8.195 -1.899 -6.301 1 98.62 293 ARG A C 1
ATOM 2257 O O . ARG A 1 293 ? 9.391 -1.619 -6.367 1 98.62 293 ARG A O 1
ATOM 2264 N N . TRP A 1 294 ? 7.535 -2.783 -7.137 1 98.75 294 TRP A N 1
ATOM 2265 C CA . TRP A 1 294 ? 8.234 -3.361 -8.281 1 98.75 294 TRP A CA 1
ATOM 2266 C C . TRP A 1 294 ? 8.734 -2.271 -9.219 1 98.75 294 TRP A C 1
ATOM 2268 O O . TRP A 1 294 ? 9.898 -2.281 -9.625 1 98.75 294 TRP A O 1
ATOM 2278 N N . GLN A 1 295 ? 7.926 -1.268 -9.484 1 98.38 295 GLN A N 1
ATOM 2279 C CA . GLN A 1 295 ? 8.281 -0.15 -10.352 1 98.38 295 GLN A CA 1
ATOM 2280 C C . GLN A 1 295 ? 9.32 0.753 -9.695 1 98.38 295 GLN A C 1
ATOM 2282 O O . GLN A 1 295 ? 10.289 1.164 -10.328 1 98.38 295 GLN A O 1
ATOM 2287 N N . LEU A 1 296 ? 9.141 1.048 -8.43 1 97.69 296 LEU A N 1
ATOM 2288 C CA . LEU A 1 296 ? 10.039 1.929 -7.695 1 97.69 296 LEU A CA 1
ATOM 2289 C C . LEU A 1 296 ? 11.461 1.367 -7.688 1 97.69 296 LEU A C 1
ATOM 2291 O O . LEU A 1 296 ? 12.43 2.125 -7.656 1 97.69 296 LEU A O 1
ATOM 2295 N N . ALA A 1 297 ? 11.555 0.06 -7.77 1 96.88 297 ALA A N 1
ATOM 2296 C CA . ALA A 1 297 ? 12.852 -0.605 -7.75 1 96.88 297 ALA A CA 1
ATOM 2297 C C . ALA A 1 297 ? 13.477 -0.621 -9.141 1 96.88 297 ALA A C 1
ATOM 2299 O O . ALA A 1 297 ? 14.586 -1.143 -9.32 1 96.88 297 ALA A O 1
ATOM 2300 N N . GLY A 1 298 ? 12.766 -0.115 -10.148 1 95.94 298 GLY A N 1
ATOM 2301 C CA . GLY A 1 298 ? 13.336 0.029 -11.477 1 95.94 298 GLY A CA 1
ATOM 2302 C C . GLY A 1 298 ? 12.938 -1.091 -12.422 1 95.94 298 GLY A C 1
ATOM 2303 O O . GLY A 1 298 ? 13.461 -1.19 -13.531 1 95.94 298 GLY A O 1
ATOM 2304 N N . ASN A 1 299 ? 11.977 -1.988 -11.969 1 97.81 299 ASN A N 1
ATOM 2305 C CA . ASN A 1 299 ? 11.531 -3.104 -12.797 1 97.81 299 ASN A CA 1
ATOM 2306 C C . ASN A 1 299 ? 10.242 -2.768 -13.547 1 97.81 299 ASN A C 1
ATOM 2308 O O . ASN A 1 299 ? 9.539 -1.825 -13.18 1 97.81 299 ASN A O 1
ATOM 2312 N N . GLU A 1 300 ? 9.961 -3.488 -14.609 1 97.44 300 GLU A N 1
ATOM 2313 C CA . GLU A 1 300 ? 8.688 -3.365 -15.305 1 97.44 300 GLU A CA 1
ATOM 2314 C C . GLU A 1 300 ? 7.57 -4.082 -14.547 1 97.44 300 GLU A C 1
ATOM 2316 O O . GLU A 1 300 ? 7.699 -5.262 -14.211 1 97.44 300 GLU A O 1
ATOM 2321 N N . ALA A 1 301 ? 6.562 -3.41 -14.25 1 98.44 301 ALA A N 1
ATOM 2322 C CA . ALA A 1 301 ? 5.367 -3.994 -13.641 1 98.44 301 ALA A CA 1
ATOM 2323 C C . ALA A 1 301 ? 4.102 -3.49 -14.32 1 98.44 301 ALA A C 1
ATOM 2325 O O . ALA A 1 301 ? 3.887 -2.279 -14.43 1 98.44 301 ALA A O 1
ATOM 2326 N N . ILE A 1 302 ? 3.314 -4.398 -14.789 1 98.69 302 ILE A N 1
ATOM 2327 C CA . ILE A 1 302 ? 2.008 -4.105 -15.367 1 98.69 302 ILE A CA 1
ATOM 2328 C C . ILE A 1 302 ? 0.906 -4.531 -14.398 1 98.69 302 ILE A C 1
ATOM 2330 O O . ILE A 1 302 ? 0.84 -5.699 -14 1 98.69 302 ILE A O 1
ATOM 2334 N N . LEU A 1 303 ? 0.092 -3.6 -13.977 1 98.88 303 LEU A N 1
ATOM 2335 C CA . LEU A 1 303 ? -1.093 -3.891 -13.18 1 98.88 303 LEU A CA 1
ATOM 2336 C C . LEU A 1 303 ? -2.357 -3.787 -14.023 1 98.88 303 LEU A C 1
ATOM 2338 O O . LEU A 1 303 ? -2.557 -2.799 -14.734 1 98.88 303 LEU A O 1
ATOM 2342 N N . LYS A 1 304 ? -3.182 -4.781 -13.992 1 98.88 304 LYS A N 1
ATOM 2343 C CA . LYS A 1 304 ? -4.477 -4.766 -14.664 1 98.88 304 LYS A CA 1
ATOM 2344 C C . LYS A 1 304 ? -5.613 -5.039 -13.688 1 98.88 304 LYS A C 1
ATOM 2346 O O . LYS A 1 304 ? -5.594 -6.043 -12.977 1 98.88 304 LYS A O 1
ATOM 2351 N N . PHE A 1 305 ? -6.582 -4.121 -13.68 1 98.75 305 PHE A N 1
ATOM 2352 C CA . PHE A 1 305 ? -7.84 -4.332 -12.969 1 98.75 305 PHE A CA 1
ATOM 2353 C C . PHE A 1 305 ? -8.867 -5.004 -13.875 1 98.75 305 PHE A C 1
ATOM 2355 O O . PHE A 1 305 ? -9.031 -4.609 -15.031 1 98.75 305 PHE A O 1
ATOM 2362 N N . VAL A 1 306 ? -9.508 -5.996 -13.406 1 98.81 306 VAL A N 1
ATOM 2363 C CA . VAL A 1 306 ? -10.57 -6.664 -14.156 1 98.81 306 VAL A CA 1
ATOM 2364 C C . VAL A 1 306 ? -11.93 -6.32 -13.555 1 98.81 306 VAL A C 1
ATOM 2366 O O . VAL A 1 306 ? -12.242 -6.734 -12.438 1 98.81 306 VAL A O 1
ATOM 2369 N N . PRO A 1 307 ? -12.797 -5.656 -14.258 1 98.5 307 PRO A N 1
ATOM 2370 C CA . PRO A 1 307 ? -14.055 -5.152 -13.719 1 98.5 307 PRO A CA 1
ATOM 2371 C C . PRO A 1 307 ? -14.953 -6.266 -13.18 1 98.5 307 PRO A C 1
ATOM 2373 O O . PRO A 1 307 ? -15.305 -7.191 -13.914 1 98.5 307 PRO A O 1
ATOM 2376 N N . GLY A 1 308 ? -15.289 -6.145 -11.945 1 98.06 308 GLY A N 1
ATOM 2377 C CA . GLY A 1 308 ? -16.25 -7.023 -11.305 1 98.06 308 GLY A CA 1
ATOM 2378 C C . GLY A 1 308 ? -15.648 -8.359 -10.906 1 98.06 308 GLY A C 1
ATOM 2379 O O . GLY A 1 308 ? -16.281 -9.148 -10.195 1 98.06 308 GLY A O 1
ATOM 2380 N N . ALA A 1 309 ? -14.477 -8.688 -11.32 1 98.62 309 ALA A N 1
ATOM 2381 C CA . ALA A 1 309 ? -13.883 -10 -11.047 1 98.62 309 ALA A CA 1
ATOM 2382 C C . ALA A 1 309 ? -13.664 -10.195 -9.555 1 98.62 309 ALA A C 1
ATOM 2384 O O . ALA A 1 309 ? -13.18 -9.297 -8.867 1 98.62 309 ALA A O 1
ATOM 2385 N N . CYS A 1 310 ? -14.094 -11.328 -9.062 1 97.94 310 CYS A N 1
ATOM 2386 C CA . CYS A 1 310 ? -13.914 -11.695 -7.664 1 97.94 310 CYS A CA 1
ATOM 2387 C C . CYS A 1 310 ? -12.594 -12.438 -7.457 1 97.94 310 CYS A C 1
ATOM 2389 O O . CYS A 1 310 ? -11.883 -12.727 -8.422 1 97.94 310 CYS A O 1
ATOM 2391 N N . HIS A 1 311 ? -12.219 -12.68 -6.203 1 97.88 311 HIS A N 1
ATOM 2392 C CA . HIS A 1 311 ? -11.047 -13.492 -5.887 1 97.88 311 HIS A CA 1
ATOM 2393 C C . HIS A 1 311 ? -11.18 -14.891 -6.465 1 97.88 311 HIS A C 1
ATOM 2395 O O . HIS A 1 311 ? -12.234 -15.523 -6.344 1 97.88 311 HIS A O 1
ATOM 2401 N N . GLY A 1 312 ? -10.117 -15.328 -7.164 1 96.94 312 GLY A N 1
ATOM 2402 C CA . GLY A 1 312 ? -10.102 -16.688 -7.691 1 96.94 312 GLY A CA 1
ATOM 2403 C C . GLY A 1 312 ? -10.75 -16.797 -9.055 1 96.94 312 GLY A C 1
ATOM 2404 O O . GLY A 1 312 ? -10.859 -17.906 -9.602 1 96.94 312 GLY A O 1
ATOM 2405 N N . PHE A 1 313 ? -11.148 -15.695 -9.711 1 97.62 313 PHE A N 1
ATOM 2406 C CA . PHE A 1 313 ? -11.938 -15.727 -10.938 1 97.62 313 PHE A CA 1
ATOM 2407 C C . PHE A 1 313 ? -11.164 -16.422 -12.055 1 97.62 313 PHE A C 1
ATOM 2409 O O . PHE A 1 313 ? -11.766 -16.953 -13 1 97.62 313 PHE A O 1
ATOM 2416 N N . MET A 1 314 ? -9.867 -16.531 -11.977 1 97.38 314 MET A N 1
ATOM 2417 C CA . MET A 1 314 ? -9.039 -17.125 -13.016 1 97.38 314 MET A CA 1
ATOM 2418 C C . MET A 1 314 ? -9.242 -18.625 -13.094 1 97.38 314 MET A C 1
ATOM 2420 O O . MET A 1 314 ? -8.852 -19.266 -14.07 1 97.38 314 MET A O 1
ATOM 2424 N N . THR A 1 315 ? -9.82 -19.203 -12.047 1 94.56 315 THR A N 1
ATOM 2425 C CA . THR A 1 315 ? -9.906 -20.656 -11.961 1 94.56 315 THR A CA 1
ATOM 2426 C C . THR A 1 315 ? -11.188 -21.172 -12.617 1 94.56 315 THR A C 1
ATOM 2428 O O . THR A 1 315 ? -11.344 -22.375 -12.844 1 94.56 315 THR A O 1
ATOM 2431 N N . PHE A 1 316 ? -12.133 -20.297 -12.914 1 95.88 316 PHE A N 1
ATOM 2432 C CA . PHE A 1 316 ? -13.359 -20.719 -13.578 1 95.88 316 PHE A CA 1
ATOM 2433 C C . PHE A 1 316 ? -13.086 -21.078 -15.039 1 95.88 316 PHE A C 1
ATOM 2435 O O . PHE A 1 316 ? -11.953 -20.953 -15.508 1 95.88 316 PHE A O 1
ATOM 2442 N N . ASN A 1 317 ? -14.102 -21.688 -15.695 1 96.31 317 ASN A N 1
ATOM 2443 C CA . ASN A 1 317 ? -13.984 -22.078 -17.094 1 96.31 317 ASN A CA 1
ATOM 2444 C C . ASN A 1 317 ? -14 -20.859 -18.016 1 96.31 317 ASN A C 1
ATOM 2446 O O . ASN A 1 317 ? -15.062 -20.359 -18.391 1 96.31 317 ASN A O 1
ATOM 2450 N N . GLY A 1 318 ? -12.82 -20.453 -18.422 1 96.62 318 GLY A N 1
ATOM 2451 C CA . GLY A 1 318 ? -12.672 -19.266 -19.25 1 96.62 318 GLY A CA 1
ATOM 2452 C C . GLY A 1 318 ? -13.258 -19.422 -20.641 1 96.62 318 GLY A C 1
ATOM 2453 O O . GLY A 1 318 ? -13.344 -18.453 -21.391 1 96.62 318 GLY A O 1
ATOM 2454 N N . HIS A 1 319 ? -13.695 -20.594 -20.984 1 96.12 319 HIS A N 1
ATOM 2455 C CA . HIS A 1 319 ? -14.359 -20.812 -22.266 1 96.12 319 HIS A CA 1
ATOM 2456 C C . HIS A 1 319 ? -15.836 -20.422 -22.188 1 96.12 319 HIS A C 1
ATOM 2458 O O . HIS A 1 319 ? -16.484 -20.25 -23.219 1 96.12 319 HIS A O 1
ATOM 2464 N N . VAL A 1 320 ? -16.391 -20.266 -20.922 1 96 320 VAL A N 1
ATOM 2465 C CA . VAL A 1 320 ? -17.812 -20.016 -20.781 1 96 320 VAL A CA 1
ATOM 2466 C C . VAL A 1 320 ? -18.016 -18.781 -19.906 1 96 320 VAL A C 1
ATOM 2468 O O . VAL A 1 320 ? -18.969 -18.016 -20.109 1 96 320 VAL A O 1
ATOM 2471 N N . VAL A 1 321 ? -17.141 -18.562 -18.969 1 97.25 321 VAL A N 1
ATOM 2472 C CA . VAL A 1 321 ? -17.266 -17.453 -18.031 1 97.25 321 VAL A CA 1
ATOM 2473 C C . VAL A 1 321 ? -16.531 -16.234 -18.578 1 97.25 321 VAL A C 1
ATOM 2475 O O . VAL A 1 321 ? -15.297 -16.219 -18.625 1 97.25 321 VAL A O 1
ATOM 2478 N N . GLU A 1 322 ? -17.234 -15.25 -18.859 1 97.56 322 GLU A N 1
ATOM 2479 C CA . GLU A 1 322 ? -16.734 -14.086 -19.578 1 97.56 322 GLU A CA 1
ATOM 2480 C C . GLU A 1 322 ? -15.617 -13.398 -18.812 1 97.56 322 GLU A C 1
ATOM 2482 O O . GLU A 1 322 ? -14.57 -13.07 -19.375 1 97.56 322 GLU A O 1
ATOM 2487 N N . VAL A 1 323 ? -15.836 -13.148 -17.516 1 98.31 323 VAL A N 1
ATOM 2488 C CA . VAL A 1 323 ? -14.859 -12.406 -16.719 1 98.31 323 VAL A CA 1
ATOM 2489 C C . VAL A 1 323 ? -13.57 -13.211 -16.609 1 98.31 323 VAL A C 1
ATOM 2491 O O . VAL A 1 323 ? -12.477 -12.641 -16.562 1 98.31 323 VAL A O 1
ATOM 2494 N N . THR A 1 324 ? -13.664 -14.516 -16.578 1 98.38 324 THR A N 1
ATOM 2495 C CA . THR A 1 324 ? -12.492 -15.383 -16.562 1 98.38 324 THR A CA 1
ATOM 2496 C C . THR A 1 324 ? -11.742 -15.312 -17.891 1 98.38 324 THR A C 1
ATOM 2498 O O . THR A 1 324 ? -10.516 -15.195 -17.906 1 98.38 324 THR A O 1
ATOM 2501 N N . ARG A 1 325 ? -12.469 -15.352 -18.969 1 98.5 325 ARG A N 1
ATOM 2502 C CA . ARG A 1 325 ? -11.852 -15.25 -20.281 1 98.5 325 ARG A CA 1
ATOM 2503 C C . ARG A 1 325 ? -11.055 -13.953 -20.422 1 98.5 325 ARG A C 1
ATOM 2505 O O . ARG A 1 325 ? -9.945 -13.945 -20.953 1 98.5 325 ARG A O 1
ATOM 2512 N N . ARG A 1 326 ? -11.609 -12.914 -19.891 1 98.31 326 ARG A N 1
ATOM 2513 C CA . ARG A 1 326 ? -10.906 -11.633 -19.938 1 98.31 326 ARG A CA 1
ATOM 2514 C C . ARG A 1 326 ? -9.562 -11.727 -19.219 1 98.31 326 ARG A C 1
ATOM 2516 O O . ARG A 1 326 ? -8.547 -11.242 -19.719 1 98.31 326 ARG A O 1
ATOM 2523 N N . GLY A 1 327 ? -9.555 -12.305 -18.016 1 98.69 327 GLY A N 1
ATOM 2524 C CA . GLY A 1 327 ? -8.312 -12.508 -17.297 1 98.69 327 GLY A CA 1
ATOM 2525 C C . GLY A 1 327 ? -7.309 -13.359 -18.047 1 98.69 327 GLY A C 1
ATOM 2526 O O . GLY A 1 327 ? -6.125 -13.023 -18.125 1 98.69 327 GLY A O 1
ATOM 2527 N N . TRP A 1 328 ? -7.812 -14.492 -18.672 1 98.69 328 TRP A N 1
ATOM 2528 C CA . TRP A 1 328 ? -6.953 -15.375 -19.453 1 98.69 328 TRP A CA 1
ATOM 2529 C C . TRP A 1 328 ? -6.309 -14.609 -20.609 1 98.69 328 TRP A C 1
ATOM 2531 O O . TRP A 1 328 ? -5.109 -14.75 -20.859 1 98.69 328 TRP A O 1
ATOM 2541 N N . ASP A 1 329 ? -7.078 -13.75 -21.25 1 98.44 329 ASP A N 1
ATOM 2542 C CA . ASP A 1 329 ? -6.594 -13 -22.406 1 98.44 329 ASP A CA 1
ATOM 2543 C C . ASP A 1 329 ? -5.5 -12.016 -22.016 1 98.44 329 ASP A C 1
ATOM 2545 O O . ASP A 1 329 ? -4.504 -11.867 -22.719 1 98.44 329 ASP A O 1
ATOM 2549 N N . ILE A 1 330 ? -5.648 -11.383 -20.891 1 98.62 330 ILE A N 1
ATOM 2550 C CA . ILE A 1 330 ? -4.641 -10.445 -20.406 1 98.62 330 ILE A CA 1
ATOM 2551 C C . ILE A 1 330 ? -3.34 -11.195 -20.125 1 98.62 330 ILE A C 1
ATOM 2553 O O . ILE A 1 330 ? -2.26 -10.758 -20.531 1 98.62 330 ILE A O 1
ATOM 2557 N N . LEU A 1 331 ? -3.477 -12.297 -19.438 1 98.62 331 LEU A N 1
ATOM 2558 C CA . LEU A 1 331 ? -2.32 -13.125 -19.125 1 98.62 331 LEU A CA 1
ATOM 2559 C C . LEU A 1 331 ? -1.593 -13.57 -20.391 1 98.62 331 LEU A C 1
ATOM 2561 O O . LEU A 1 331 ? -0.372 -13.422 -20.484 1 98.62 331 LEU A O 1
ATOM 2565 N N . LEU A 1 332 ? -2.33 -14.07 -21.359 1 98.06 332 LEU A N 1
ATOM 2566 C CA . LEU A 1 332 ? -1.742 -14.57 -22.609 1 98.06 332 LEU A CA 1
ATOM 2567 C C . LEU A 1 332 ? -1.085 -13.43 -23.375 1 98.06 332 LEU A C 1
ATOM 2569 O O . LEU A 1 332 ? -0.022 -13.617 -23.984 1 98.06 332 LEU A O 1
ATOM 2573 N N . GLN A 1 333 ? -1.728 -12.289 -23.375 1 97.75 333 GLN A N 1
ATOM 2574 C CA . GLN A 1 333 ? -1.139 -11.133 -24.031 1 97.75 333 GLN A CA 1
ATOM 2575 C C . GLN A 1 333 ? 0.213 -10.773 -23.422 1 97.75 333 GLN A C 1
ATOM 2577 O O . GLN A 1 333 ? 1.159 -10.453 -24.141 1 97.75 333 GLN A O 1
ATOM 2582 N N . PHE A 1 334 ? 0.276 -10.805 -22.156 1 98.19 334 PHE A N 1
ATOM 2583 C CA . PHE A 1 334 ? 1.535 -10.523 -21.469 1 98.19 334 PHE A CA 1
ATOM 2584 C C . PHE A 1 334 ? 2.602 -11.539 -21.875 1 98.19 334 PHE A C 1
ATOM 2586 O O . PHE A 1 334 ? 3.727 -11.156 -22.219 1 98.19 334 PHE A O 1
ATOM 2593 N N . LEU A 1 335 ? 2.27 -12.852 -21.812 1 97.94 335 LEU A N 1
ATOM 2594 C CA . LEU A 1 335 ? 3.219 -13.898 -22.172 1 97.94 335 LEU A CA 1
ATOM 2595 C C . LEU A 1 335 ? 3.721 -13.703 -23.609 1 97.94 335 LEU A C 1
ATOM 2597 O O . LEU A 1 335 ? 4.926 -13.773 -23.859 1 97.94 335 LEU A O 1
ATOM 2601 N N . HIS A 1 336 ? 2.814 -13.438 -24.516 1 96.38 336 HIS A N 1
ATOM 2602 C CA . HIS A 1 336 ? 3.18 -13.258 -25.922 1 96.38 336 HIS A CA 1
ATOM 2603 C C . HIS A 1 336 ? 4.117 -12.07 -26.094 1 96.38 336 HIS A C 1
ATOM 2605 O O . HIS A 1 336 ? 5.098 -12.156 -26.844 1 96.38 336 HIS A O 1
ATOM 2611 N N . ALA A 1 337 ? 3.805 -11.008 -25.375 1 96.12 337 ALA A N 1
ATOM 2612 C CA . ALA A 1 337 ? 4.625 -9.805 -25.484 1 96.12 337 ALA A CA 1
ATOM 2613 C C . ALA A 1 337 ? 6.051 -10.07 -25 1 96.12 337 ALA A C 1
ATOM 2615 O O . ALA A 1 337 ? 7.012 -9.547 -25.578 1 96.12 337 ALA A O 1
ATOM 2616 N N . LYS A 1 338 ? 6.227 -10.891 -23.922 1 96.12 338 LYS A N 1
ATOM 2617 C CA . LYS A 1 338 ? 7.543 -11.117 -23.312 1 96.12 338 LYS A CA 1
ATOM 2618 C C . LYS A 1 338 ? 8.305 -12.203 -24.062 1 96.12 338 LYS A C 1
ATOM 2620 O O . LYS A 1 338 ? 9.523 -12.312 -23.938 1 96.12 338 LYS A O 1
ATOM 2625 N N . LEU A 1 339 ? 7.578 -13.031 -24.812 1 93.5 339 LEU A N 1
ATOM 2626 C CA . LEU A 1 339 ? 8.227 -14.07 -25.609 1 93.5 339 LEU A CA 1
ATOM 2627 C C . LEU A 1 339 ? 8.852 -13.477 -26.875 1 93.5 339 LEU A C 1
ATOM 2629 O O . LEU A 1 339 ? 9.844 -14.008 -27.391 1 93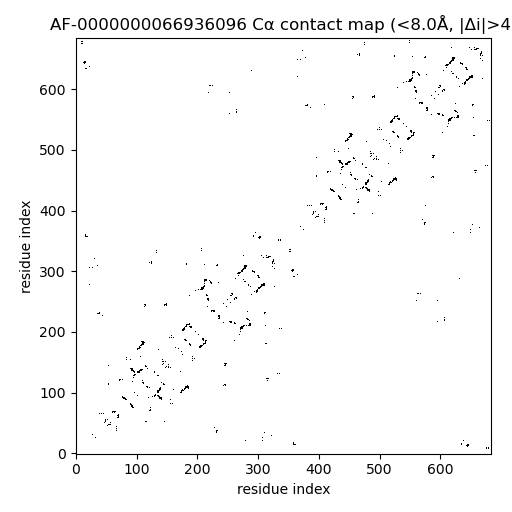.5 339 LEU A O 1
ATOM 2633 N N . VAL A 1 340 ? 8.281 -12.375 -27.453 1 83.81 340 VAL A N 1
ATOM 2634 C CA . VAL A 1 340 ? 8.781 -11.773 -28.672 1 83.81 340 VAL A CA 1
ATOM 2635 C C . VAL A 1 340 ? 9.844 -10.727 -28.344 1 83.81 340 VAL A C 1
ATOM 2637 O O . VAL A 1 340 ? 10.648 -10.352 -29.203 1 83.81 340 VAL A O 1
ATOM 2640 N N . ALA A 1 341 ? 9.844 -10.32 -27.172 1 71.06 341 ALA A N 1
ATOM 2641 C CA . ALA A 1 341 ? 10.836 -9.312 -26.797 1 71.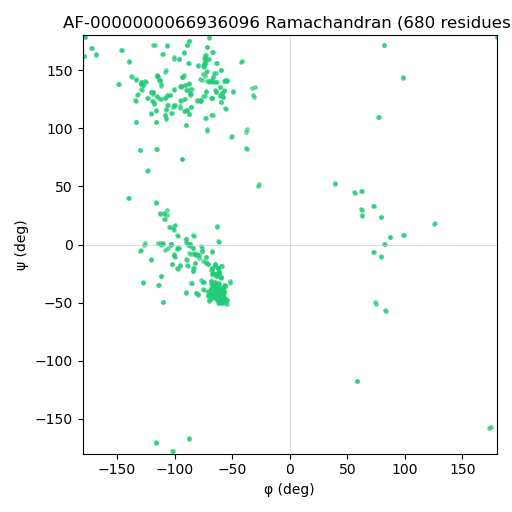06 341 ALA A CA 1
ATOM 2642 C C . ALA A 1 341 ? 12.25 -9.867 -26.891 1 71.06 341 ALA A C 1
ATOM 2644 O O . ALA A 1 341 ? 12.484 -11.047 -26.609 1 71.06 341 ALA A O 1
ATOM 2645 N N . PRO A 1 342 ? 13.258 -9.062 -27.578 1 65.94 342 PRO A N 1
ATOM 2646 C CA . PRO A 1 342 ? 14.625 -9.547 -27.812 1 65.94 342 PRO A CA 1
ATOM 2647 C C . PRO A 1 342 ? 15.359 -9.898 -26.516 1 65.94 342 PRO A C 1
ATOM 2649 O O . PRO A 1 342 ? 15.016 -9.375 -25.453 1 65.94 342 PRO A O 1
ATOM 2652 N N . MET B 1 1 ? -5.32 -23.078 -39.594 1 21.47 1 MET B N 1
ATOM 2653 C CA . MET B 1 1 ? -4.25 -22.094 -39.688 1 21.47 1 MET B CA 1
ATOM 2654 C C . MET B 1 1 ? -4.691 -20.766 -39.094 1 21.47 1 MET B C 1
ATOM 2656 O O . MET B 1 1 ? -5.32 -19.953 -39.781 1 21.47 1 MET B O 1
ATOM 2660 N N . GLY B 1 2 ? -5.344 -20.75 -37.969 1 26 2 GLY B N 1
ATOM 2661 C CA . GLY B 1 2 ? -5.996 -19.578 -37.406 1 26 2 GLY B CA 1
ATOM 2662 C C . GLY B 1 2 ? -5.086 -18.359 -37.344 1 26 2 GLY B C 1
ATOM 2663 O O . GLY B 1 2 ? -3.979 -18.438 -36.812 1 26 2 GLY B O 1
ATOM 2664 N N . GLU B 1 3 ? -5.129 -17.547 -38.375 1 27.55 3 GLU B N 1
ATOM 2665 C CA . GLU B 1 3 ? -4.355 -16.312 -38.531 1 27.55 3 GLU B CA 1
ATOM 2666 C C . GLU B 1 3 ? -4.238 -15.562 -37.219 1 27.55 3 GLU B C 1
ATOM 2668 O O . GLU B 1 3 ? -5.246 -15.297 -36.562 1 27.55 3 GLU B O 1
ATOM 2673 N N . PHE B 1 4 ? -3.113 -15.742 -36.5 1 32.5 4 PHE B N 1
ATOM 2674 C CA . PHE B 1 4 ? -2.709 -14.789 -35.469 1 32.5 4 PHE B CA 1
ATOM 2675 C C . PHE B 1 4 ? -3.033 -13.359 -35.906 1 32.5 4 PHE B C 1
ATOM 2677 O O . PHE B 1 4 ? -2.631 -12.93 -37 1 32.5 4 PHE B O 1
ATOM 2684 N N . LEU B 1 5 ? -4.297 -12.906 -35.719 1 33.72 5 LEU B N 1
ATOM 2685 C CA . LEU B 1 5 ? -4.598 -11.523 -36.062 1 33.72 5 LEU B CA 1
ATOM 2686 C C . LEU B 1 5 ? -3.373 -10.633 -35.875 1 33.72 5 LEU B C 1
ATOM 2688 O O . LEU B 1 5 ? -2.578 -10.859 -34.969 1 33.72 5 LEU B O 1
ATOM 2692 N N . PRO B 1 6 ? -3.018 -9.719 -36.781 1 33.41 6 PRO B N 1
ATOM 2693 C CA . PRO B 1 6 ? -1.948 -8.719 -36.875 1 33.41 6 PRO B CA 1
ATOM 2694 C C . PRO B 1 6 ? -1.743 -7.984 -35.531 1 33.41 6 PRO B C 1
ATOM 2696 O O . PRO B 1 6 ? -2.65 -7.941 -34.688 1 33.41 6 PRO B O 1
ATOM 2699 N N . ASN B 1 7 ? -0.377 -7.305 -35.219 1 36.06 7 ASN B N 1
ATOM 2700 C CA . ASN B 1 7 ? 0.436 -6.68 -34.188 1 36.06 7 ASN B CA 1
ATOM 2701 C C . ASN B 1 7 ? -0.214 -5.406 -33.656 1 36.06 7 ASN B C 1
ATOM 2703 O O . ASN B 1 7 ? 0.09 -4.309 -34.125 1 36.06 7 ASN B O 1
ATOM 2707 N N . ASP B 1 8 ? -1.487 -5.07 -33.844 1 39.94 8 ASP B N 1
ATOM 2708 C CA . ASP B 1 8 ? -1.822 -3.803 -33.188 1 39.94 8 ASP B CA 1
ATOM 2709 C C . ASP B 1 8 ? -0.995 -3.59 -31.922 1 39.94 8 ASP B C 1
ATOM 2711 O O . ASP B 1 8 ? -0.679 -4.547 -31.219 1 39.94 8 ASP B O 1
ATOM 2715 N N . ASP B 1 9 ? -0.308 -2.402 -31.828 1 46.16 9 ASP B N 1
ATOM 2716 C CA . ASP B 1 9 ? 0.546 -1.936 -30.734 1 46.16 9 ASP B CA 1
ATOM 2717 C C . ASP B 1 9 ? 0.133 -2.562 -29.406 1 46.16 9 ASP B C 1
ATOM 2719 O O . ASP B 1 9 ? -0.771 -2.062 -28.734 1 46.16 9 ASP B O 1
ATOM 2723 N N . LYS B 1 10 ? 0.006 -3.752 -29.281 1 56.97 10 LYS B N 1
ATOM 2724 C CA . LYS B 1 10 ? -0.482 -4.902 -28.531 1 56.97 10 LYS B CA 1
ATOM 2725 C C . LYS B 1 10 ? 0.16 -4.969 -27.141 1 56.97 10 LYS B C 1
ATOM 2727 O O . LYS B 1 10 ? 0.107 -6 -26.484 1 56.97 10 LYS B O 1
ATOM 2732 N N . SER B 1 11 ? 0.971 -4.004 -26.844 1 80.44 11 SER B N 1
ATOM 2733 C CA . SER B 1 11 ? 1.571 -4.117 -25.516 1 80.44 11 SER B CA 1
ATOM 2734 C C . SER B 1 11 ? 0.569 -3.76 -24.422 1 80.44 11 SER B C 1
ATOM 2736 O O . SER B 1 11 ? -0.248 -2.854 -24.594 1 80.44 11 SER B O 1
ATOM 2738 N N . LEU B 1 12 ? 0.389 -4.641 -23.422 1 91.81 12 LEU B N 1
ATOM 2739 C CA . LEU B 1 12 ? -0.45 -4.391 -22.266 1 91.81 12 LEU B CA 1
ATOM 2740 C C . LEU B 1 12 ? -0.017 -3.119 -21.547 1 91.81 12 LEU B C 1
ATOM 2742 O O . LEU B 1 12 ? 1.16 -2.957 -21.219 1 91.81 12 LEU B O 1
ATOM 2746 N N . LYS B 1 13 ? -0.948 -2.146 -21.531 1 94.75 13 LYS B N 1
ATOM 2747 C CA . LYS B 1 13 ? -0.687 -0.926 -20.781 1 94.75 13 LYS B CA 1
ATOM 2748 C C . LYS B 1 13 ? -1.114 -1.08 -19.328 1 94.75 13 LYS B C 1
ATOM 2750 O O . LYS B 1 13 ? -2.236 -1.507 -19.047 1 94.75 13 LYS B O 1
ATOM 2755 N N . SER B 1 14 ? -0.263 -0.75 -18.469 1 98.19 14 SER B N 1
ATOM 2756 C CA . SER B 1 14 ? -0.55 -0.87 -17.047 1 98.19 14 SER B CA 1
ATOM 2757 C C . SER B 1 14 ? -1.647 0.099 -16.625 1 98.19 14 SER B C 1
ATOM 2759 O O . SER B 1 14 ? -1.678 1.247 -17.078 1 98.19 14 SER B O 1
ATOM 2761 N N . ASP B 1 15 ? -2.543 -0.309 -15.758 1 98.62 15 ASP B N 1
ATOM 2762 C CA . ASP B 1 15 ? -3.561 0.555 -15.164 1 98.62 15 ASP B CA 1
ATOM 2763 C C . ASP B 1 15 ? -2.98 1.379 -14.016 1 98.62 15 ASP B C 1
ATOM 2765 O O . ASP B 1 15 ? -3.646 2.27 -13.484 1 98.62 15 ASP B O 1
ATOM 2769 N N . LEU B 1 16 ? -1.769 1.104 -13.594 1 98.25 16 LEU B N 1
ATOM 2770 C CA . LEU B 1 16 ? -0.979 1.862 -12.633 1 98.25 16 LEU B CA 1
ATOM 2771 C C . LEU B 1 16 ? 0.26 2.457 -13.289 1 98.25 16 LEU B C 1
ATOM 2773 O O . LEU B 1 16 ? 1.043 1.736 -13.914 1 98.25 16 LEU B O 1
ATOM 2777 N N . SER B 1 17 ? 0.447 3.723 -13.148 1 96.94 17 SER B N 1
ATOM 2778 C CA . SER B 1 17 ? 1.636 4.398 -13.656 1 96.94 17 SER B CA 1
ATOM 2779 C C . SER B 1 17 ? 2.258 5.301 -12.594 1 96.94 17 SER B C 1
ATOM 2781 O O . SER B 1 17 ? 1.559 6.094 -11.961 1 96.94 17 SER B O 1
ATOM 2783 N N . LEU B 1 18 ? 3.523 5.152 -12.383 1 97.88 18 LEU B N 1
ATOM 2784 C CA . LEU B 1 18 ? 4.297 6.039 -11.523 1 97.88 18 LEU B CA 1
ATOM 2785 C C . LEU B 1 18 ? 5.305 6.844 -12.336 1 97.88 18 LEU B C 1
ATOM 2787 O O . LEU B 1 18 ? 5.996 6.293 -13.195 1 97.88 18 LEU B O 1
ATOM 2791 N N . ASP B 1 19 ? 5.246 8.156 -12.195 1 97.5 19 ASP B N 1
ATOM 2792 C CA . ASP B 1 19 ? 6.367 8.945 -12.68 1 97.5 19 ASP B CA 1
ATOM 2793 C C . ASP B 1 19 ? 7.582 8.797 -11.766 1 97.5 19 ASP B C 1
ATOM 2795 O O . ASP B 1 19 ? 7.605 9.328 -10.656 1 97.5 19 ASP B O 1
ATOM 2799 N N . LEU B 1 20 ? 8.617 8.102 -12.234 1 96.75 20 LEU B N 1
ATOM 2800 C CA . LEU B 1 20 ? 9.727 7.703 -11.383 1 96.75 20 LEU B CA 1
ATOM 2801 C C . LEU B 1 20 ? 10.922 8.633 -11.57 1 96.75 20 LEU B C 1
ATOM 2803 O O . LEU B 1 20 ? 12.023 8.344 -11.102 1 96.75 20 LEU B O 1
ATOM 2807 N N . ALA B 1 21 ? 10.727 9.75 -12.219 1 97.19 21 ALA B N 1
ATOM 2808 C CA . ALA B 1 21 ? 11.82 10.68 -12.492 1 97.19 21 ALA B CA 1
ATOM 2809 C C . ALA B 1 21 ? 12.508 11.109 -11.203 1 97.19 21 ALA B C 1
ATOM 2811 O O . ALA B 1 21 ? 13.727 11.281 -11.164 1 97.19 21 ALA B O 1
ATOM 2812 N N . ALA B 1 22 ? 11.727 11.227 -10.18 1 97.31 22 ALA B N 1
ATOM 2813 C CA . ALA B 1 22 ? 12.242 11.703 -8.906 1 97.31 22 ALA B CA 1
ATOM 2814 C C . ALA B 1 22 ? 13.203 10.688 -8.289 1 97.31 22 ALA B C 1
ATOM 2816 O O . ALA B 1 22 ? 14 11.031 -7.414 1 97.31 22 ALA B O 1
ATOM 2817 N N . PHE B 1 23 ? 13.133 9.414 -8.703 1 96.38 23 PHE B N 1
ATOM 2818 C CA . PHE B 1 23 ? 13.914 8.352 -8.086 1 96.38 23 PHE B CA 1
ATOM 2819 C C . PHE B 1 23 ? 15.188 8.086 -8.883 1 96.38 23 PHE B C 1
ATOM 2821 O O . PHE B 1 23 ? 16.031 7.289 -8.477 1 96.38 23 PHE B O 1
ATOM 2828 N N . HIS B 1 24 ? 15.359 8.766 -9.992 1 94.44 24 HIS B N 1
ATOM 2829 C CA . HIS B 1 24 ? 16.578 8.625 -10.781 1 94.44 24 HIS B CA 1
ATOM 2830 C C . HIS B 1 24 ? 17.781 9.211 -10.055 1 94.44 24 HIS B C 1
ATOM 2832 O O . HIS B 1 24 ? 17.656 10.234 -9.375 1 94.44 24 HIS B O 1
ATOM 2838 N N . LYS B 1 25 ? 18.969 8.555 -10.133 1 86.69 25 LYS B N 1
ATOM 2839 C CA . LYS B 1 25 ? 20.188 8.961 -9.453 1 86.69 25 LYS B CA 1
ATOM 2840 C C . LYS B 1 25 ? 20.516 10.43 -9.734 1 86.69 25 LYS B C 1
ATOM 2842 O O . LYS B 1 25 ? 20.984 11.148 -8.852 1 86.69 25 LYS B O 1
ATOM 2847 N N . GLY B 1 26 ? 20.203 10.93 -10.797 1 93.06 26 GLY B N 1
ATOM 2848 C CA . GLY B 1 26 ? 20.547 12.297 -11.172 1 93.06 26 GLY B CA 1
ATOM 2849 C C . GLY B 1 26 ? 19.516 13.312 -10.734 1 93.06 26 GLY B C 1
ATOM 2850 O O . GLY B 1 26 ? 19.75 14.523 -10.836 1 93.06 26 GLY B O 1
ATOM 2851 N N . ALA B 1 27 ? 18.422 12.859 -10.078 1 96.5 27 ALA B N 1
ATOM 2852 C CA . ALA B 1 27 ? 17.344 13.766 -9.727 1 96.5 27 ALA B CA 1
ATOM 2853 C C . ALA B 1 27 ? 17.641 14.492 -8.414 1 96.5 27 ALA B C 1
ATOM 2855 O O . ALA B 1 27 ? 17.125 15.586 -8.18 1 96.5 27 ALA B O 1
ATOM 2856 N N . THR B 1 28 ? 18.469 13.953 -7.594 1 97.38 28 THR B N 1
ATOM 2857 C CA . THR B 1 28 ? 18.797 14.547 -6.301 1 97.38 28 THR B CA 1
ATOM 2858 C C . THR B 1 28 ? 20.016 15.453 -6.422 1 97.38 28 THR B C 1
ATOM 2860 O O . THR B 1 28 ? 21.062 15.039 -6.91 1 97.38 28 THR B O 1
ATOM 2863 N N . THR B 1 29 ? 19.891 16.672 -6.008 1 97.62 29 THR B N 1
ATOM 2864 C CA . THR B 1 29 ? 20.984 17.625 -6.109 1 97.62 29 THR B CA 1
ATOM 2865 C C . THR B 1 29 ? 22.094 17.281 -5.125 1 97.62 29 THR B C 1
ATOM 2867 O O . THR B 1 29 ? 21.859 16.594 -4.137 1 97.62 29 THR B O 1
ATOM 2870 N N . THR B 1 30 ? 23.266 17.797 -5.402 1 97.69 30 THR B N 1
ATOM 2871 C CA . THR B 1 30 ? 24.406 17.609 -4.512 1 97.69 30 THR B CA 1
ATOM 2872 C C . THR B 1 30 ? 24.125 18.203 -3.139 1 97.69 30 THR B C 1
ATOM 2874 O O . THR B 1 30 ? 24.453 17.609 -2.113 1 97.69 30 THR B O 1
ATOM 2877 N N . ALA B 1 31 ? 23.5 19.344 -3.145 1 97.75 31 ALA B N 1
ATOM 2878 C CA . ALA B 1 31 ? 23.172 20.016 -1.889 1 97.75 31 ALA B CA 1
ATOM 2879 C C . ALA B 1 31 ? 22.25 19.172 -1.025 1 97.75 31 ALA B C 1
ATOM 2881 O O . ALA B 1 31 ? 22.453 19.047 0.187 1 97.75 31 ALA B O 1
ATOM 2882 N N . THR B 1 32 ? 21.281 18.562 -1.645 1 97.94 32 THR B N 1
ATOM 2883 C CA . THR B 1 32 ? 20.344 17.703 -0.924 1 97.94 32 THR B CA 1
ATOM 2884 C C . THR B 1 32 ? 21.031 16.453 -0.395 1 97.94 32 THR B C 1
ATOM 2886 O O . THR B 1 32 ? 20.781 16.031 0.736 1 97.94 32 THR B O 1
ATOM 2889 N N . ARG B 1 33 ? 21.938 15.883 -1.171 1 97.56 33 ARG B N 1
ATOM 2890 C CA . ARG B 1 33 ? 22.703 14.727 -0.729 1 97.56 33 ARG B CA 1
ATOM 2891 C C . ARG B 1 33 ? 23.578 15.062 0.48 1 97.56 33 ARG B C 1
ATOM 2893 O O . ARG B 1 33 ? 23.672 14.273 1.421 1 97.56 33 ARG B O 1
ATOM 2900 N N . GLN B 1 34 ? 24.141 16.203 0.397 1 97.69 34 GLN B N 1
ATOM 2901 C CA . GLN B 1 34 ? 24.984 16.656 1.498 1 97.69 34 GLN B CA 1
ATOM 2902 C C . GLN B 1 34 ? 24.172 16.891 2.766 1 97.69 34 GLN B C 1
ATOM 2904 O O . GLN B 1 34 ? 24.594 16.516 3.861 1 97.69 34 GLN B O 1
ATOM 2909 N N . LEU B 1 35 ? 23.062 17.531 2.568 1 97.25 35 LEU B N 1
ATOM 2910 C CA . LEU B 1 35 ? 22.156 17.719 3.701 1 97.25 35 LEU B CA 1
ATOM 2911 C C . LEU B 1 35 ? 21.812 16.391 4.355 1 97.25 35 LEU B C 1
ATOM 2913 O O . LEU B 1 35 ? 21.891 16.25 5.578 1 97.25 35 LEU B O 1
ATOM 2917 N N . ASN B 1 36 ? 21.453 15.398 3.572 1 97.44 36 ASN B N 1
ATOM 2918 C CA . ASN B 1 36 ? 21.094 14.078 4.094 1 97.44 36 ASN B CA 1
ATOM 2919 C C . ASN B 1 36 ? 22.266 13.453 4.855 1 97.44 36 ASN B C 1
ATOM 2921 O O . ASN B 1 36 ? 22.078 12.898 5.941 1 97.44 36 ASN B O 1
ATOM 2925 N N . SER B 1 37 ? 23.453 13.547 4.246 1 97.62 37 SER B N 1
ATOM 2926 C CA . SER B 1 37 ? 24.641 13 4.895 1 97.62 37 SER B CA 1
ATOM 2927 C C . SER B 1 37 ? 24.891 13.656 6.246 1 97.62 37 SER B C 1
ATOM 2929 O O . SER B 1 37 ? 25.219 12.977 7.223 1 97.62 37 SER B O 1
ATOM 2931 N N . GLN B 1 38 ? 24.734 14.922 6.258 1 96.88 38 GLN B N 1
ATOM 2932 C CA . GLN B 1 38 ? 24.906 15.664 7.5 1 96.88 38 GLN B CA 1
ATOM 2933 C C . GLN B 1 38 ? 23.875 15.25 8.547 1 96.88 38 GLN B C 1
ATOM 2935 O O . GLN B 1 38 ? 24.203 15.07 9.719 1 96.88 38 GLN B O 1
ATOM 2940 N N . LEU B 1 39 ? 22.656 15.125 8.133 1 96.75 39 LEU B N 1
ATOM 2941 C CA . LEU B 1 39 ? 21.578 14.75 9.039 1 96.75 39 LEU B CA 1
ATOM 2942 C C . LEU B 1 39 ? 21.797 13.352 9.602 1 96.75 39 LEU B C 1
ATOM 2944 O O . LEU B 1 39 ? 21.484 13.086 10.766 1 96.75 39 LEU B O 1
ATOM 2948 N N . ILE B 1 40 ? 22.297 12.438 8.773 1 97.31 40 ILE B N 1
ATOM 2949 C CA . ILE B 1 40 ? 22.609 11.086 9.234 1 97.31 40 ILE B CA 1
ATOM 2950 C C . ILE B 1 40 ? 23.672 11.148 10.328 1 97.31 40 ILE B C 1
ATOM 2952 O O . ILE B 1 40 ? 23.5 10.555 11.398 1 97.31 40 ILE B O 1
ATOM 2956 N N . GLU B 1 41 ? 24.719 11.922 10.109 1 96.88 41 GLU B N 1
ATOM 2957 C CA . GLU B 1 41 ? 25.812 12.039 11.07 1 96.88 41 GLU B CA 1
ATOM 2958 C C . GLU B 1 41 ? 25.328 12.656 12.383 1 96.88 41 GLU B C 1
ATOM 2960 O O . GLU B 1 41 ? 25.656 12.18 13.461 1 96.88 41 GLU B O 1
ATOM 2965 N N . LEU B 1 42 ? 24.547 13.719 12.242 1 95.25 42 LEU B N 1
ATOM 2966 C CA . LEU B 1 42 ? 24.016 14.383 13.43 1 95.25 42 LEU B CA 1
ATOM 2967 C C . LEU B 1 42 ? 23.094 13.453 14.211 1 95.25 42 LEU B C 1
ATOM 2969 O O . LEU B 1 42 ? 23.109 13.445 15.438 1 95.25 42 LEU B O 1
ATOM 2973 N N . GLY B 1 43 ? 22.297 12.656 13.43 1 94.38 43 GLY B N 1
ATOM 2974 C CA . GLY B 1 43 ? 21.391 11.711 14.07 1 94.38 43 GLY B CA 1
ATOM 2975 C C . GLY B 1 43 ? 22.125 10.625 14.844 1 94.38 43 GLY B C 1
ATOM 2976 O O . GLY B 1 43 ? 21.672 10.211 15.914 1 94.38 43 GLY B O 1
ATOM 2977 N N . LEU B 1 44 ? 23.203 10.164 14.312 1 95.31 44 LEU B N 1
ATOM 2978 C CA . LEU B 1 44 ? 24 9.109 14.945 1 95.31 44 LEU B CA 1
ATOM 2979 C C . LEU B 1 44 ? 24.625 9.609 16.234 1 95.31 44 LEU B C 1
ATOM 2981 O O . LEU B 1 44 ? 24.828 8.828 17.172 1 95.31 44 LEU B O 1
ATOM 2985 N N . ARG B 1 45 ? 24.812 10.906 16.344 1 94.88 45 ARG B N 1
ATOM 2986 C CA . ARG B 1 45 ? 25.484 11.477 17.5 1 94.88 45 ARG B CA 1
ATOM 2987 C C . ARG B 1 45 ? 24.469 11.945 18.547 1 94.88 45 ARG B C 1
ATOM 2989 O O . ARG B 1 45 ? 24.812 12.148 19.703 1 94.88 45 ARG B O 1
ATOM 2996 N N . ASP B 1 46 ? 23.297 12.094 18.125 1 95.25 46 ASP B N 1
ATOM 2997 C CA . ASP B 1 46 ? 22.266 12.688 18.969 1 95.25 46 ASP B CA 1
ATOM 2998 C C . ASP B 1 46 ? 21.797 11.695 20.031 1 95.25 46 ASP B C 1
ATOM 3000 O O . ASP B 1 46 ? 21.844 10.484 19.828 1 95.25 46 ASP B O 1
ATOM 3004 N N . THR B 1 47 ? 21.453 12.258 21.203 1 96.25 47 THR B N 1
ATOM 3005 C CA . THR B 1 47 ? 20.719 11.477 22.203 1 96.25 47 THR B CA 1
ATOM 3006 C C . THR B 1 47 ? 19.234 11.438 21.859 1 96.25 47 THR B C 1
ATOM 3008 O O . THR B 1 47 ? 18.578 12.477 21.766 1 96.25 47 THR B O 1
ATOM 3011 N N . LYS B 1 48 ? 18.703 10.297 21.719 1 96.44 48 LYS B N 1
ATOM 3012 C CA . LYS B 1 48 ? 17.312 10.133 21.312 1 96.44 48 LYS B CA 1
ATOM 3013 C C . LYS B 1 48 ? 16.344 10.508 22.438 1 96.44 48 LYS B C 1
ATOM 3015 O O . LYS B 1 48 ? 16.703 10.414 23.609 1 96.44 48 LYS B O 1
ATOM 3020 N N . TRP B 1 49 ? 15.141 10.867 22.016 1 97.81 49 TRP B N 1
ATOM 3021 C CA . TRP B 1 49 ? 14.18 11.398 22.984 1 97.81 49 TRP B CA 1
ATOM 3022 C C . TRP B 1 49 ? 13.805 10.336 24 1 97.81 49 TRP B C 1
ATOM 3024 O O . TRP B 1 49 ? 13.508 10.656 25.156 1 97.81 49 TRP B O 1
ATOM 3034 N N . TRP B 1 50 ? 13.781 9.016 23.562 1 97.88 50 TRP B N 1
ATOM 3035 C CA . TRP B 1 50 ? 13.344 7.973 24.484 1 97.88 50 TRP B CA 1
ATOM 3036 C C . TRP B 1 50 ? 14.461 7.602 25.453 1 97.88 50 TRP B C 1
ATOM 3038 O O . TRP B 1 50 ? 14.25 6.836 26.391 1 97.88 50 TRP B O 1
ATOM 3048 N N . LYS B 1 51 ? 15.672 8.07 25.266 1 97.38 51 LYS B N 1
ATOM 3049 C CA . LYS B 1 51 ? 16.797 7.875 26.188 1 97.38 51 LYS B CA 1
ATOM 3050 C C . LYS B 1 51 ? 16.859 8.992 27.219 1 97.38 51 LYS B C 1
ATOM 3052 O O . LYS B 1 51 ? 17.109 8.734 28.406 1 97.38 51 LYS B O 1
ATOM 3057 N N . CYS B 1 52 ? 16.625 10.234 26.812 1 97.38 52 CYS B N 1
ATOM 3058 C CA . CYS B 1 52 ? 16.75 11.359 27.734 1 97.38 52 CYS B CA 1
ATOM 3059 C C . CYS B 1 52 ? 15.383 11.812 28.234 1 97.38 52 CYS B C 1
ATOM 3061 O O . CYS B 1 52 ? 15.289 12.602 29.172 1 97.38 52 CYS B O 1
ATOM 3063 N N . GLY B 1 53 ? 14.328 11.305 27.656 1 98 53 GLY B N 1
ATOM 3064 C CA . GLY B 1 53 ? 12.977 11.742 27.984 1 98 53 GLY B CA 1
ATOM 3065 C C . GLY B 1 53 ? 12.422 12.758 27 1 98 53 GLY B C 1
ATOM 3066 O O . GLY B 1 53 ? 13.148 13.641 26.547 1 98 53 GLY B O 1
ATOM 3067 N N . ALA B 1 54 ? 11.156 12.641 26.75 1 98.19 54 ALA B N 1
ATOM 3068 C CA . ALA B 1 54 ? 10.492 13.484 25.75 1 98.19 54 ALA B CA 1
ATOM 3069 C C . ALA B 1 54 ? 10.555 14.961 26.156 1 98.19 54 ALA B C 1
ATOM 3071 O O . ALA B 1 54 ? 10.859 15.82 25.328 1 98.19 54 ALA B O 1
ATOM 3072 N N . ARG B 1 55 ? 10.305 15.281 27.375 1 97.19 55 ARG B N 1
ATOM 3073 C CA . ARG B 1 55 ? 10.281 16.656 27.844 1 97.19 55 ARG B CA 1
ATOM 3074 C C . ARG B 1 55 ? 11.633 17.328 27.656 1 97.19 55 ARG B C 1
ATOM 3076 O O . ARG B 1 55 ? 11.719 18.453 27.156 1 97.19 55 ARG B O 1
ATOM 3083 N N . GLU B 1 56 ? 12.641 16.594 28.078 1 97.44 56 GLU B N 1
ATOM 3084 C CA . GLU B 1 56 ? 13.992 17.125 27.906 1 97.44 56 GLU B CA 1
ATOM 3085 C C . GLU B 1 56 ? 14.328 17.328 26.438 1 97.44 56 GLU B C 1
ATOM 3087 O O . GLU B 1 56 ? 14.922 18.344 26.062 1 97.44 56 GLU B O 1
ATOM 3092 N N . TYR B 1 57 ? 14 16.391 25.656 1 97.94 57 TYR B N 1
ATOM 3093 C CA . TYR B 1 57 ? 14.32 16.484 24.234 1 97.94 57 TYR B CA 1
ATOM 3094 C C . TYR B 1 57 ? 13.586 17.656 23.578 1 97.94 57 TYR B C 1
ATOM 3096 O O . TYR B 1 57 ? 14.133 18.328 22.703 1 97.94 57 TYR B O 1
ATOM 3104 N N . ARG B 1 58 ? 12.32 17.875 23.984 1 97.5 58 ARG B N 1
ATOM 3105 C CA . ARG B 1 58 ? 11.555 19.016 23.484 1 97.5 58 ARG B CA 1
ATOM 3106 C C . ARG B 1 58 ? 12.266 20.328 23.812 1 97.5 58 ARG B C 1
ATOM 3108 O O . ARG B 1 58 ? 12.297 21.25 23 1 97.5 58 ARG B O 1
ATOM 3115 N N . GLN B 1 59 ? 12.828 20.406 24.938 1 95.81 59 GLN B N 1
ATOM 3116 C CA . GLN B 1 59 ? 13.586 21.594 25.328 1 95.81 59 GLN B CA 1
ATOM 3117 C C . GLN B 1 59 ? 14.852 21.734 24.484 1 95.81 59 GLN B C 1
ATOM 3119 O O . GLN B 1 59 ? 15.188 22.844 24.047 1 95.81 59 GLN B O 1
ATOM 3124 N N . ARG B 1 60 ? 15.5 20.625 24.266 1 95.31 60 ARG B N 1
ATOM 3125 C CA . ARG B 1 60 ? 16.688 20.625 23.422 1 95.31 60 ARG B CA 1
ATOM 3126 C C . ARG B 1 60 ? 16.344 21.109 22.016 1 95.31 60 ARG B C 1
ATOM 3128 O O . ARG B 1 60 ? 17.094 21.891 21.422 1 95.31 60 ARG B O 1
ATOM 3135 N N . ARG B 1 61 ? 15.242 20.641 21.531 1 93.5 61 ARG B N 1
ATOM 3136 C CA . ARG B 1 61 ? 14.797 21.031 20.188 1 93.5 61 ARG B CA 1
ATOM 3137 C C . ARG B 1 61 ? 14.516 22.531 20.125 1 93.5 61 ARG B C 1
ATOM 3139 O O . ARG B 1 61 ? 14.906 23.203 19.172 1 93.5 61 ARG B O 1
ATOM 3146 N N . ALA B 1 62 ? 13.852 23.047 21.125 1 91.38 62 ALA B N 1
ATOM 3147 C CA . ALA B 1 62 ? 13.516 24.469 21.188 1 91.38 62 ALA B CA 1
ATOM 3148 C C . ALA B 1 62 ? 14.773 25.328 21.234 1 91.38 62 ALA B C 1
ATOM 3150 O O . ALA B 1 62 ? 14.773 26.469 20.75 1 91.38 62 ALA B O 1
ATOM 3151 N N . GLN B 1 63 ? 15.852 24.688 21.703 1 91.44 63 GLN B N 1
ATOM 3152 C CA . GLN B 1 63 ? 17.109 25.406 21.875 1 91.44 63 GLN B CA 1
ATOM 3153 C C . GLN B 1 63 ? 18.047 25.188 20.688 1 91.44 63 GLN B C 1
ATOM 3155 O O . GLN B 1 63 ? 19.125 25.781 20.625 1 91.44 63 GLN B O 1
ATOM 3160 N N . GLY B 1 64 ? 17.609 24.359 19.781 1 88.88 64 GLY B N 1
ATOM 3161 C CA . GLY B 1 64 ? 18.438 24.078 18.625 1 88.88 64 GLY B CA 1
ATOM 3162 C C . GLY B 1 64 ? 19.547 23.094 18.906 1 88.88 64 GLY B C 1
ATOM 3163 O O . GLY B 1 64 ? 20.594 23.109 18.234 1 88.88 64 GLY B O 1
ATOM 3164 N N . ALA B 1 65 ? 19.359 22.297 19.891 1 91.81 65 ALA B N 1
ATOM 3165 C CA . ALA B 1 65 ? 20.406 21.375 20.328 1 91.81 65 ALA B CA 1
ATOM 3166 C C . ALA B 1 65 ? 20.141 19.969 19.797 1 91.81 65 ALA B C 1
ATOM 3168 O O . ALA B 1 65 ? 20.641 18.984 20.359 1 91.81 65 ALA B O 1
ATOM 3169 N N . THR B 1 66 ? 19.312 19.797 18.844 1 92.62 66 THR B N 1
ATOM 3170 C CA . THR B 1 66 ? 19.031 18.547 18.156 1 92.62 66 THR B CA 1
ATOM 3171 C C . THR B 1 66 ? 19.406 18.656 16.672 1 92.62 66 THR B C 1
ATOM 3173 O O . THR B 1 66 ? 19.797 19.734 16.203 1 92.62 66 THR B O 1
ATOM 3176 N N . PRO B 1 67 ? 19.375 17.562 15.914 1 87.56 67 PRO B N 1
ATOM 3177 C CA . PRO B 1 67 ? 19.703 17.625 14.484 1 87.56 67 PRO B CA 1
ATOM 3178 C C . PRO B 1 67 ? 18.781 18.562 13.711 1 87.56 67 PRO B C 1
ATOM 3180 O O . PRO B 1 67 ? 19.125 19 12.609 1 87.56 67 PRO B O 1
ATOM 3183 N N . PHE B 1 68 ? 17.625 18.906 14.266 1 86.56 68 PHE B N 1
ATOM 3184 C CA . PHE B 1 68 ? 16.734 19.906 13.656 1 86.56 68 PHE B CA 1
ATOM 3185 C C . PHE B 1 68 ? 17.109 21.312 14.109 1 86.56 68 PHE B C 1
ATOM 3187 O O . PHE B 1 68 ? 17.453 21.516 15.273 1 86.56 68 PHE B O 1
ATOM 3194 N N . PRO B 1 69 ? 17.078 22.203 13.164 1 83.94 69 PRO B N 1
ATOM 3195 C CA . PRO B 1 69 ? 17.406 23.578 13.555 1 83.94 69 PRO B CA 1
ATOM 3196 C C . PRO B 1 69 ? 16.391 24.156 14.547 1 83.94 69 PRO B C 1
ATOM 3198 O O . PRO B 1 69 ? 15.25 23.688 14.617 1 83.94 69 PRO B O 1
ATOM 3201 N N . ARG B 1 70 ? 16.906 25.094 15.227 1 90.31 70 ARG B N 1
ATOM 3202 C CA . ARG B 1 70 ? 16.016 25.844 16.109 1 90.31 70 ARG B CA 1
ATOM 3203 C C . ARG B 1 70 ? 14.859 26.453 15.32 1 90.31 70 ARG B C 1
ATOM 3205 O O . ARG B 1 70 ? 15.07 27.047 14.266 1 90.31 70 ARG B O 1
ATOM 3212 N N . PRO B 1 71 ? 13.68 26.281 15.852 1 90.88 71 PRO B N 1
ATOM 3213 C CA . PRO B 1 71 ? 12.547 26.906 15.172 1 90.88 71 PRO B CA 1
ATOM 3214 C C . PRO B 1 71 ? 12.68 28.438 15.102 1 90.88 71 PRO B C 1
ATOM 3216 O O . PRO B 1 71 ? 13.141 29.062 16.062 1 90.88 71 PRO B O 1
ATOM 3219 N N . MET B 1 72 ? 12.398 28.953 13.953 1 91.94 72 MET B N 1
ATOM 3220 C CA . MET B 1 72 ? 12.344 30.391 13.797 1 91.94 72 MET B CA 1
ATOM 3221 C C . MET B 1 72 ? 10.945 30.922 14.094 1 91.94 72 MET B C 1
ATOM 3223 O O . MET B 1 72 ? 9.992 30.609 13.391 1 91.94 72 MET B O 1
ATOM 3227 N N . LEU B 1 73 ? 10.852 31.734 15.141 1 94.5 73 LEU B N 1
ATOM 3228 C CA . LEU B 1 73 ? 9.562 32.312 15.547 1 94.5 73 LEU B CA 1
ATOM 3229 C C .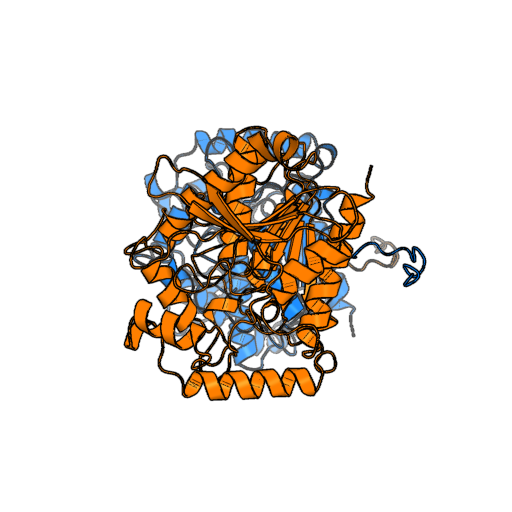 LEU B 1 73 ? 9.367 33.688 14.961 1 94.5 73 LEU B C 1
ATOM 3231 O O . LEU B 1 73 ? 10.234 34.562 15.102 1 94.5 73 LEU B O 1
ATOM 3235 N N . LEU B 1 74 ? 8.273 33.812 14.273 1 96 74 LEU B N 1
ATOM 3236 C CA . LEU B 1 74 ? 7.969 35.094 13.656 1 96 74 LEU B CA 1
ATOM 3237 C C . LEU B 1 74 ? 7.074 35.938 14.555 1 96 74 LEU B C 1
ATOM 3239 O O . LEU B 1 74 ? 6.102 35.438 15.125 1 96 74 LEU B O 1
ATOM 3243 N N . GLY B 1 75 ? 7.379 37.156 14.664 1 94.38 75 GLY B N 1
ATOM 3244 C CA . GLY B 1 75 ? 6.672 38.094 15.547 1 94.38 75 GLY B CA 1
ATOM 3245 C C . GLY B 1 75 ? 5.254 38.375 15.094 1 94.38 75 GLY B C 1
ATOM 3246 O O . GLY B 1 75 ? 4.414 38.781 15.898 1 94.38 75 GLY B O 1
ATOM 3247 N N . GLU B 1 76 ? 4.988 38.125 13.875 1 93.94 76 GLU B N 1
ATOM 3248 C CA . GLU B 1 76 ? 3.668 38.438 13.328 1 93.94 76 GLU B CA 1
ATOM 3249 C C . GLU B 1 76 ? 2.645 37.375 13.734 1 93.94 76 GLU B C 1
ATOM 3251 O O . GLU B 1 76 ? 1.44 37.594 13.562 1 93.94 76 GLU B O 1
ATOM 3256 N N . ALA B 1 77 ? 3.111 36.281 14.273 1 96.12 77 ALA B N 1
ATOM 3257 C CA . ALA B 1 77 ? 2.188 35.219 14.695 1 96.12 77 ALA B CA 1
ATOM 3258 C C . ALA B 1 77 ? 1.417 35.625 15.945 1 96.12 77 ALA B C 1
ATOM 3260 O O . ALA B 1 77 ? 1.977 36.281 16.844 1 96.12 77 ALA B O 1
ATOM 3261 N N . GLU B 1 78 ? 0.199 35.281 15.977 1 96.56 78 GLU B N 1
ATOM 3262 C CA . GLU B 1 78 ? -0.666 35.531 17.125 1 96.56 78 GLU B CA 1
ATOM 3263 C C . GLU B 1 78 ? -1.02 34.219 17.828 1 96.56 78 GLU B C 1
ATOM 3265 O O . GLU B 1 78 ? -0.78 33.156 17.297 1 96.56 78 GLU B O 1
ATOM 3270 N N . GLU B 1 79 ? -1.508 34.375 19.031 1 96.44 79 GLU B N 1
ATOM 3271 C CA . GLU B 1 79 ? -1.958 33.219 19.797 1 96.44 79 GLU B CA 1
ATOM 3272 C C . GLU B 1 79 ? -3.467 33.25 20.031 1 96.44 79 GLU B C 1
ATOM 3274 O O . GLU B 1 79 ? -4.039 34.344 20.234 1 96.44 79 GLU B O 1
ATOM 3279 N N . MET B 1 80 ? -4.027 32.156 19.969 1 96.25 80 MET B N 1
ATOM 3280 C CA . MET B 1 80 ? -5.441 32.031 20.297 1 96.25 80 MET B CA 1
ATOM 3281 C C . MET B 1 80 ? -5.684 30.734 21.109 1 96.25 80 MET B C 1
ATOM 3283 O O . MET B 1 80 ? -4.852 29.828 21.094 1 96.25 80 MET B O 1
ATOM 3287 N N . SER B 1 81 ? -6.77 30.734 21.828 1 97.81 81 SER B N 1
ATOM 3288 C CA . SER B 1 81 ? -7.141 29.578 22.641 1 97.81 81 SER B CA 1
ATOM 3289 C C . SER B 1 81 ? -8.562 29.125 22.344 1 97.81 81 SER B C 1
ATOM 3291 O O . SER B 1 81 ? -9.461 29.953 22.172 1 97.81 81 SER B O 1
ATOM 3293 N N . ILE B 1 82 ? -8.734 27.875 22.25 1 97.88 82 ILE B N 1
ATOM 3294 C CA . ILE B 1 82 ? -10.031 27.266 21.984 1 97.88 82 ILE B CA 1
ATOM 3295 C C . ILE B 1 82 ? -10.414 26.359 23.156 1 97.88 82 ILE B C 1
ATOM 3297 O O . ILE B 1 82 ? -9.625 25.5 23.562 1 97.88 82 ILE B O 1
ATOM 3301 N N . ASP B 1 83 ? -11.609 26.5 23.688 1 96.81 83 ASP B N 1
ATOM 3302 C CA . ASP B 1 83 ? -12.07 25.656 24.797 1 96.81 83 ASP B CA 1
ATOM 3303 C C . ASP B 1 83 ? -12.234 24.203 24.359 1 96.81 83 ASP B C 1
ATOM 3305 O O . ASP B 1 83 ? -12.578 23.938 23.203 1 96.81 83 ASP B O 1
ATOM 3309 N N . SER B 1 84 ? -11.938 23.297 25.203 1 94.5 84 SER B N 1
ATOM 3310 C CA . SER B 1 84 ? -12.078 21.875 24.938 1 94.5 84 SER B CA 1
ATOM 3311 C C . SER B 1 84 ? -12.93 21.188 26 1 94.5 84 SER B C 1
ATOM 3313 O O . SER B 1 84 ? -12.844 21.531 27.188 1 94.5 84 SER B O 1
ATOM 3315 N N . ASN B 1 85 ? -13.812 20.219 25.594 1 90.25 85 ASN B N 1
ATOM 3316 C CA . ASN B 1 85 ? -14.594 19.406 26.516 1 90.25 85 ASN B CA 1
ATOM 3317 C C . ASN B 1 85 ? -13.789 18.219 27.031 1 90.25 85 ASN B C 1
ATOM 3319 O O . ASN B 1 85 ? -14.234 17.516 27.938 1 90.25 85 ASN B O 1
ATOM 3323 N N . HIS B 1 86 ? -12.648 17.969 26.531 1 88.25 86 HIS B N 1
ATOM 3324 C CA . HIS B 1 86 ? -11.883 16.766 26.828 1 88.25 86 HIS B CA 1
ATOM 3325 C C . HIS B 1 86 ? -10.617 17.109 27.609 1 88.25 86 HIS B C 1
ATOM 3327 O O . HIS B 1 86 ? -9.812 16.219 27.906 1 88.25 86 HIS B O 1
ATOM 3333 N N . GLY B 1 87 ? -10.453 18.359 27.875 1 87.25 87 GLY B N 1
ATOM 3334 C CA . GLY B 1 87 ? -9.219 18.75 28.531 1 87.25 87 GLY B CA 1
ATOM 3335 C C . GLY B 1 87 ? -9.078 20.25 28.672 1 87.25 87 GLY B C 1
ATOM 3336 O O . GLY B 1 87 ? -10.07 20.984 28.719 1 87.25 87 GLY B O 1
ATOM 3337 N N . PRO B 1 88 ? -7.801 20.688 28.812 1 91.69 88 PRO B N 1
ATOM 3338 C CA . PRO B 1 88 ? -7.547 22.125 28.891 1 91.69 88 PRO B CA 1
ATOM 3339 C C . PRO B 1 88 ? -7.852 22.844 27.578 1 91.69 88 PRO B C 1
ATOM 3341 O O . PRO B 1 88 ? -8.039 22.203 26.547 1 91.69 88 PRO B O 1
ATOM 3344 N N . ALA B 1 89 ? -7.918 24.125 27.703 1 97.5 89 ALA B N 1
ATOM 3345 C CA . ALA B 1 89 ? -8.039 24.922 26.484 1 97.5 89 ALA B CA 1
ATOM 3346 C C . ALA B 1 89 ? -6.891 24.625 25.531 1 97.5 89 ALA B C 1
ATOM 3348 O O . ALA B 1 89 ? -5.754 24.422 25.953 1 97.5 89 ALA B O 1
ATOM 3349 N N . ILE B 1 90 ? -7.211 24.594 24.266 1 98.5 90 ILE B N 1
ATOM 3350 C CA . ILE B 1 90 ? -6.238 24.234 23.234 1 98.5 90 ILE B CA 1
ATOM 3351 C C . ILE B 1 90 ? -5.625 25.5 22.656 1 98.5 90 ILE B C 1
ATOM 3353 O O . ILE B 1 90 ? -6.34 26.344 22.094 1 98.5 90 ILE B O 1
ATOM 3357 N N . LYS B 1 91 ? -4.328 25.641 22.797 1 98.25 91 LYS B N 1
ATOM 3358 C CA . LYS B 1 91 ? -3.621 26.781 22.219 1 98.25 91 LYS B CA 1
ATOM 3359 C C . LYS B 1 91 ? -3.41 26.594 20.719 1 98.25 91 LYS B C 1
ATOM 3361 O O . LYS B 1 91 ? -3.186 25.469 20.25 1 98.25 91 LYS B O 1
ATOM 3366 N N . CYS B 1 92 ? -3.535 27.688 20 1 98.56 92 CYS B N 1
ATOM 3367 C CA . CYS B 1 92 ? -3.264 27.719 18.562 1 98.56 92 CYS B CA 1
ATOM 3368 C C . CYS B 1 92 ? -2.402 28.906 18.188 1 98.56 92 CYS B C 1
ATOM 3370 O O . CYS B 1 92 ? -2.521 29.984 18.797 1 98.56 92 CYS B O 1
ATOM 3372 N N . ARG B 1 93 ? -1.561 28.625 17.297 1 98.19 93 ARG B N 1
ATOM 3373 C CA . ARG B 1 93 ? -0.771 29.688 16.672 1 98.19 93 ARG B CA 1
ATOM 3374 C C . ARG B 1 93 ? -1.418 30.172 15.383 1 98.19 93 ARG B C 1
ATOM 3376 O O . ARG B 1 93 ? -1.89 29.359 14.578 1 98.19 93 ARG B O 1
ATOM 3383 N N . LEU B 1 94 ? -1.459 31.5 15.203 1 97.94 94 LEU B N 1
ATOM 3384 C CA . LEU B 1 94 ? -2.275 32.062 14.141 1 97.94 94 LEU B CA 1
ATOM 3385 C C . LEU B 1 94 ? -1.453 33.031 13.281 1 97.94 94 LEU B C 1
ATOM 3387 O O . LEU B 1 94 ? -0.674 33.844 13.797 1 97.94 94 LEU B O 1
ATOM 3391 N N . PHE B 1 95 ? -1.584 32.875 11.938 1 97.81 95 PHE B N 1
ATOM 3392 C CA . PHE B 1 95 ? -1.041 33.812 10.953 1 97.81 95 PHE B CA 1
ATOM 3393 C C . PHE B 1 95 ? -2.156 34.406 10.117 1 97.81 95 PHE B C 1
ATOM 3395 O O . PHE B 1 95 ? -3.029 33.688 9.617 1 97.81 95 PHE B O 1
ATOM 3402 N N . GLN B 1 96 ? -2.154 35.719 9.977 1 96.62 96 GLN B N 1
ATOM 3403 C CA . GLN B 1 96 ? -3.07 36.438 9.086 1 96.62 96 GLN B CA 1
ATOM 3404 C C . GLN B 1 96 ? -2.322 37.062 7.914 1 96.62 96 GLN B C 1
ATOM 3406 O O . GLN B 1 96 ? -1.21 37.562 8.078 1 96.62 96 GLN B O 1
ATOM 3411 N N . PRO B 1 97 ? -2.943 36.906 6.723 1 95.62 97 PRO B N 1
ATOM 3412 C CA . PRO B 1 97 ? -2.283 37.562 5.582 1 95.62 97 PRO B CA 1
ATOM 3413 C C . PRO B 1 97 ? -2.23 39.062 5.711 1 95.62 97 PRO B C 1
ATOM 3415 O O . PRO B 1 97 ? -3.176 39.688 6.215 1 95.62 97 PRO B O 1
ATOM 3418 N N . PRO B 1 98 ? -1.115 39.625 5.332 1 89.19 98 PRO B N 1
ATOM 3419 C CA . PRO B 1 98 ? -0.987 41.062 5.438 1 89.19 98 PRO B CA 1
ATOM 3420 C C . PRO B 1 98 ? -1.864 41.812 4.434 1 89.19 98 PRO B C 1
ATOM 3422 O O . PRO B 1 98 ? -1.984 41.375 3.281 1 89.19 98 PRO B O 1
ATOM 3425 N N . GLY B 1 99 ? -2.477 42.938 4.883 1 82.94 99 GLY B N 1
ATOM 3426 C CA . GLY B 1 99 ? -3.117 43.906 4.027 1 82.94 99 GLY B CA 1
ATOM 3427 C C . GLY B 1 99 ? -4.453 43.438 3.477 1 82.94 99 GLY B C 1
ATOM 3428 O O . GLY B 1 99 ? -5.441 44.188 3.523 1 82.94 99 GLY B O 1
ATOM 3429 N N . ALA B 1 100 ? -4.492 42.219 2.865 1 75.62 100 ALA B N 1
ATOM 3430 C CA . ALA B 1 100 ? -5.684 41.781 2.141 1 75.62 100 ALA B CA 1
ATOM 3431 C C . ALA B 1 100 ? -6.613 41 3.049 1 75.62 100 ALA B C 1
ATOM 3433 O O . ALA B 1 100 ? -6.16 40.375 4.012 1 75.62 100 ALA B O 1
ATOM 3434 N N . LYS B 1 101 ? -7.895 41.188 2.771 1 91.19 101 LYS B N 1
ATOM 3435 C CA . LYS B 1 101 ? -8.867 40.344 3.453 1 91.19 101 LYS B CA 1
ATOM 3436 C C . LYS B 1 101 ? -8.602 38.875 3.178 1 91.19 101 LYS B C 1
ATOM 3438 O O . LYS B 1 101 ? -8.398 38.469 2.027 1 91.19 101 LYS B O 1
ATOM 3443 N N . PRO B 1 102 ? -8.492 38.094 4.223 1 96.12 102 PRO B N 1
ATOM 3444 C CA . PRO B 1 102 ? -8.297 36.656 3.98 1 96.12 102 PRO B CA 1
ATOM 3445 C C . PRO B 1 102 ? -9.445 36.062 3.18 1 96.12 102 PRO B C 1
ATOM 3447 O O . PRO B 1 102 ? -10.594 36.469 3.299 1 96.12 102 PRO B O 1
ATOM 3450 N N . ILE B 1 103 ? -9.117 35.031 2.418 1 95.75 103 ILE B N 1
ATOM 3451 C CA . ILE B 1 103 ? -10.148 34.469 1.569 1 95.75 103 ILE B CA 1
ATOM 3452 C C . ILE B 1 103 ? -10.469 33.031 2.053 1 95.75 103 ILE B C 1
ATOM 3454 O O . ILE B 1 103 ? -11.336 32.375 1.487 1 95.75 103 ILE B O 1
ATOM 3458 N N . GLY B 1 104 ? -9.844 32.531 3.111 1 97.81 104 GLY B N 1
ATOM 3459 C CA . GLY B 1 104 ? -10.07 31.219 3.68 1 97.81 104 GLY B CA 1
ATOM 3460 C C . GLY B 1 104 ? -9.195 30.938 4.883 1 97.81 104 GLY B C 1
ATOM 3461 O O . GLY B 1 104 ? -8.391 31.766 5.285 1 97.81 104 GLY B O 1
ATOM 3462 N N . VAL B 1 105 ? -9.375 29.766 5.457 1 98.69 105 VAL B N 1
ATOM 3463 C CA . VAL B 1 105 ? -8.578 29.297 6.594 1 98.69 105 VAL B CA 1
ATOM 3464 C C . VAL B 1 105 ? -7.867 28 6.227 1 98.69 105 VAL B C 1
ATOM 3466 O O . VAL B 1 105 ? -8.453 27.109 5.598 1 98.69 105 VAL B O 1
ATOM 3469 N N . PHE B 1 106 ? -6.598 27.938 6.496 1 98.88 106 PHE B N 1
ATOM 3470 C CA . PHE B 1 106 ? -5.809 26.703 6.492 1 98.88 106 PHE B CA 1
ATOM 3471 C C . PHE B 1 106 ? -5.559 26.219 7.914 1 98.88 106 PHE B C 1
ATOM 3473 O O . PHE B 1 106 ? -4.895 26.906 8.695 1 98.88 106 PHE B O 1
ATOM 3480 N N . TYR B 1 107 ? -6.137 25.094 8.258 1 98.94 107 TYR B N 1
ATOM 3481 C CA . TYR B 1 107 ? -5.918 24.469 9.555 1 98.94 107 TYR B CA 1
ATOM 3482 C C . TYR B 1 107 ? -4.703 23.547 9.516 1 98.94 107 TYR B C 1
ATOM 3484 O O . TYR B 1 107 ? -4.734 22.5 8.875 1 98.94 107 TYR B O 1
ATOM 3492 N N . HIS B 1 108 ? -3.67 23.922 10.211 1 98.94 108 HIS B N 1
ATOM 3493 C CA . HIS B 1 108 ? -2.404 23.188 10.219 1 98.94 108 HIS B CA 1
ATOM 3494 C C . HIS B 1 108 ? -2.277 22.328 11.469 1 98.94 108 HIS B C 1
ATOM 3496 O O . HIS B 1 108 ? -2.553 22.781 12.578 1 98.94 108 HIS B O 1
ATOM 3502 N N . ILE B 1 109 ? -1.863 21.078 11.25 1 98.94 109 ILE B N 1
ATOM 3503 C CA . ILE B 1 109 ? -1.552 20.125 12.32 1 98.94 109 ILE B CA 1
ATOM 3504 C C . ILE B 1 109 ? -0.098 19.672 12.203 1 98.94 109 ILE B C 1
ATOM 3506 O O . ILE B 1 109 ? 0.274 19 11.234 1 98.94 109 ILE B O 1
ATOM 3510 N N . HIS B 1 110 ? 0.711 20.062 13.164 1 98.38 110 HIS B N 1
ATOM 3511 C CA . HIS B 1 110 ? 2.156 19.891 13.055 1 98.38 110 HIS B CA 1
ATOM 3512 C C . HIS B 1 110 ? 2.553 18.438 13.242 1 98.38 110 HIS B C 1
ATOM 3514 O O . HIS B 1 110 ? 1.796 17.641 13.82 1 98.38 110 HIS B O 1
ATOM 3520 N N . GLY B 1 111 ? 3.727 18.109 12.781 1 97.94 111 GLY B N 1
ATOM 3521 C CA . GLY B 1 111 ? 4.301 16.781 12.992 1 97.94 111 GLY B CA 1
ATOM 3522 C C . GLY B 1 111 ? 5.07 16.672 14.297 1 97.94 111 GLY B C 1
ATOM 3523 O O . GLY B 1 111 ? 4.906 17.516 15.195 1 97.94 111 GLY B O 1
ATOM 3524 N N . GLY B 1 112 ? 5.82 15.594 14.359 1 97.56 112 GLY B N 1
ATOM 3525 C CA . GLY B 1 112 ? 6.625 15.359 15.547 1 97.56 112 GLY B CA 1
ATOM 3526 C C . GLY B 1 112 ? 6.371 14 16.188 1 97.56 112 GLY B C 1
ATOM 3527 O O . GLY B 1 112 ? 6.656 13.805 17.359 1 97.56 112 GLY B O 1
ATOM 3528 N N . GLY B 1 113 ? 5.785 13.102 15.461 1 98.25 113 GLY B N 1
ATOM 3529 C CA . GLY B 1 113 ? 5.59 11.742 15.93 1 98.25 113 GLY B CA 1
ATOM 3530 C C . GLY B 1 113 ? 4.703 11.656 17.156 1 98.25 113 GLY B C 1
ATOM 3531 O O . GLY B 1 113 ? 4.922 10.812 18.031 1 98.25 113 GLY B O 1
ATOM 3532 N N . TYR B 1 114 ? 3.863 12.641 17.328 1 98.62 114 TYR B N 1
ATOM 3533 C CA . TYR B 1 114 ? 2.922 12.703 18.438 1 98.62 114 TYR B CA 1
ATOM 3534 C C . TYR B 1 114 ? 3.641 13.023 19.734 1 98.62 114 TYR B C 1
ATOM 3536 O O . TYR B 1 114 ? 3.002 13.195 20.781 1 98.62 114 TYR B O 1
ATOM 3544 N N . VAL B 1 115 ? 4.945 13.062 19.719 1 98.69 115 VAL B N 1
ATOM 3545 C CA . VAL B 1 115 ? 5.746 13.18 20.938 1 98.69 115 VAL B CA 1
ATOM 3546 C C . VAL B 1 115 ? 6.477 14.516 20.938 1 98.69 115 VAL B C 1
ATOM 3548 O O . VAL B 1 115 ? 6.68 15.117 22 1 98.69 115 VAL B O 1
ATOM 3551 N N . LEU B 1 116 ? 6.832 14.867 19.75 1 97.31 116 LEU B N 1
ATOM 3552 C CA . LEU B 1 116 ? 7.598 16.094 19.578 1 97.31 116 LEU B CA 1
ATOM 3553 C C . LEU B 1 116 ? 6.809 17.125 18.766 1 97.31 116 LEU B C 1
ATOM 3555 O O . LEU B 1 116 ? 5.605 16.953 18.547 1 97.31 116 LEU B O 1
ATOM 3559 N N . GLY B 1 117 ? 7.344 18.156 18.359 1 94.62 117 GLY B N 1
ATOM 3560 C CA . GLY B 1 117 ? 6.699 19.203 17.562 1 94.62 117 GLY B CA 1
ATOM 3561 C C . GLY B 1 117 ? 5.891 20.172 18.406 1 94.62 117 GLY B C 1
ATOM 3562 O O . GLY B 1 117 ? 5.766 20 19.625 1 94.62 117 GLY B O 1
ATOM 3563 N N . SER B 1 118 ? 5.469 21.172 17.766 1 95.94 118 SER B N 1
ATOM 3564 C CA . SER B 1 118 ? 4.68 22.234 18.391 1 95.94 118 SER B CA 1
ATOM 3565 C C . SER B 1 118 ? 4.078 23.156 17.328 1 95.94 118 SER B C 1
ATOM 3567 O O . SER B 1 118 ? 4.52 23.172 16.172 1 95.94 118 SER B O 1
ATOM 3569 N N . ALA B 1 119 ? 3.074 23.922 17.781 1 96.56 119 ALA B N 1
ATOM 3570 C CA . ALA B 1 119 ? 2.467 24.922 16.891 1 96.56 119 ALA B CA 1
ATOM 3571 C C . ALA B 1 119 ? 3.467 26.016 16.531 1 96.56 119 ALA B C 1
ATOM 3573 O O . ALA B 1 119 ? 3.291 26.719 15.523 1 96.56 119 ALA B O 1
ATOM 3574 N N . ASP B 1 120 ? 4.547 26.141 17.25 1 93.31 120 ASP B N 1
ATOM 3575 C CA . ASP B 1 120 ? 5.527 27.203 17 1 93.31 120 ASP B CA 1
ATOM 3576 C C . ASP B 1 120 ? 6.785 26.641 16.344 1 93.31 120 ASP B C 1
ATOM 3578 O O . ASP B 1 120 ? 7.887 27.156 16.562 1 93.31 120 ASP B O 1
ATOM 3582 N N . SER B 1 121 ? 6.645 25.578 15.586 1 92.06 121 SER B N 1
ATOM 3583 C CA . SER B 1 121 ? 7.844 24.938 15.047 1 92.06 121 SER B CA 1
ATOM 3584 C C . SER B 1 121 ? 7.965 25.172 13.547 1 92.06 121 SER B C 1
ATOM 3586 O O . SER B 1 121 ? 8.984 24.844 12.938 1 92.06 121 SER B O 1
ATOM 3588 N N . GLN B 1 122 ? 6.965 25.812 12.898 1 95.81 122 GLN B N 1
ATOM 3589 C CA . GLN B 1 122 ? 6.988 25.906 11.438 1 95.81 122 GLN B CA 1
ATOM 3590 C C . GLN B 1 122 ? 6.527 27.281 10.961 1 95.81 122 GLN B C 1
ATOM 3592 O O . GLN B 1 122 ? 5.812 27.391 9.961 1 95.81 122 GLN B O 1
ATOM 3597 N N . ASP B 1 123 ? 6.938 28.344 11.672 1 97.56 123 ASP B N 1
ATOM 3598 C CA . ASP B 1 123 ? 6.473 29.688 11.375 1 97.56 123 ASP B CA 1
ATOM 3599 C C . ASP B 1 123 ? 6.781 30.062 9.93 1 97.56 123 ASP B C 1
ATOM 3601 O O . ASP B 1 123 ? 5.965 30.703 9.258 1 97.56 123 ASP B O 1
ATOM 3605 N N . LEU B 1 124 ? 7.934 29.688 9.469 1 97.62 124 LEU B N 1
ATOM 3606 C CA . LEU B 1 124 ? 8.352 30.125 8.141 1 97.62 124 LEU B CA 1
ATOM 3607 C C . LEU B 1 124 ? 7.41 29.578 7.07 1 97.62 124 LEU B C 1
ATOM 3609 O O . LEU B 1 124 ? 6.957 30.328 6.203 1 97.62 124 LEU B O 1
ATOM 3613 N N . LEU B 1 125 ? 7.098 28.297 7.148 1 98 125 LEU B N 1
ATOM 3614 C CA . LEU B 1 125 ? 6.172 27.719 6.184 1 98 125 LEU B CA 1
ATOM 3615 C C . LEU B 1 125 ? 4.777 28.312 6.336 1 98 125 LEU B C 1
ATOM 3617 O O . LEU B 1 125 ? 4.137 28.672 5.348 1 98 125 LEU B O 1
ATOM 3621 N N . LEU B 1 126 ? 4.289 28.438 7.543 1 98.44 126 LEU B N 1
ATOM 3622 C CA . LEU B 1 126 ? 2.922 28.875 7.809 1 98.44 126 LEU B CA 1
ATOM 3623 C C . LEU B 1 126 ? 2.727 30.328 7.375 1 98.44 126 LEU B C 1
ATOM 3625 O O . LEU B 1 126 ? 1.691 30.672 6.801 1 98.44 126 LEU B O 1
ATOM 3629 N N . ALA B 1 127 ? 3.742 31.156 7.672 1 97.62 127 ALA B N 1
ATOM 3630 C CA . ALA B 1 127 ? 3.701 32.531 7.203 1 97.62 127 ALA B CA 1
ATOM 3631 C C . ALA B 1 127 ? 3.691 32.594 5.676 1 97.62 127 ALA B C 1
ATOM 3633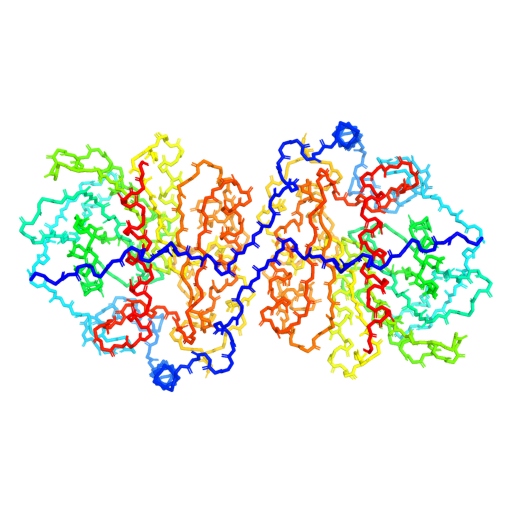 O O . ALA B 1 127 ? 2.996 33.438 5.09 1 97.62 127 ALA B O 1
ATOM 3634 N N . GLU B 1 128 ? 4.508 31.734 5.051 1 97.56 128 GLU B N 1
ATOM 3635 C CA . GLU B 1 128 ? 4.555 31.672 3.592 1 97.56 128 GLU B CA 1
ATOM 3636 C C . GLU B 1 128 ? 3.191 31.297 3.014 1 97.56 128 GLU B C 1
ATOM 3638 O O . GLU B 1 128 ? 2.752 31.891 2.025 1 97.56 128 GLU B O 1
ATOM 3643 N N . ILE B 1 129 ? 2.496 30.344 3.613 1 98.19 129 ILE B N 1
ATOM 3644 C CA . ILE B 1 129 ? 1.164 29.938 3.182 1 98.19 129 ILE B CA 1
ATOM 3645 C C . ILE B 1 129 ? 0.197 31.109 3.322 1 98.19 129 ILE B C 1
ATOM 3647 O O . ILE B 1 129 ? -0.543 31.422 2.387 1 98.19 129 ILE B O 1
ATOM 3651 N N . SER B 1 130 ? 0.2 31.719 4.477 1 97.94 130 SER B N 1
ATOM 3652 C CA . SER B 1 130 ? -0.708 32.812 4.758 1 97.94 130 SER B CA 1
ATOM 3653 C C . SER B 1 130 ? -0.523 33.969 3.752 1 97.94 130 SER B C 1
ATOM 3655 O O . SER B 1 130 ? -1.494 34.438 3.158 1 97.94 130 SER B O 1
ATOM 3657 N N . ARG B 1 131 ? 0.7 34.344 3.523 1 96.06 131 ARG B N 1
ATOM 3658 C CA . ARG B 1 131 ? 1.024 35.469 2.654 1 96.06 131 ARG B CA 1
ATOM 3659 C C . ARG B 1 131 ? 0.733 35.125 1.194 1 96.06 131 ARG B C 1
ATOM 3661 O O . ARG B 1 131 ? 0.081 35.906 0.493 1 96.06 131 ARG B O 1
ATOM 3668 N N . SER B 1 132 ? 1.178 33.969 0.739 1 95.56 132 SER B N 1
ATOM 3669 C CA . SER B 1 132 ? 1.131 33.625 -0.677 1 95.56 132 SER B CA 1
ATOM 3670 C C . SER B 1 132 ? -0.286 33.281 -1.109 1 95.56 132 SER B C 1
ATOM 3672 O O . SER B 1 132 ? -0.69 33.562 -2.238 1 95.56 132 SER B O 1
ATOM 3674 N N . ALA B 1 133 ? -1.052 32.688 -0.163 1 96.19 133 ALA B N 1
ATOM 3675 C CA . ALA B 1 133 ? -2.363 32.156 -0.552 1 96.19 133 ALA B CA 1
ATOM 3676 C C . ALA B 1 133 ? -3.482 33 0.061 1 96.19 133 ALA B C 1
ATOM 3678 O O . ALA B 1 133 ? -4.664 32.719 -0.142 1 96.19 133 ALA B O 1
ATOM 3679 N N . ARG B 1 134 ? -3.145 34.031 0.806 1 96.5 134 ARG B N 1
ATOM 3680 C CA . ARG B 1 134 ? -4.098 34.906 1.473 1 96.5 134 ARG B CA 1
ATOM 3681 C C . ARG B 1 134 ? -5.039 34.125 2.375 1 96.5 134 ARG B C 1
ATOM 3683 O O . ARG B 1 134 ? -6.254 34.312 2.35 1 96.5 134 ARG B O 1
ATOM 3690 N N . LEU B 1 135 ? -4.473 33.219 3.148 1 98.25 135 LEU B N 1
ATOM 3691 C CA . LEU B 1 135 ? -5.223 32.406 4.078 1 98.25 135 LEU B CA 1
ATOM 3692 C C . LEU B 1 135 ? -4.883 32.75 5.523 1 98.25 135 LEU B C 1
ATOM 3694 O O . LEU B 1 135 ? -3.723 33.031 5.84 1 98.25 135 LEU B O 1
ATOM 3698 N N . VAL B 1 136 ? -5.883 32.75 6.383 1 98.38 136 VAL B N 1
ATOM 3699 C CA . VAL B 1 136 ? -5.59 32.594 7.805 1 98.38 136 VAL B CA 1
ATOM 3700 C C . VAL B 1 136 ? -5.055 31.203 8.094 1 98.38 136 VAL B C 1
ATOM 3702 O O . VAL B 1 136 ? -5.621 30.203 7.637 1 98.38 136 VAL B O 1
ATOM 3705 N N . VAL B 1 137 ? -3.932 31.156 8.711 1 98.81 137 VAL B N 1
ATOM 3706 C CA . VAL B 1 137 ? -3.396 29.844 9.086 1 98.81 137 VAL B CA 1
ATOM 3707 C C . VAL B 1 137 ? -3.502 29.656 10.594 1 98.81 137 VAL B C 1
ATOM 3709 O O . VAL B 1 137 ? -3.064 30.516 11.367 1 98.81 137 VAL B O 1
ATOM 3712 N N . VAL B 1 138 ? -4.121 28.578 11.016 1 98.88 138 VAL B N 1
ATOM 3713 C CA . VAL B 1 138 ? -4.246 28.203 12.422 1 98.88 138 VAL B CA 1
ATOM 3714 C C . VAL B 1 138 ? -3.512 26.891 12.672 1 98.88 138 VAL B C 1
ATOM 3716 O O . VAL B 1 138 ? -3.861 25.859 12.094 1 98.88 138 VAL B O 1
ATOM 3719 N N . SER B 1 139 ? -2.492 26.922 13.461 1 98.88 139 SER B N 1
ATOM 3720 C CA . SER B 1 139 ? -1.737 25.719 13.82 1 98.88 139 SER B CA 1
ATOM 3721 C C . SER B 1 139 ? -2.035 25.297 15.25 1 98.88 139 SER B C 1
ATOM 3723 O O . SER B 1 139 ? -1.885 26.078 16.188 1 98.88 139 SER B O 1
ATOM 3725 N N . VAL B 1 140 ? -2.381 24.078 15.453 1 98.88 140 VAL B N 1
ATOM 3726 C CA . VAL B 1 140 ? -2.875 23.609 16.734 1 98.88 140 VAL B CA 1
ATOM 3727 C C . VAL B 1 140 ? -1.708 23.109 17.594 1 98.88 140 VAL B C 1
ATOM 3729 O O . VAL B 1 140 ? -0.789 22.469 17.078 1 98.88 140 VAL B O 1
ATOM 3732 N N . GLU B 1 141 ? -1.718 23.453 18.844 1 98.44 141 GLU B N 1
ATOM 3733 C CA . GLU B 1 141 ? -0.846 22.875 19.859 1 98.44 141 GLU B CA 1
ATOM 3734 C C . GLU B 1 141 ? -1.527 21.703 20.578 1 98.44 141 GLU B C 1
ATOM 3736 O O . GLU B 1 141 ? -1.937 21.828 21.734 1 98.44 141 GLU B O 1
ATOM 3741 N N . TYR B 1 142 ? -1.618 20.594 19.875 1 98.38 142 TYR B N 1
ATOM 3742 C CA . TYR B 1 142 ? -2.322 19.453 20.453 1 98.38 142 TYR B CA 1
ATOM 3743 C C . TYR B 1 142 ? -1.486 18.797 21.547 1 98.38 142 TYR B C 1
ATOM 3745 O O . TYR B 1 142 ? -0.268 18.984 21.594 1 98.38 142 TYR B O 1
ATOM 3753 N N . ARG B 1 143 ? -2.107 18.047 22.469 1 98.31 143 ARG B N 1
ATOM 3754 C CA . ARG B 1 143 ? -1.43 17.344 23.547 1 98.31 143 ARG B CA 1
ATOM 3755 C C . ARG B 1 143 ? -0.507 16.266 23.016 1 98.31 143 ARG B C 1
ATOM 3757 O O . ARG B 1 143 ? -0.832 15.594 22.031 1 98.31 143 ARG B O 1
ATOM 3764 N N . LEU B 1 144 ? 0.609 15.992 23.703 1 98.5 144 LEU B N 1
ATOM 3765 C CA . LEU B 1 144 ? 1.638 15.094 23.172 1 98.5 144 LEU B CA 1
ATOM 3766 C C . LEU B 1 144 ? 1.764 13.844 24.047 1 98.5 144 LEU B C 1
ATOM 3768 O O . LEU B 1 144 ? 1.537 13.898 25.25 1 98.5 144 LEU B O 1
ATOM 3772 N N . ALA B 1 145 ? 2.035 12.828 23.391 1 98.69 145 ALA B N 1
ATOM 3773 C CA . ALA B 1 145 ? 2.52 11.625 24.062 1 98.69 145 ALA B CA 1
ATOM 3774 C C . ALA B 1 145 ? 3.971 11.797 24.5 1 98.69 145 ALA B C 1
ATOM 3776 O O . ALA B 1 145 ? 4.699 12.633 23.969 1 98.69 145 ALA B O 1
ATOM 3777 N N . PRO B 1 146 ? 4.492 11.117 25.516 1 98.38 146 PRO B N 1
ATOM 3778 C CA . PRO B 1 146 ? 3.799 10.031 26.219 1 98.38 146 PRO B CA 1
ATOM 3779 C C . PRO B 1 146 ? 2.9 10.539 27.344 1 98.38 146 PRO B C 1
ATOM 3781 O O . PRO B 1 146 ? 2.133 9.766 27.922 1 98.38 146 PRO B O 1
ATOM 3784 N N . GLU B 1 147 ? 2.986 11.859 27.656 1 98.06 147 GLU B N 1
ATOM 3785 C CA . GLU B 1 147 ? 2.176 12.391 28.75 1 98.06 147 GLU B CA 1
ATOM 3786 C C . GLU B 1 147 ? 0.686 12.25 28.453 1 98.06 147 GLU B C 1
ATOM 3788 O O . GLU B 1 147 ? -0.115 12.023 29.359 1 98.06 147 GLU B O 1
ATOM 3793 N N . ASN B 1 148 ? 0.311 12.398 27.219 1 98.12 148 ASN B N 1
ATOM 3794 C CA . ASN B 1 148 ? -1.058 12.273 26.734 1 98.12 148 ASN B CA 1
ATOM 3795 C C . ASN B 1 148 ? -1.137 11.352 25.516 1 98.12 148 ASN B C 1
ATOM 3797 O O . ASN B 1 148 ? -1.218 11.82 24.391 1 98.12 148 ASN B O 1
ATOM 3801 N N . PRO B 1 149 ? -1.167 10.055 25.703 1 98.5 149 PRO B N 1
ATOM 3802 C CA . PRO B 1 149 ? -1.233 9.109 24.578 1 98.5 149 PRO B CA 1
ATOM 3803 C C . PRO B 1 149 ? -2.582 9.141 23.875 1 98.5 149 PRO B C 1
ATOM 3805 O O . PRO B 1 149 ? -3.463 9.922 24.234 1 98.5 149 PRO B O 1
ATOM 3808 N N . TYR B 1 150 ? -2.768 8.391 22.844 1 98.44 150 TYR B N 1
ATOM 3809 C CA . TYR B 1 150 ? -4.012 8.258 22.109 1 98.44 150 TYR B CA 1
ATOM 3810 C C . TYR B 1 150 ? -5.188 8 23.047 1 98.44 150 TYR B C 1
ATOM 3812 O O . TYR B 1 150 ? -5.09 7.195 23.969 1 98.44 150 TYR B O 1
ATOM 3820 N N . PRO B 1 151 ? -6.172 8.758 22.797 1 97.88 151 PRO B N 1
ATOM 3821 C CA . PRO B 1 151 ? -6.527 9.523 21.609 1 97.88 151 PRO B CA 1
ATOM 3822 C C . PRO B 1 151 ? -6.441 11.031 21.828 1 97.88 151 PRO B C 1
ATOM 3824 O O . PRO B 1 151 ? -7.102 11.805 21.125 1 97.88 151 PRO B O 1
ATOM 3827 N N . ALA B 1 152 ? -5.625 11.516 22.734 1 98.31 152 ALA B N 1
ATOM 3828 C CA . ALA B 1 152 ? -5.633 12.906 23.172 1 98.31 152 ALA B CA 1
ATOM 3829 C C . ALA B 1 152 ? -5.336 13.852 22.016 1 98.31 152 ALA B C 1
ATOM 3831 O O . ALA B 1 152 ? -6.047 14.836 21.812 1 98.31 152 ALA B O 1
ATOM 3832 N N . ALA B 1 153 ? -4.289 13.547 21.281 1 98.5 153 ALA B N 1
ATOM 3833 C CA . ALA B 1 153 ? -3.906 14.406 20.156 1 98.5 153 ALA B CA 1
ATOM 3834 C C . ALA B 1 153 ? -5.043 14.516 19.141 1 98.5 153 ALA B C 1
ATOM 3836 O O . ALA B 1 153 ? -5.387 15.617 18.703 1 98.5 153 ALA B O 1
ATOM 3837 N N . LEU B 1 154 ? -5.645 13.398 18.797 1 98.56 154 LEU B N 1
ATOM 3838 C CA . LEU B 1 154 ? -6.73 13.383 17.828 1 98.56 154 LEU B CA 1
ATOM 3839 C C . LEU B 1 154 ? -7.93 14.172 18.328 1 98.56 154 LEU B C 1
ATOM 3841 O O . LEU B 1 154 ? -8.539 14.945 17.578 1 98.56 154 LEU B O 1
ATOM 3845 N N . GLU B 1 155 ? -8.273 13.992 19.594 1 98.25 155 GLU B N 1
ATOM 3846 C CA . GLU B 1 155 ? -9.383 14.711 20.203 1 98.25 155 GLU B CA 1
ATOM 3847 C C . GLU B 1 155 ? -9.18 16.219 20.109 1 98.25 155 GLU B C 1
ATOM 3849 O O . GLU B 1 155 ? -10.102 16.953 19.75 1 98.25 155 GLU B O 1
ATOM 3854 N N . ASP B 1 156 ? -7.977 16.641 20.422 1 98.69 156 ASP B N 1
ATOM 3855 C CA . ASP B 1 156 ? -7.664 18.078 20.344 1 98.69 156 ASP B CA 1
ATOM 3856 C C . ASP B 1 156 ? -7.805 18.578 18.906 1 98.69 156 ASP B C 1
ATOM 3858 O O . ASP B 1 156 ? -8.406 19.625 18.672 1 98.69 156 ASP B O 1
ATOM 3862 N N . CYS B 1 157 ? -7.281 17.828 17.953 1 98.81 157 CYS B N 1
ATOM 3863 C CA . CYS B 1 157 ? -7.312 18.234 16.562 1 98.81 157 CYS B CA 1
ATOM 3864 C C . CYS B 1 157 ? -8.75 18.312 16.047 1 98.81 157 CYS B C 1
ATOM 3866 O O . CYS B 1 157 ? -9.102 19.234 15.312 1 98.81 157 CYS B O 1
ATOM 3868 N N . CYS B 1 158 ? -9.562 17.359 16.422 1 98.56 158 CYS B N 1
ATOM 3869 C CA . CYS B 1 158 ? -10.969 17.375 16.016 1 98.56 158 CYS B CA 1
ATOM 3870 C C . CYS B 1 158 ? -11.711 18.547 16.641 1 98.56 158 CYS B C 1
ATOM 3872 O O . CYS B 1 158 ? -12.531 19.188 15.984 1 98.56 158 CYS B O 1
ATOM 3874 N N . THR B 1 159 ? -11.391 18.828 17.875 1 98.56 159 THR B N 1
ATOM 3875 C CA . THR B 1 159 ? -12.023 19.938 18.578 1 98.56 159 THR B CA 1
ATOM 3876 C C . THR B 1 159 ? -11.75 21.25 17.859 1 98.56 159 THR B C 1
ATOM 3878 O O . THR B 1 159 ? -12.664 22.047 17.641 1 98.56 159 THR B O 1
ATOM 3881 N N . VAL B 1 160 ? -10.531 21.469 17.453 1 98.75 160 VAL B N 1
ATOM 3882 C CA . VAL B 1 160 ? -10.164 22.688 16.766 1 98.75 160 VAL B CA 1
ATOM 3883 C C . VAL B 1 160 ? -10.844 22.75 15.406 1 98.75 160 VAL B C 1
ATOM 3885 O O . VAL B 1 160 ? -11.336 23.797 14.992 1 98.75 160 VAL B O 1
ATOM 3888 N N . ALA B 1 161 ? -10.898 21.625 14.703 1 98.81 161 ALA B N 1
ATOM 3889 C CA . ALA B 1 161 ? -11.57 21.594 13.406 1 98.81 161 ALA B CA 1
ATOM 3890 C C . ALA B 1 161 ? -13.047 21.953 13.539 1 98.81 161 ALA B C 1
ATOM 3892 O O . ALA B 1 161 ? -13.57 22.734 12.742 1 98.81 161 ALA B O 1
ATOM 3893 N N . ASP B 1 162 ? -13.695 21.375 14.539 1 98.19 162 ASP B N 1
ATOM 3894 C CA . ASP B 1 162 ? -15.094 21.703 14.789 1 98.19 162 ASP B CA 1
ATOM 3895 C C . ASP B 1 162 ? -15.281 23.188 15.07 1 98.19 162 ASP B C 1
ATOM 3897 O O . ASP B 1 162 ? -16.203 23.812 14.555 1 98.19 162 ASP B O 1
ATOM 3901 N N . TRP B 1 163 ? -14.406 23.719 15.883 1 98.38 163 TRP B N 1
ATOM 3902 C CA . TRP B 1 163 ? -14.477 25.141 16.219 1 98.38 163 TRP B CA 1
ATOM 3903 C C . TRP B 1 163 ? -14.312 26 14.969 1 98.38 163 TRP B C 1
ATOM 3905 O O . TRP B 1 163 ? -15.07 26.953 14.758 1 98.38 163 TRP B O 1
ATOM 3915 N N . LEU B 1 164 ? -13.328 25.703 14.148 1 98.75 164 LEU B N 1
ATOM 3916 C CA . LEU B 1 164 ? -13.078 26.469 12.938 1 98.75 164 LEU B CA 1
ATOM 3917 C C . LEU B 1 164 ? -14.266 26.391 11.984 1 98.75 164 LEU B C 1
ATOM 3919 O O . LEU B 1 164 ? -14.633 27.391 11.359 1 98.75 164 LEU B O 1
ATOM 3923 N N . GLU B 1 165 ? -14.805 25.219 11.82 1 98.19 165 GLU B N 1
ATOM 3924 C CA . GLU B 1 165 ? -15.977 25.031 10.969 1 98.19 165 GLU B CA 1
ATOM 3925 C C . GLU B 1 165 ? -17.141 25.906 11.43 1 98.19 165 GLU B C 1
ATOM 3927 O O . GLU B 1 165 ? -17.875 26.469 10.609 1 98.19 165 GLU B O 1
ATOM 3932 N N . GLN B 1 166 ? -17.266 26.062 12.703 1 97.31 166 GLN B N 1
ATOM 3933 C CA . GLN B 1 166 ? -18.391 26.781 13.289 1 97.31 166 GLN B CA 1
ATOM 3934 C C . GLN B 1 166 ? -18.141 28.281 13.344 1 97.31 166 GLN B C 1
ATOM 3936 O O . GLN B 1 166 ? -19.062 29.078 13.172 1 97.31 166 GLN B O 1
ATOM 3941 N N . HIS B 1 167 ? -16.891 28.734 13.531 1 98 167 HIS B N 1
ATOM 3942 C CA . HIS B 1 167 ? -16.672 30.109 13.984 1 98 167 HIS B CA 1
ATOM 3943 C C . HIS B 1 167 ? -15.844 30.891 12.969 1 98 167 HIS B C 1
ATOM 3945 O O . HIS B 1 167 ? -15.727 32.125 13.078 1 98 167 HIS B O 1
ATOM 3951 N N . ALA B 1 168 ? -15.203 30.25 11.984 1 98 168 ALA B N 1
ATOM 3952 C CA . ALA B 1 168 ? -14.281 30.922 11.07 1 98 168 ALA B CA 1
ATOM 3953 C C . ALA B 1 168 ? -14.969 32.062 10.344 1 98 168 ALA B C 1
ATOM 3955 O O . ALA B 1 168 ? -14.398 33.156 10.203 1 98 168 ALA B O 1
ATOM 3956 N N . GLN B 1 169 ? -16.172 31.844 9.883 1 97.44 169 GLN B N 1
ATOM 3957 C CA . GLN B 1 169 ? -16.906 32.875 9.148 1 97.44 169 GLN B CA 1
ATOM 3958 C C . GLN B 1 169 ? -17.125 34.125 10.016 1 97.44 169 GLN B C 1
ATOM 3960 O O . GLN B 1 169 ? -16.953 35.25 9.555 1 97.44 169 GLN B O 1
ATOM 3965 N N . GLU B 1 170 ? -17.594 33.906 11.172 1 97.56 170 GLU B N 1
ATOM 3966 C CA . GLU B 1 170 ? -17.828 35 12.078 1 97.56 170 GLU B CA 1
ATOM 3967 C C . GLU B 1 170 ? -16.531 35.719 12.438 1 97.56 170 GLU B C 1
ATOM 3969 O O . GLU B 1 170 ? -16.5 36.969 12.508 1 97.56 170 GLU B O 1
ATOM 3974 N N . LYS B 1 171 ? -15.492 35 12.617 1 96.75 171 LYS B N 1
ATOM 3975 C CA . LYS B 1 171 ? -14.25 35.562 13.141 1 96.75 171 LYS B CA 1
ATOM 3976 C C . LYS B 1 171 ? -13.438 36.25 12.031 1 96.75 171 LYS B C 1
ATOM 3978 O O . LYS B 1 171 ? -12.828 37.281 12.242 1 96.75 171 LYS B O 1
ATOM 3983 N N . TRP B 1 172 ? -13.391 35.594 10.844 1 97.12 172 TRP B N 1
ATOM 3984 C CA . TRP B 1 172 ? -12.477 36.094 9.812 1 97.12 172 TRP B CA 1
ATOM 3985 C C . TRP B 1 172 ? -13.219 36.344 8.508 1 97.12 172 TRP B C 1
ATOM 3987 O O . TRP B 1 172 ? -12.609 36.688 7.492 1 97.12 172 TRP B O 1
ATOM 3997 N N . ASN B 1 173 ? -14.508 36.125 8.453 1 96.94 173 ASN B N 1
ATOM 3998 C CA . ASN B 1 173 ? -15.344 36.312 7.277 1 96.94 173 ASN B CA 1
ATOM 3999 C C . ASN B 1 173 ? -14.922 35.406 6.133 1 96.94 173 ASN B C 1
ATOM 4001 O O . ASN B 1 173 ? -14.945 35.812 4.969 1 96.94 173 ASN B O 1
ATOM 4005 N N . CYS B 1 174 ? -14.414 34.312 6.418 1 96.88 174 CYS B N 1
ATOM 4006 C CA . CYS B 1 174 ? -14.078 33.25 5.461 1 96.88 174 CYS B CA 1
ATOM 4007 C C . CYS B 1 174 ? -14.273 31.875 6.078 1 96.88 174 CYS B C 1
ATOM 4009 O O . CYS B 1 174 ? -14.531 31.75 7.273 1 96.88 174 CYS B O 1
ATOM 4011 N N . ASP B 1 175 ? -14.258 30.797 5.266 1 97.81 175 ASP B N 1
ATOM 4012 C CA . ASP B 1 175 ? -14.562 29.438 5.691 1 97.81 175 ASP B CA 1
ATOM 4013 C C . ASP B 1 175 ? -13.289 28.625 5.91 1 97.81 175 ASP B C 1
ATOM 4015 O O . ASP B 1 175 ? -12.211 29.031 5.469 1 97.81 175 ASP B O 1
ATOM 4019 N N . LEU B 1 176 ? -13.422 27.578 6.652 1 98.69 176 LEU B N 1
ATOM 4020 C CA . LEU B 1 176 ? -12.375 26.562 6.688 1 98.69 176 LEU B CA 1
ATOM 4021 C C . LEU B 1 176 ? -12.258 25.844 5.344 1 98.69 176 LEU B C 1
ATOM 4023 O O . LEU B 1 176 ? -13.133 25.062 4.977 1 98.69 176 LEU B O 1
ATOM 4027 N N . ASN B 1 177 ? -11.109 26.094 4.637 1 98.5 177 ASN B N 1
ATOM 4028 C CA . ASN B 1 177 ? -11.008 25.594 3.268 1 98.5 177 ASN B CA 1
ATOM 4029 C C . ASN B 1 177 ? -9.969 24.484 3.143 1 98.5 177 ASN B C 1
ATOM 4031 O O . ASN B 1 177 ? -10.016 23.688 2.205 1 98.5 177 ASN B O 1
ATOM 4035 N N . PHE B 1 178 ? -8.992 24.531 4.023 1 98.88 178 PHE B N 1
ATOM 4036 C CA . PHE B 1 178 ? -7.902 23.562 3.906 1 98.88 178 PHE B CA 1
ATOM 4037 C C . PHE B 1 178 ? -7.52 23.016 5.273 1 98.88 178 PHE B C 1
ATOM 4039 O O . PHE B 1 178 ? -7.605 23.719 6.281 1 98.88 178 PHE B O 1
ATOM 4046 N N . ILE B 1 179 ? -7.156 21.781 5.328 1 98.94 179 ILE B N 1
ATOM 4047 C CA . ILE B 1 179 ? -6.57 21.094 6.469 1 98.94 179 ILE B CA 1
ATOM 4048 C C . ILE B 1 179 ? -5.297 20.359 6.039 1 98.94 179 ILE B C 1
ATOM 4050 O O . ILE B 1 179 ? -5.242 19.797 4.945 1 98.94 179 ILE B O 1
ATOM 4054 N N . GLY B 1 180 ? -4.273 20.422 6.832 1 98.81 180 GLY B N 1
ATOM 4055 C CA . GLY B 1 180 ? -3.082 19.703 6.43 1 98.81 180 GLY B CA 1
ATOM 4056 C C . GLY B 1 180 ? -2.006 19.672 7.5 1 98.81 180 GLY B C 1
ATOM 4057 O O . GLY B 1 180 ? -2.117 20.359 8.516 1 98.81 180 GLY B O 1
ATOM 4058 N N . GLY B 1 181 ? -1.067 18.891 7.277 1 98.69 181 GLY B N 1
ATOM 4059 C CA . GLY B 1 181 ? 0.084 18.734 8.148 1 98.69 181 GLY B CA 1
ATOM 4060 C C . GLY B 1 181 ? 1.109 17.75 7.621 1 98.69 181 GLY B C 1
ATOM 4061 O O . GLY B 1 181 ? 1.006 17.297 6.48 1 98.69 181 GLY B O 1
ATOM 4062 N N . GLU B 1 182 ? 2.186 17.609 8.367 1 98.44 182 GLU B N 1
ATOM 4063 C CA . GLU B 1 182 ? 3.301 16.75 7.977 1 98.44 182 GLU B CA 1
ATOM 4064 C C . GLU B 1 182 ? 3.463 15.578 8.938 1 98.44 182 GLU B C 1
ATOM 4066 O O . GLU B 1 182 ? 3.256 15.727 10.148 1 98.44 182 GLU B O 1
ATOM 4071 N N . SER B 1 183 ? 3.871 14.406 8.391 1 98.5 183 SER B N 1
ATOM 4072 C CA . SER B 1 183 ? 4.211 13.266 9.242 1 98.5 183 SER B CA 1
ATOM 4073 C C . SER B 1 183 ? 3.037 12.867 10.125 1 98.5 183 SER B C 1
ATOM 4075 O O . SER B 1 183 ? 1.937 12.609 9.633 1 98.5 183 SER B O 1
ATOM 4077 N N . ALA B 1 184 ? 3.199 12.969 11.531 1 98.75 184 ALA B N 1
ATOM 4078 C CA . ALA B 1 184 ? 2.1 12.703 12.453 1 98.75 184 ALA B CA 1
ATOM 4079 C C . ALA B 1 184 ? 0.942 13.672 12.219 1 98.75 184 ALA B C 1
ATOM 4081 O O . ALA B 1 184 ? -0.226 13.297 12.352 1 98.75 184 ALA B O 1
ATOM 4082 N N . GLY B 1 185 ? 1.256 14.883 11.852 1 98.81 185 GLY B N 1
ATOM 4083 C CA . GLY B 1 185 ? 0.234 15.875 11.539 1 98.81 185 GLY B CA 1
ATOM 4084 C C . GLY B 1 185 ? -0.586 15.523 10.312 1 98.81 185 GLY B C 1
ATOM 4085 O O . GLY B 1 185 ? -1.778 15.828 10.25 1 98.81 185 GLY B O 1
ATOM 4086 N N . ALA B 1 186 ? 0.096 14.945 9.312 1 98.94 186 ALA B N 1
ATOM 4087 C CA . ALA B 1 186 ? -0.634 14.477 8.133 1 98.94 186 ALA B CA 1
ATOM 4088 C C . ALA B 1 186 ? -1.593 13.352 8.492 1 98.94 186 ALA B C 1
ATOM 4090 O O . ALA B 1 186 ? -2.719 13.297 7.996 1 98.94 186 ALA B O 1
ATOM 4091 N N . THR B 1 187 ? -1.148 12.422 9.328 1 98.94 187 THR B N 1
ATOM 4092 C CA . THR B 1 187 ? -1.999 11.336 9.805 1 98.94 187 THR B CA 1
ATOM 4093 C C . THR B 1 187 ? -3.219 11.891 10.539 1 98.94 187 THR B C 1
ATOM 4095 O O . THR B 1 187 ? -4.355 11.523 10.227 1 98.94 187 THR B O 1
ATOM 4098 N N . LEU B 1 188 ? -2.967 12.797 11.445 1 98.94 188 LEU B N 1
ATOM 4099 C CA . LEU B 1 188 ? -4.043 13.422 12.203 1 98.94 188 LEU B CA 1
ATOM 4100 C C . LEU B 1 188 ? -4.961 14.227 11.289 1 98.94 188 LEU B C 1
ATOM 4102 O O . LEU B 1 188 ? -6.18 14.234 11.477 1 98.94 188 LEU B O 1
ATOM 4106 N N . SER B 1 189 ? -4.359 14.93 10.305 1 98.94 189 SER B N 1
ATOM 4107 C CA . SER B 1 189 ? -5.156 15.688 9.344 1 98.94 189 SER B CA 1
ATOM 4108 C C . SER B 1 189 ? -6.125 14.781 8.594 1 98.94 189 SER B C 1
ATOM 4110 O O . SER B 1 189 ? -7.293 15.133 8.414 1 98.94 189 SER B O 1
ATOM 4112 N N . ALA B 1 190 ? -5.621 13.641 8.164 1 98.94 190 ALA B N 1
ATOM 4113 C CA . ALA B 1 190 ? -6.484 12.695 7.465 1 98.94 190 ALA B CA 1
ATOM 4114 C C . ALA B 1 190 ? -7.637 12.242 8.359 1 98.94 190 ALA B C 1
ATOM 4116 O O . ALA B 1 190 ? -8.781 12.164 7.91 1 98.94 190 ALA B O 1
ATOM 4117 N N . LEU B 1 191 ? -7.371 11.961 9.602 1 98.94 191 LEU B N 1
ATOM 4118 C CA . LEU B 1 191 ? -8.398 11.508 10.539 1 98.94 191 LEU B CA 1
ATOM 4119 C C . LEU B 1 191 ? -9.391 12.633 10.828 1 98.94 191 LEU B C 1
ATOM 4121 O O . LEU B 1 191 ? -10.586 12.375 11.008 1 98.94 191 LEU B O 1
ATOM 4125 N N . VAL B 1 192 ? -8.891 13.867 10.867 1 98.88 192 VAL B N 1
ATOM 4126 C CA . VAL B 1 192 ? -9.758 15.023 11.086 1 98.88 192 VAL B CA 1
ATOM 4127 C C . VAL B 1 192 ? -10.711 15.18 9.898 1 98.88 192 VAL B C 1
ATOM 4129 O O . VAL B 1 192 ? -11.898 15.453 10.086 1 98.88 192 VAL B O 1
ATOM 4132 N N . VAL B 1 193 ? -10.219 15.039 8.68 1 98.88 193 VAL B N 1
ATOM 4133 C CA . VAL B 1 193 ? -11.055 15.141 7.492 1 98.88 193 VAL B CA 1
ATOM 4134 C C . VAL B 1 193 ? -12.133 14.062 7.527 1 98.88 193 VAL B C 1
ATOM 4136 O O . VAL B 1 193 ? -13.289 14.32 7.195 1 98.88 193 VAL B O 1
ATOM 4139 N N . LEU B 1 194 ? -11.773 12.844 7.926 1 98.75 194 LEU B N 1
ATOM 4140 C CA . LEU B 1 194 ? -12.727 11.75 8.039 1 98.75 194 LEU B CA 1
ATOM 4141 C C . LEU B 1 194 ? -13.766 12.039 9.117 1 98.75 194 LEU B C 1
ATOM 4143 O O . LEU B 1 194 ? -14.945 11.719 8.961 1 98.75 194 LEU B O 1
ATOM 4147 N N . HIS B 1 195 ? -13.312 12.648 10.188 1 98.44 195 HIS B N 1
ATOM 4148 C CA . HIS B 1 195 ? -14.203 13.102 11.25 1 98.44 195 HIS B CA 1
ATOM 4149 C C . HIS B 1 195 ? -15.242 14.086 10.719 1 98.44 195 HIS B C 1
ATOM 4151 O O . HIS B 1 195 ? -16.438 13.938 10.992 1 98.44 195 HIS B O 1
ATOM 4157 N N . LEU B 1 196 ? -14.812 15.062 9.977 1 98.62 196 LEU B N 1
ATOM 4158 C CA . LEU B 1 196 ? -15.711 16.047 9.406 1 98.62 196 LEU B CA 1
ATOM 4159 C C . LEU B 1 196 ? -16.625 15.414 8.367 1 98.62 196 LEU B C 1
ATOM 4161 O O . LEU B 1 196 ? -17.797 15.773 8.258 1 98.62 196 LEU B O 1
ATOM 4165 N N . GLN B 1 197 ? -16.078 14.484 7.566 1 98.25 197 GLN B N 1
ATOM 4166 C CA . GLN B 1 197 ? -16.875 13.758 6.574 1 98.25 197 GLN B CA 1
ATOM 4167 C C . GLN B 1 197 ? -18.047 13.055 7.223 1 98.25 197 GLN B C 1
ATOM 4169 O O . GLN B 1 197 ? -19.188 13.133 6.73 1 98.25 197 GLN B O 1
ATOM 4174 N N . GLN B 1 198 ? -17.828 12.367 8.289 1 97.12 198 GLN B N 1
ATOM 4175 C CA . GLN B 1 198 ? -18.844 11.602 8.992 1 97.12 198 GLN B CA 1
ATOM 4176 C C . GLN B 1 198 ? -19.953 12.516 9.516 1 97.12 198 GLN B C 1
ATOM 4178 O O . GLN B 1 198 ? -21.094 12.086 9.688 1 97.12 198 GLN B O 1
ATOM 4183 N N . ARG B 1 199 ? -19.641 13.781 9.641 1 96.56 199 ARG B N 1
ATOM 4184 C CA . ARG B 1 199 ? -20.578 14.742 10.18 1 96.56 199 ARG B CA 1
ATOM 4185 C C . ARG B 1 199 ? -21.203 15.586 9.07 1 96.56 199 ARG B C 1
ATOM 4187 O O . ARG B 1 199 ? -22.016 16.484 9.336 1 96.56 199 ARG B O 1
ATOM 4194 N N . GLY B 1 200 ? -20.828 15.336 7.863 1 97.19 200 GLY B N 1
ATOM 4195 C CA . GLY B 1 200 ? -21.375 16.047 6.719 1 97.19 200 GLY B CA 1
ATOM 4196 C C . GLY B 1 200 ? -20.875 17.484 6.609 1 97.19 200 GLY B C 1
ATOM 4197 O O . GLY B 1 200 ? -21.609 18.359 6.152 1 97.19 200 GLY B O 1
ATOM 4198 N N . LEU B 1 201 ? -19.578 17.703 7.051 1 97.81 201 LEU B N 1
ATOM 4199 C CA . LEU B 1 201 ? -19.078 19.062 7.16 1 97.81 201 LEU B CA 1
ATOM 4200 C C . LEU B 1 201 ? -17.922 19.297 6.203 1 97.81 201 LEU B C 1
ATOM 4202 O O . LEU B 1 201 ? -16.984 20.031 6.523 1 97.81 201 LEU B O 1
ATOM 4206 N N . LEU B 1 202 ? -17.938 18.703 4.988 1 97.88 202 LEU B N 1
ATOM 4207 C CA . LEU B 1 202 ? -16.812 18.828 4.078 1 97.88 202 LEU B CA 1
ATOM 4208 C C . LEU B 1 202 ? -17.125 19.828 2.963 1 97.88 202 LEU B C 1
ATOM 4210 O O . LEU B 1 202 ? -16.25 20.141 2.143 1 97.88 202 LEU B O 1
ATOM 4214 N N . SER B 1 203 ? -18.312 20.391 2.992 1 96.44 203 SER B N 1
ATOM 4215 C CA . SER B 1 203 ? -18.781 21.141 1.839 1 96.44 203 SER B CA 1
ATOM 4216 C C . SER B 1 203 ? -17.906 22.359 1.574 1 96.44 203 SER B C 1
ATOM 4218 O O . SER B 1 203 ? -17.766 22.797 0.429 1 96.44 203 SER B O 1
ATOM 4220 N N . ARG B 1 204 ? -17.266 22.891 2.621 1 96.62 204 ARG B N 1
ATOM 4221 C CA . ARG B 1 204 ? -16.469 24.109 2.447 1 96.62 204 ARG B CA 1
ATOM 4222 C C . ARG B 1 204 ? -14.984 23.797 2.342 1 96.62 204 ARG B C 1
ATOM 4224 O O . ARG B 1 204 ? -14.172 24.688 2.08 1 96.62 204 ARG B O 1
ATOM 4231 N N . ILE B 1 205 ? -14.609 22.562 2.586 1 98.44 205 ILE B N 1
ATOM 4232 C CA . ILE B 1 205 ? -13.211 22.156 2.477 1 98.44 205 ILE B CA 1
ATOM 4233 C C . ILE B 1 205 ? -12.844 21.969 1.007 1 98.44 205 ILE B C 1
ATOM 4235 O O . ILE B 1 205 ? -13.453 21.172 0.304 1 98.44 205 ILE B O 1
ATOM 4239 N N . ARG B 1 206 ? -11.812 22.672 0.557 1 98.06 206 ARG B N 1
ATOM 4240 C CA . ARG B 1 206 ? -11.43 22.672 -0.849 1 98.06 206 ARG B CA 1
ATOM 4241 C C . ARG B 1 206 ? -10.297 21.688 -1.106 1 98.06 206 ARG B C 1
ATOM 4243 O O . ARG B 1 206 ? -10.062 21.281 -2.248 1 98.06 206 ARG B O 1
ATOM 4250 N N . GLY B 1 207 ? -9.57 21.328 -0.038 1 98.5 207 GLY B N 1
ATOM 4251 C CA . GLY B 1 207 ? -8.461 20.391 -0.193 1 98.5 207 GLY B CA 1
ATOM 4252 C C . GLY B 1 207 ? -7.773 20.062 1.117 1 98.5 207 GLY B C 1
ATOM 4253 O O . GLY B 1 207 ? -7.953 20.766 2.113 1 98.5 207 GLY B O 1
ATOM 4254 N N . VAL B 1 208 ? -7.031 19 1.122 1 98.81 208 VAL B N 1
ATOM 4255 C CA . VAL B 1 208 ? -6.227 18.594 2.268 1 98.81 208 VAL B CA 1
ATOM 4256 C C . VAL B 1 208 ? -4.789 18.328 1.823 1 98.81 208 VAL B C 1
ATOM 4258 O O . VAL B 1 208 ? -4.559 17.859 0.708 1 98.81 208 VAL B O 1
ATOM 4261 N N . VAL B 1 209 ? -3.855 18.734 2.613 1 98.94 209 VAL B N 1
ATOM 4262 C CA . VAL B 1 209 ? -2.434 18.531 2.359 1 98.94 209 VAL B CA 1
ATOM 4263 C C . VAL B 1 209 ? -1.882 17.484 3.334 1 98.94 209 VAL B C 1
ATOM 4265 O O . VAL B 1 209 ? -1.785 17.75 4.535 1 98.94 209 VAL B O 1
ATOM 4268 N N . LEU B 1 210 ? -1.542 16.375 2.83 1 98.94 210 LEU B N 1
ATOM 4269 C CA . LEU B 1 210 ? -1.091 15.242 3.635 1 98.94 210 LEU B CA 1
ATOM 4270 C C . LEU B 1 210 ? 0.361 14.891 3.318 1 98.94 210 LEU B C 1
ATOM 4272 O O . LEU B 1 210 ? 0.63 13.945 2.576 1 98.94 210 LEU B O 1
ATOM 4276 N N . SER B 1 211 ? 1.309 15.602 3.922 1 98.88 211 SER B N 1
ATOM 4277 C CA . SER B 1 211 ? 2.727 15.461 3.605 1 98.88 211 SER B CA 1
ATOM 4278 C C . SER B 1 211 ? 3.363 14.328 4.406 1 98.88 211 SER B C 1
ATOM 4280 O O . SER B 1 211 ? 3.396 14.375 5.637 1 98.88 211 SER B O 1
ATOM 4282 N N . TYR B 1 212 ? 3.873 13.32 3.748 1 98.81 212 TYR B N 1
ATOM 4283 C CA . TYR B 1 212 ? 4.613 12.164 4.234 1 98.81 212 TYR B CA 1
ATOM 4284 C C . TYR B 1 212 ? 4.027 11.648 5.543 1 98.81 212 TYR B C 1
ATOM 4286 O O . TYR B 1 212 ? 4.75 11.477 6.531 1 98.81 212 TYR B O 1
ATOM 4294 N N . GLY B 1 213 ? 2.709 11.398 5.543 1 98.81 213 GLY B N 1
ATOM 4295 C CA . GLY B 1 213 ? 2.012 10.82 6.684 1 98.81 213 GLY B CA 1
ATOM 4296 C C . GLY B 1 213 ? 2.184 9.312 6.789 1 98.81 213 GLY B C 1
ATOM 4297 O O . GLY B 1 213 ? 2.533 8.656 5.809 1 98.81 213 GLY B O 1
ATOM 4298 N N . ASN B 1 214 ? 2.061 8.82 8.008 1 98.56 214 ASN B N 1
ATOM 4299 C CA . ASN B 1 214 ? 1.887 7.398 8.281 1 98.56 214 ASN B CA 1
ATOM 4300 C C . ASN B 1 214 ? 0.412 7.008 8.312 1 98.56 214 ASN B C 1
ATOM 4302 O O . ASN B 1 214 ? -0.287 7.277 9.289 1 98.56 214 ASN B O 1
ATOM 4306 N N . PHE B 1 215 ? -0.072 6.387 7.242 1 98.88 215 PHE B N 1
ATOM 4307 C CA . PHE B 1 215 ? -1.511 6.18 7.117 1 98.88 215 PHE B CA 1
ATOM 4308 C C . PHE B 1 215 ? -1.883 4.742 7.461 1 98.88 215 PHE B C 1
ATOM 4310 O O . PHE B 1 215 ? -3.064 4.418 7.605 1 98.88 215 PHE B O 1
ATOM 4317 N N . ASP B 1 216 ? -0.965 3.842 7.492 1 98.5 216 ASP B N 1
ATOM 4318 C CA . ASP B 1 216 ? -0.994 2.535 8.148 1 98.5 216 ASP B CA 1
ATOM 4319 C C . ASP B 1 216 ? 0.046 2.457 9.258 1 98.5 216 ASP B C 1
ATOM 4321 O O . ASP B 1 216 ? 1.231 2.242 9 1 98.5 216 ASP B O 1
ATOM 4325 N N . LEU B 1 217 ? -0.388 2.52 10.484 1 98.38 217 LEU B N 1
ATOM 4326 C CA . LEU B 1 217 ? 0.521 2.68 11.617 1 98.38 217 LEU B CA 1
ATOM 4327 C C . LEU B 1 217 ? 1.093 1.333 12.047 1 98.38 217 LEU B C 1
ATOM 4329 O O . LEU B 1 217 ? 1.777 1.243 13.07 1 98.38 217 LEU B O 1
ATOM 4333 N N . SER B 1 218 ? 0.822 0.249 11.25 1 96.94 218 SER B N 1
ATOM 4334 C CA . SER B 1 218 ? 1.465 -1.031 11.523 1 96.94 218 SER B CA 1
ATOM 4335 C C . SER B 1 218 ? 2.787 -1.16 10.773 1 96.94 218 SER B C 1
ATOM 4337 O O . SER B 1 218 ? 3.457 -2.189 10.859 1 96.94 218 SER B O 1
ATOM 4339 N N . ALA B 1 219 ? 3.232 -0.105 10.062 1 96.62 219 ALA B N 1
ATOM 4340 C CA . ALA B 1 219 ? 4.527 0.024 9.398 1 96.62 219 ALA B CA 1
ATOM 4341 C C . ALA B 1 219 ? 4.555 -0.757 8.086 1 96.62 219 ALA B C 1
ATOM 4343 O O . ALA B 1 219 ? 4.645 -1.987 8.094 1 96.62 219 ALA B O 1
ATOM 4344 N N . LEU B 1 220 ? 4.57 -0.072 7.008 1 98.06 220 LEU B N 1
ATOM 4345 C CA . LEU B 1 220 ? 4.645 -0.658 5.672 1 98.06 220 LEU B CA 1
ATOM 4346 C C . LEU B 1 220 ? 6.094 -0.875 5.254 1 98.06 220 LEU B C 1
ATOM 4348 O O . LEU B 1 220 ? 7.02 -0.512 5.988 1 98.06 220 LEU B O 1
ATOM 4352 N N . PRO B 1 221 ? 6.348 -1.495 4.09 1 98.12 221 PRO B N 1
ATOM 4353 C CA . PRO B 1 221 ? 7.676 -1.982 3.719 1 98.12 221 PRO B CA 1
ATOM 4354 C C . PRO B 1 221 ? 8.727 -0.875 3.707 1 98.12 221 PRO B C 1
ATOM 4356 O O . PRO B 1 221 ? 9.828 -1.057 4.238 1 98.12 221 PRO B O 1
ATOM 4359 N N . SER B 1 222 ? 8.43 0.257 3.232 1 97.62 222 SER B N 1
ATOM 4360 C CA . SER B 1 222 ? 9.438 1.304 3.057 1 97.62 222 SER B CA 1
ATOM 4361 C C . SER B 1 222 ? 9.93 1.823 4.398 1 97.62 222 SER B C 1
ATOM 4363 O O . SER B 1 222 ? 11.086 2.229 4.523 1 97.62 222 SER B O 1
ATOM 4365 N N . LEU B 1 223 ? 9.047 1.813 5.391 1 97.5 223 LEU B N 1
ATOM 4366 C CA . LEU B 1 223 ? 9.438 2.262 6.723 1 97.5 223 LEU B CA 1
ATOM 4367 C C . LEU B 1 223 ? 10.203 1.169 7.461 1 97.5 223 LEU B C 1
ATOM 4369 O O . LEU B 1 223 ? 11.242 1.435 8.078 1 97.5 223 LEU B O 1
ATOM 4373 N N . ARG B 1 224 ? 9.719 -0.03 7.355 1 94.38 224 ARG B N 1
ATOM 4374 C CA . ARG B 1 224 ? 10.258 -1.158 8.109 1 94.38 224 ARG B CA 1
ATOM 4375 C C . ARG B 1 224 ? 11.695 -1.459 7.703 1 94.38 224 ARG B C 1
ATOM 4377 O O . ARG B 1 224 ? 12.492 -1.928 8.523 1 94.38 224 ARG B O 1
ATOM 4384 N N . GLY B 1 225 ? 12.078 -1.117 6.523 1 91.56 225 GLY B N 1
ATOM 4385 C CA . GLY B 1 225 ? 13.391 -1.471 6.004 1 91.56 225 GLY B CA 1
ATOM 4386 C C . GLY B 1 225 ? 14.453 -0.433 6.309 1 91.56 225 GLY B C 1
ATOM 4387 O O . GLY B 1 225 ? 15.617 -0.611 5.957 1 91.56 225 GLY B O 1
ATOM 4388 N N . LEU B 1 226 ? 14.117 0.61 7.02 1 94.19 226 LEU B N 1
ATOM 4389 C CA . LEU B 1 226 ? 15.062 1.711 7.203 1 94.19 226 LEU B CA 1
ATOM 4390 C C . LEU B 1 226 ? 15.977 1.449 8.398 1 94.19 226 LEU B C 1
ATOM 4392 O O . LEU B 1 226 ? 15.508 1.076 9.477 1 94.19 226 LEU B O 1
ATOM 4396 N N . GLU B 1 227 ? 17.219 1.686 8.141 1 93.5 227 GLU B N 1
ATOM 4397 C CA . GLU B 1 227 ? 18.25 1.486 9.164 1 93.5 227 GLU B CA 1
ATOM 4398 C C . GLU B 1 227 ? 18.781 2.82 9.672 1 93.5 227 GLU B C 1
ATOM 4400 O O . GLU B 1 227 ? 18.938 3.766 8.891 1 93.5 227 GLU B O 1
ATOM 4405 N N . ARG B 1 228 ? 19.172 2.838 10.844 1 90.62 228 ARG B N 1
ATOM 4406 C CA . ARG B 1 228 ? 19.641 4.043 11.516 1 90.62 228 ARG B CA 1
ATOM 4407 C C . ARG B 1 228 ? 20.875 4.609 10.82 1 90.62 228 ARG B C 1
ATOM 4409 O O . ARG B 1 228 ? 21 5.82 10.648 1 90.62 228 ARG B O 1
ATOM 4416 N N . SER B 1 229 ? 21.75 3.744 10.367 1 92 229 SER B N 1
ATOM 4417 C CA . SER B 1 229 ? 23.047 4.164 9.828 1 92 229 SER B CA 1
ATOM 4418 C C . SER B 1 229 ? 22.906 4.754 8.43 1 92 229 SER B C 1
ATOM 4420 O O . SER B 1 229 ? 23.828 5.391 7.922 1 92 229 SER B O 1
ATOM 4422 N N . GLU B 1 230 ? 21.641 4.668 7.891 1 93.06 230 GLU B N 1
ATOM 4423 C CA . GLU B 1 230 ? 21.531 5.023 6.48 1 93.06 230 GLU B CA 1
ATOM 4424 C C . GLU B 1 230 ? 20.406 6.027 6.246 1 93.06 230 GLU B C 1
ATOM 4426 O O . GLU B 1 230 ? 20.234 6.531 5.133 1 93.06 230 GLU B O 1
ATOM 4431 N N . THR B 1 231 ? 19.719 6.281 7.285 1 95.06 231 THR B N 1
ATOM 4432 C CA . THR B 1 231 ? 18.469 7.02 7.07 1 95.06 231 THR B CA 1
ATOM 4433 C C . THR B 1 231 ? 18.516 8.367 7.785 1 95.06 231 THR B C 1
ATOM 4435 O O . THR B 1 231 ? 18.719 8.422 9 1 95.06 231 THR B O 1
ATOM 4438 N N . PRO B 1 232 ? 18.344 9.438 7.02 1 95.62 232 PRO B N 1
ATOM 4439 C CA . PRO B 1 232 ? 18.25 10.734 7.691 1 95.62 232 PRO B CA 1
ATOM 4440 C C . PRO B 1 232 ? 16.922 10.922 8.43 1 95.62 232 PRO B C 1
ATOM 4442 O O . PRO B 1 232 ? 15.859 10.648 7.871 1 95.62 232 PRO B O 1
ATOM 4445 N N . VAL B 1 233 ? 16.906 11.344 9.688 1 95.06 233 VAL B N 1
ATOM 4446 C CA . VAL B 1 233 ? 15.82 11.914 10.469 1 95.06 233 VAL B CA 1
ATOM 4447 C C . VAL B 1 233 ? 14.969 10.797 11.055 1 95.06 233 VAL B C 1
ATOM 4449 O O . VAL B 1 233 ? 14.82 10.695 12.281 1 95.06 233 VAL B O 1
ATOM 4452 N N . LEU B 1 234 ? 14.406 9.875 10.18 1 95.94 234 LEU B N 1
ATOM 4453 C CA . LEU B 1 234 ? 13.453 8.898 10.688 1 95.94 234 LEU B CA 1
ATOM 4454 C C . LEU B 1 234 ? 13.773 7.5 10.172 1 95.94 234 LEU B C 1
ATOM 4456 O O . LEU B 1 234 ? 13.555 7.203 8.992 1 95.94 234 LEU B O 1
ATOM 4460 N N . ASN B 1 235 ? 14.305 6.656 11.008 1 96.06 235 ASN B N 1
ATOM 4461 C CA . ASN B 1 235 ? 14.438 5.234 10.711 1 96.06 235 ASN B CA 1
ATOM 4462 C C . ASN B 1 235 ? 13.367 4.414 11.422 1 96.06 235 ASN B C 1
ATOM 4464 O O . ASN B 1 235 ? 12.484 4.969 12.078 1 96.06 235 ASN B O 1
ATOM 4468 N N . TYR B 1 236 ? 13.391 3.139 11.281 1 96.56 236 TYR B N 1
ATOM 4469 C CA . TYR B 1 236 ? 12.32 2.289 11.789 1 96.56 236 TYR B CA 1
ATOM 4470 C C . TYR B 1 236 ? 12.289 2.311 13.312 1 96.56 236 TYR B C 1
ATOM 4472 O O . TYR B 1 236 ? 11.211 2.361 13.914 1 96.56 236 TYR B O 1
ATOM 4480 N N . GLU B 1 237 ? 13.43 2.256 13.945 1 96.69 237 GLU B N 1
ATOM 4481 C CA . GLU B 1 237 ? 13.469 2.311 15.406 1 96.69 237 GLU B CA 1
ATOM 4482 C C . GLU B 1 237 ? 12.828 3.592 15.93 1 96.69 237 GLU B C 1
ATOM 4484 O O . GLU B 1 237 ? 12.062 3.559 16.891 1 96.69 237 GLU B O 1
ATOM 4489 N N . ASP B 1 238 ? 13.148 4.742 15.281 1 96.94 238 ASP B N 1
ATOM 4490 C CA . ASP B 1 238 ? 12.523 6.008 15.648 1 96.94 238 ASP B CA 1
ATOM 4491 C C . ASP B 1 238 ? 11 5.906 15.57 1 96.94 238 ASP B C 1
ATOM 4493 O O . ASP B 1 238 ? 10.305 6.281 16.516 1 96.94 238 ASP B O 1
ATOM 4497 N N . ALA B 1 239 ? 10.523 5.426 14.461 1 97.5 239 ALA B N 1
ATOM 4498 C CA . ALA B 1 239 ? 9.078 5.316 14.234 1 97.5 239 ALA B CA 1
ATOM 4499 C C . ALA B 1 239 ? 8.422 4.445 15.297 1 97.5 239 ALA B C 1
ATOM 4501 O O . ALA B 1 239 ? 7.363 4.793 15.828 1 97.5 239 ALA B O 1
ATOM 4502 N N . GLU B 1 240 ? 9.055 3.336 15.609 1 96.5 240 GLU B N 1
ATOM 4503 C CA . GLU B 1 240 ? 8.508 2.42 16.609 1 96.5 240 GLU B CA 1
ATOM 4504 C C . GLU B 1 240 ? 8.414 3.086 17.969 1 96.5 240 GLU B C 1
ATOM 4506 O O . GLU B 1 240 ? 7.43 2.91 18.688 1 96.5 240 GLU B O 1
ATOM 4511 N N . GLN B 1 241 ? 9.445 3.828 18.328 1 97.94 241 GLN B N 1
ATOM 4512 C CA . GLN B 1 241 ? 9.445 4.516 19.625 1 97.94 241 GLN B CA 1
ATOM 4513 C C . GLN B 1 241 ? 8.336 5.559 19.688 1 97.94 241 GLN B C 1
ATOM 4515 O O . GLN B 1 241 ? 7.664 5.703 20.719 1 97.94 241 GLN B O 1
ATOM 4520 N N . PHE B 1 242 ? 8.156 6.297 18.609 1 98.5 242 PHE B N 1
ATOM 4521 C CA . PHE B 1 242 ? 7.07 7.266 18.547 1 98.5 242 PHE B CA 1
ATOM 4522 C C . PHE B 1 242 ? 5.719 6.574 18.672 1 98.5 242 PHE B C 1
ATOM 4524 O O . PHE B 1 242 ? 4.863 7.008 19.453 1 98.5 242 PHE B O 1
ATOM 4531 N N . LEU B 1 243 ? 5.539 5.492 17.953 1 98.06 243 LEU B N 1
ATOM 4532 C CA . LEU B 1 243 ? 4.262 4.789 17.938 1 98.06 243 LEU B CA 1
ATOM 4533 C C . LEU B 1 243 ? 3.986 4.133 19.281 1 98.06 243 LEU B C 1
ATOM 4535 O O . LEU B 1 243 ? 2.842 4.113 19.734 1 98.06 243 LEU B O 1
ATOM 4539 N N . ASP B 1 244 ? 5.016 3.605 19.906 1 97.88 244 ASP B N 1
ATOM 4540 C CA . ASP B 1 244 ? 4.844 2.99 21.219 1 97.88 244 ASP B CA 1
ATOM 4541 C C . ASP B 1 244 ? 4.426 4.023 22.25 1 97.88 244 ASP B C 1
ATOM 4543 O O . ASP B 1 244 ? 3.658 3.717 23.172 1 97.88 244 ASP B O 1
ATOM 4547 N N . ALA B 1 245 ? 4.957 5.25 22.109 1 98.69 245 ALA B N 1
ATOM 4548 C CA . ALA B 1 245 ? 4.578 6.324 23.031 1 98.69 245 ALA B CA 1
ATOM 4549 C C . ALA B 1 245 ? 3.143 6.777 22.781 1 98.69 245 ALA B C 1
ATOM 4551 O O . ALA B 1 245 ? 2.391 7.035 23.719 1 98.69 245 ALA B O 1
ATOM 4552 N N . TYR B 1 246 ? 2.783 6.867 21.531 1 98.75 246 TYR B N 1
ATOM 4553 C CA . TYR B 1 246 ? 1.465 7.352 21.141 1 98.75 246 TYR B CA 1
ATOM 4554 C C . TYR B 1 246 ? 0.394 6.301 21.406 1 98.75 246 TYR B C 1
ATOM 4556 O O . TYR B 1 246 ? -0.722 6.629 21.812 1 98.75 246 TYR B O 1
ATOM 4564 N N . LEU B 1 247 ? 0.731 5.016 21.141 1 98.62 247 LEU B N 1
ATOM 4565 C CA . LEU B 1 247 ? -0.195 3.891 21.234 1 98.62 247 LEU B CA 1
ATOM 4566 C C . LEU B 1 247 ? 0.329 2.824 22.188 1 98.62 247 LEU B C 1
ATOM 4568 O O . LEU B 1 247 ? 0.497 1.666 21.797 1 98.62 247 LEU B O 1
ATOM 4572 N N . PRO B 1 248 ? 0.444 3.191 23.469 1 98.12 248 PRO B N 1
ATOM 4573 C CA . PRO B 1 248 ? 1.039 2.229 24.391 1 98.12 248 PRO B CA 1
ATOM 4574 C C . PRO B 1 248 ? 0.247 0.925 24.484 1 98.12 248 PRO B C 1
ATOM 4576 O O . PRO B 1 248 ? -0.973 0.951 24.656 1 98.12 248 PRO B O 1
ATOM 4579 N N . GLY B 1 249 ? 0.939 -0.153 24.312 1 95.81 249 GLY B N 1
ATOM 4580 C CA . GLY B 1 249 ? 0.378 -1.479 24.516 1 95.81 249 GLY B CA 1
ATOM 4581 C C . GLY B 1 249 ? -0.417 -1.98 23.328 1 95.81 249 GLY B C 1
ATOM 4582 O O . GLY B 1 249 ? -0.981 -3.076 23.359 1 95.81 249 GLY B O 1
ATOM 4583 N N . ARG B 1 250 ? -0.496 -1.199 22.281 1 95.62 250 ARG B N 1
ATOM 4584 C CA . ARG B 1 250 ? -1.255 -1.634 21.109 1 95.62 250 ARG B CA 1
ATOM 4585 C C . ARG B 1 250 ? -0.39 -2.475 20.188 1 95.62 250 ARG B C 1
ATOM 4587 O O . ARG B 1 250 ? 0.707 -2.061 19.797 1 95.62 250 ARG B O 1
ATOM 4594 N N . THR B 1 251 ? -0.95 -3.688 19.797 1 92.75 251 THR B N 1
ATOM 4595 C CA . THR B 1 251 ? -0.274 -4.555 18.844 1 92.75 251 THR B CA 1
ATOM 4596 C C . THR B 1 251 ? -0.362 -3.975 17.438 1 92.75 251 THR B C 1
ATOM 4598 O O . THR B 1 251 ? -1.202 -3.115 17.156 1 92.75 251 THR B O 1
ATOM 4601 N N . PRO B 1 252 ? 0.487 -4.461 16.562 1 90.12 252 PRO B N 1
ATOM 4602 C CA . PRO B 1 252 ? 0.397 -3.998 15.172 1 90.12 252 PRO B CA 1
ATOM 4603 C C . PRO B 1 252 ? -0.987 -4.215 14.562 1 90.12 252 PRO B C 1
ATOM 4605 O O . PRO B 1 252 ? -1.46 -3.387 13.781 1 90.12 252 PRO B O 1
ATOM 4608 N N . ASP B 1 253 ? -1.605 -5.262 14.906 1 91.5 253 ASP B N 1
ATOM 4609 C CA . ASP B 1 253 ? -2.955 -5.504 14.406 1 91.5 253 ASP B CA 1
ATOM 4610 C C . ASP B 1 253 ? -3.934 -4.461 14.945 1 91.5 253 ASP B C 1
ATOM 4612 O O . ASP B 1 253 ? -4.797 -3.973 14.211 1 91.5 253 ASP B O 1
ATOM 4616 N N . GLN B 1 254 ? -3.791 -4.129 16.219 1 95.56 254 GLN B N 1
ATOM 4617 C CA . GLN B 1 254 ? -4.66 -3.135 16.844 1 95.56 254 GLN B CA 1
ATOM 4618 C C . GLN B 1 254 ? -4.406 -1.745 16.266 1 95.56 254 GLN B C 1
ATOM 4620 O O . GLN B 1 254 ? -5.309 -0.907 16.234 1 95.56 254 GLN B O 1
ATOM 4625 N N . ARG B 1 255 ? -3.227 -1.53 15.766 1 97.5 255 ARG B N 1
ATOM 4626 C CA . ARG B 1 255 ? -2.869 -0.244 15.18 1 97.5 255 ARG B CA 1
ATOM 4627 C C . ARG B 1 255 ? -3.559 -0.048 13.828 1 97.5 255 ARG B C 1
ATOM 4629 O O . ARG B 1 255 ? -3.582 1.062 13.297 1 97.5 255 ARG B O 1
ATOM 4636 N N . LYS B 1 256 ? -4.168 -1.102 13.312 1 97 256 LYS B N 1
ATOM 4637 C CA . LYS B 1 256 ? -4.867 -1.021 12.039 1 97 256 LYS B CA 1
ATOM 4638 C C . LYS B 1 256 ? -6.305 -0.548 12.227 1 97 256 LYS B C 1
ATOM 4640 O O . LYS B 1 256 ? -7.055 -0.413 11.258 1 97 256 LYS B O 1
ATOM 4645 N N . ALA B 1 257 ? -6.719 -0.273 13.484 1 97.56 257 ALA B N 1
ATOM 4646 C CA . ALA B 1 257 ? -8.047 0.286 13.711 1 97.56 257 ALA B CA 1
ATOM 4647 C C . ALA B 1 257 ? -8.25 1.56 12.891 1 97.56 257 ALA B C 1
ATOM 4649 O O . ALA B 1 257 ? -7.348 2.389 12.789 1 97.56 257 ALA B O 1
ATOM 4650 N N . ALA B 1 258 ? -9.43 1.724 12.367 1 97.12 258 ALA B N 1
ATOM 4651 C CA . ALA B 1 258 ? -9.758 2.838 11.477 1 97.12 258 ALA B CA 1
ATOM 4652 C C . ALA B 1 258 ? -9.555 4.176 12.18 1 97.12 258 ALA B C 1
ATOM 4654 O O . ALA B 1 258 ? -9.211 5.176 11.547 1 97.12 258 ALA B O 1
ATOM 4655 N N . THR B 1 259 ? -9.68 4.25 13.508 1 97.25 259 THR B N 1
ATOM 4656 C CA . THR B 1 259 ? -9.547 5.492 14.258 1 97.25 259 THR B CA 1
ATOM 4657 C C . THR B 1 259 ? -8.078 5.812 14.516 1 97.25 259 THR B C 1
ATOM 4659 O O . THR B 1 259 ? -7.746 6.914 14.961 1 97.25 259 THR B O 1
ATOM 4662 N N . ILE B 1 260 ? -7.215 4.848 14.18 1 98.56 260 ILE B N 1
ATOM 4663 C CA . ILE B 1 260 ? -5.781 5.012 14.391 1 98.56 260 ILE B CA 1
ATOM 4664 C C . ILE B 1 260 ? -5.074 5.168 13.047 1 98.56 260 ILE B C 1
ATOM 4666 O O . ILE B 1 260 ? -4.301 6.109 12.852 1 98.56 260 ILE B O 1
ATOM 4670 N N . SER B 1 261 ? -5.398 4.246 12.133 1 98.75 261 SER B N 1
ATOM 4671 C CA . SER B 1 261 ? -4.824 4.246 10.789 1 98.75 261 SER B CA 1
ATOM 4672 C C . SER B 1 261 ? -5.848 4.684 9.75 1 98.75 261 SER B C 1
ATOM 4674 O O . SER B 1 261 ? -6.723 3.904 9.359 1 98.75 261 SER B O 1
ATOM 4676 N N . PRO B 1 262 ? -5.656 5.887 9.211 1 98.81 262 PRO B N 1
ATOM 4677 C CA . PRO B 1 262 ? -6.664 6.41 8.289 1 98.81 262 PRO B CA 1
ATOM 4678 C C . PRO B 1 262 ? -6.84 5.531 7.051 1 98.81 262 PRO B C 1
ATOM 4680 O O . PRO B 1 262 ? -7.926 5.496 6.465 1 98.81 262 PRO B O 1
ATOM 4683 N N . ALA B 1 263 ? -5.855 4.75 6.695 1 98.69 263 ALA B N 1
ATOM 4684 C CA . ALA B 1 263 ? -5.906 3.936 5.48 1 98.69 263 ALA B CA 1
ATOM 4685 C C . ALA B 1 263 ? -6.996 2.873 5.578 1 98.69 263 ALA B C 1
ATOM 4687 O O . ALA B 1 263 ? -7.434 2.328 4.562 1 98.69 263 ALA B O 1
ATOM 4688 N N . TYR B 1 264 ? -7.48 2.555 6.73 1 98.38 264 TYR B N 1
ATOM 4689 C CA . TYR B 1 264 ? -8.414 1.451 6.93 1 98.38 264 TYR B CA 1
ATOM 4690 C C . TYR B 1 264 ? -9.852 1.956 6.977 1 98.38 264 TYR B C 1
ATOM 4692 O O . TYR B 1 264 ? -10.773 1.195 7.277 1 98.38 264 TYR B O 1
ATOM 4700 N N . ASN B 1 265 ? -10.109 3.252 6.676 1 98.25 265 ASN B N 1
ATOM 4701 C CA . ASN B 1 265 ? -11.445 3.826 6.578 1 98.25 265 ASN B CA 1
ATOM 4702 C C . ASN B 1 265 ? -12.023 3.678 5.176 1 98.25 265 ASN B C 1
ATOM 4704 O O . ASN B 1 265 ? -11.281 3.436 4.219 1 98.25 265 ASN B O 1
ATOM 4708 N N . LYS B 1 266 ? -13.352 3.701 5.098 1 95.62 266 LYS B N 1
ATOM 4709 C CA . LYS B 1 266 ? -13.992 3.982 3.814 1 95.62 266 LYS B CA 1
ATOM 4710 C C . LYS B 1 266 ? -13.742 5.426 3.381 1 95.62 266 LYS B C 1
ATOM 4712 O O . LYS B 1 266 ? -13.953 6.355 4.156 1 95.62 266 LYS B O 1
ATOM 4717 N N . LEU B 1 267 ? -13.219 5.641 2.195 1 97.81 267 LEU B N 1
ATOM 4718 C CA . LEU B 1 267 ? -12.711 6.953 1.808 1 97.81 267 LEU B CA 1
ATOM 4719 C C . LEU B 1 267 ? -13.617 7.594 0.759 1 97.81 267 LEU B C 1
ATOM 4721 O O . LEU B 1 267 ? -13.156 8.391 -0.064 1 97.81 267 LEU B O 1
ATOM 4725 N N . SER B 1 268 ? -14.852 7.246 0.723 1 95.94 268 SER B N 1
ATOM 4726 C CA . SER B 1 268 ? -15.789 7.84 -0.229 1 95.94 268 SER B CA 1
ATOM 4727 C C . SER B 1 268 ? -16.109 9.281 0.145 1 95.94 268 SER B C 1
ATOM 4729 O O . SER B 1 268 ? -16.109 9.641 1.324 1 95.94 268 SER B O 1
ATOM 4731 N N . ASP B 1 269 ? -16.375 10.102 -0.815 1 97.12 269 ASP B N 1
ATOM 4732 C CA . ASP B 1 269 ? -16.922 11.445 -0.659 1 97.12 269 ASP B CA 1
ATOM 4733 C C . ASP B 1 269 ? -15.953 12.328 0.132 1 97.12 269 ASP B C 1
ATOM 4735 O O . ASP B 1 269 ? -16.359 12.992 1.09 1 97.12 269 ASP B O 1
ATOM 4739 N N . LEU B 1 270 ? -14.734 12.273 -0.213 1 98.5 270 LEU B N 1
ATOM 4740 C CA . LEU B 1 270 ? -13.727 13.133 0.395 1 98.5 270 LEU B CA 1
ATOM 4741 C C . LEU B 1 270 ? -13.297 14.234 -0.567 1 98.5 270 LEU B C 1
ATOM 4743 O O . LEU B 1 270 ? -13.742 14.266 -1.718 1 98.5 270 LEU B O 1
ATOM 4747 N N . VAL B 1 271 ? -12.555 15.18 -0.156 1 98.44 271 VAL B N 1
ATOM 4748 C CA . VAL B 1 271 ? -12.109 16.359 -0.883 1 98.44 271 VAL B CA 1
ATOM 4749 C C . VAL B 1 271 ? -10.773 16.094 -1.563 1 98.44 271 VAL B C 1
ATOM 4751 O O . VAL B 1 271 ? -10.117 15.086 -1.273 1 98.44 271 VAL B O 1
ATOM 4754 N N . PRO B 1 272 ? -10.328 16.953 -2.543 1 98.31 272 PRO B N 1
ATOM 4755 C CA . PRO B 1 272 ? -9.023 16.781 -3.174 1 98.31 272 PRO B CA 1
ATOM 4756 C C . PRO B 1 272 ? -7.879 16.75 -2.16 1 98.31 272 PRO B C 1
ATOM 4758 O O . PRO B 1 272 ? -7.902 17.5 -1.175 1 98.31 272 PRO B O 1
ATOM 4761 N N . ALA B 1 273 ? -6.922 15.891 -2.395 1 98.88 273 ALA B N 1
ATOM 4762 C CA . ALA B 1 273 ? -5.809 15.758 -1.461 1 98.88 273 ALA B CA 1
ATOM 4763 C C . ALA B 1 273 ? -4.469 15.836 -2.189 1 98.88 273 ALA B C 1
ATOM 4765 O O . ALA B 1 273 ? -4.324 15.305 -3.293 1 98.88 273 ALA B O 1
ATOM 4766 N N . LEU B 1 274 ? -3.557 16.516 -1.6 1 98.94 274 LEU B N 1
ATOM 4767 C CA . LEU B 1 274 ? -2.152 16.469 -1.994 1 98.94 274 LEU B CA 1
ATOM 4768 C C . LEU B 1 274 ? -1.355 15.562 -1.063 1 98.94 274 LEU B C 1
ATOM 4770 O O . LEU B 1 274 ? -1.363 15.75 0.155 1 98.94 274 LEU B O 1
ATOM 4774 N N . PHE B 1 275 ? -0.79 14.57 -1.613 1 98.94 275 PHE B N 1
ATOM 4775 C CA . PHE B 1 275 ? 0.22 13.758 -0.941 1 98.94 275 PHE B CA 1
ATOM 4776 C C . PHE B 1 275 ? 1.62 14.148 -1.4 1 98.94 275 PHE B C 1
ATOM 4778 O O . PHE B 1 275 ? 1.922 14.102 -2.596 1 98.94 275 PHE B O 1
ATOM 4785 N N . LEU B 1 276 ? 2.404 14.586 -0.492 1 98.81 276 LEU B N 1
ATOM 4786 C CA . LEU B 1 276 ? 3.775 15.023 -0.744 1 98.81 276 LEU B CA 1
ATOM 4787 C C . LEU B 1 276 ? 4.766 14.18 0.054 1 98.81 276 LEU B C 1
ATOM 4789 O O . LEU B 1 276 ? 4.625 14.039 1.271 1 98.81 276 LEU B O 1
ATOM 4793 N N . VAL B 1 277 ? 5.777 13.508 -0.643 1 98.88 277 VAL B N 1
ATOM 4794 C CA . VAL B 1 277 ? 6.707 12.656 0.082 1 98.88 277 VAL B CA 1
ATOM 4795 C C . VAL B 1 277 ? 8.07 12.672 -0.605 1 98.88 277 VAL B C 1
ATOM 4797 O O . VAL B 1 277 ? 8.156 12.742 -1.834 1 98.88 277 VAL B O 1
ATOM 4800 N N . GLY B 1 278 ? 9.141 12.742 0.151 1 98.75 278 GLY B N 1
ATOM 4801 C CA . GLY B 1 278 ? 10.492 12.641 -0.389 1 98.75 278 GLY B CA 1
ATOM 4802 C C . GLY B 1 278 ? 10.875 11.234 -0.782 1 98.75 278 GLY B C 1
ATOM 4803 O O . GLY B 1 278 ? 10.43 10.266 -0.158 1 98.75 278 GLY B O 1
ATOM 4804 N N . THR B 1 279 ? 11.805 11.117 -1.757 1 98.12 279 THR B N 1
ATOM 4805 C CA . THR B 1 279 ? 12.227 9.805 -2.234 1 98.12 279 THR B CA 1
ATOM 4806 C C . THR B 1 279 ? 13.094 9.102 -1.197 1 98.12 279 THR B C 1
ATOM 4808 O O . THR B 1 279 ? 13.305 7.891 -1.271 1 98.12 279 THR B O 1
ATOM 4811 N N . GLU B 1 280 ? 13.641 9.828 -0.175 1 97.06 280 GLU B N 1
ATOM 4812 C CA . GLU B 1 280 ? 14.461 9.242 0.875 1 97.06 280 GLU B CA 1
ATOM 4813 C C . GLU B 1 280 ? 13.688 9.117 2.184 1 97.06 280 GLU B C 1
ATOM 4815 O O . GLU B 1 280 ? 14.281 8.961 3.252 1 97.06 280 GLU B O 1
ATOM 4820 N N . ASP B 1 281 ? 12.383 9.258 2.068 1 98 281 ASP B N 1
ATOM 4821 C CA . ASP B 1 281 ? 11.484 9.141 3.213 1 98 281 ASP B CA 1
ATOM 4822 C C . ASP B 1 281 ? 10.945 7.723 3.348 1 98 281 ASP B C 1
ATOM 4824 O O . ASP B 1 281 ? 10.641 7.07 2.346 1 98 281 ASP B O 1
ATOM 4828 N N . GLY B 1 282 ? 10.766 7.234 4.574 1 97.44 282 GLY B N 1
ATOM 4829 C CA . GLY B 1 282 ? 10.281 5.891 4.844 1 97.44 282 GLY B CA 1
ATOM 4830 C C . GLY B 1 282 ? 8.781 5.746 4.648 1 97.44 282 GLY B C 1
ATOM 4831 O O . GLY B 1 282 ? 8.242 4.648 4.773 1 97.44 282 GLY B O 1
ATOM 4832 N N . LEU B 1 283 ? 8.094 6.855 4.277 1 98.62 283 LEU B N 1
ATOM 4833 C CA . LEU B 1 283 ? 6.641 6.805 4.199 1 98.62 283 LEU B CA 1
ATOM 4834 C C . LEU B 1 283 ? 6.172 6.867 2.748 1 98.62 283 LEU B C 1
ATOM 4836 O O . LEU B 1 283 ? 5.031 7.25 2.477 1 98.62 283 LEU B O 1
ATOM 4840 N N . VAL B 1 284 ? 7.07 6.496 1.811 1 98.69 284 VAL B N 1
ATOM 4841 C CA . VAL B 1 284 ? 6.727 6.453 0.394 1 98.69 284 VAL B CA 1
ATOM 4842 C C . VAL B 1 284 ? 5.57 5.48 0.175 1 98.69 284 VAL B C 1
ATOM 4844 O O . VAL B 1 284 ? 4.574 5.82 -0.469 1 98.69 284 VAL B O 1
ATOM 4847 N N . ASP B 1 285 ? 5.656 4.262 0.749 1 98.75 285 ASP B N 1
ATOM 4848 C CA . ASP B 1 285 ? 4.602 3.268 0.565 1 98.75 285 ASP B CA 1
ATOM 4849 C C . ASP B 1 285 ? 3.285 3.744 1.172 1 98.75 285 ASP B C 1
ATOM 4851 O O . ASP B 1 285 ? 2.215 3.514 0.606 1 98.75 285 ASP B O 1
ATOM 4855 N N . ASP B 1 286 ? 3.359 4.402 2.32 1 98.88 286 ASP B N 1
ATOM 4856 C CA . ASP B 1 286 ? 2.162 4.965 2.938 1 98.88 286 ASP B CA 1
ATOM 4857 C C . ASP B 1 286 ? 1.485 5.973 2.008 1 98.88 286 ASP B C 1
ATOM 4859 O O . ASP B 1 286 ? 0.266 5.938 1.832 1 98.88 286 ASP B O 1
ATOM 4863 N N . SER B 1 287 ? 2.283 6.844 1.443 1 98.94 287 SER B N 1
ATOM 4864 C CA . SER B 1 287 ? 1.756 7.871 0.555 1 98.94 287 SER B CA 1
ATOM 4865 C C . SER B 1 287 ? 1.116 7.258 -0.686 1 98.94 287 SER B C 1
ATOM 4867 O O . SER B 1 287 ? 0.029 7.668 -1.097 1 98.94 287 SER B O 1
ATOM 4869 N N . ILE B 1 288 ? 1.742 6.234 -1.222 1 98.88 288 ILE B N 1
ATOM 4870 C CA . ILE B 1 288 ? 1.213 5.57 -2.408 1 98.88 288 ILE B CA 1
ATOM 4871 C C . ILE B 1 288 ? -0.079 4.836 -2.055 1 98.88 288 ILE B C 1
ATOM 4873 O O . ILE B 1 288 ? -1.081 4.953 -2.764 1 98.88 288 ILE B O 1
ATOM 4877 N N . LEU B 1 289 ? -0.065 4.113 -0.97 1 98.81 289 LEU B N 1
ATOM 4878 C CA . LEU B 1 289 ? -1.249 3.369 -0.553 1 98.81 289 LEU B CA 1
ATOM 4879 C C . LEU B 1 289 ? -2.432 4.309 -0.34 1 98.81 289 LEU B C 1
ATOM 4881 O O . LEU B 1 289 ? -3.512 4.09 -0.891 1 98.81 289 LEU B O 1
ATOM 4885 N N . MET B 1 290 ? -2.207 5.359 0.416 1 98.88 290 MET B N 1
ATOM 4886 C CA . MET B 1 290 ? -3.312 6.246 0.768 1 98.88 290 MET B CA 1
ATOM 4887 C C . MET B 1 290 ? -3.805 7.016 -0.454 1 98.88 290 MET B C 1
ATOM 4889 O O . MET B 1 290 ? -5.012 7.156 -0.659 1 98.88 290 MET B O 1
ATOM 4893 N N . ALA B 1 291 ? -2.895 7.516 -1.261 1 98.88 291 ALA B N 1
ATOM 4894 C CA . ALA B 1 291 ? -3.287 8.219 -2.48 1 98.88 291 ALA B CA 1
ATOM 4895 C C . ALA B 1 291 ? -4.082 7.305 -3.408 1 98.88 291 ALA B C 1
ATOM 4897 O O . ALA B 1 291 ? -5.078 7.723 -4.004 1 98.88 291 ALA B O 1
ATOM 4898 N N . SER B 1 292 ? -3.623 6.066 -3.545 1 98.81 292 SER B N 1
ATOM 4899 C CA . SER B 1 292 ? -4.324 5.113 -4.402 1 98.81 292 SER B CA 1
ATOM 4900 C C . SER B 1 292 ? -5.73 4.836 -3.883 1 98.81 292 SER B C 1
ATOM 4902 O O . SER B 1 292 ? -6.691 4.816 -4.656 1 98.81 292 SER B O 1
ATOM 4904 N N . ARG B 1 293 ? -5.855 4.652 -2.619 1 98.62 293 ARG B N 1
ATOM 4905 C CA . ARG B 1 293 ? -7.168 4.383 -2.041 1 98.62 293 ARG B CA 1
ATOM 4906 C C . ARG B 1 293 ? -8.086 5.594 -2.178 1 98.62 293 ARG B C 1
ATOM 4908 O O . ARG B 1 293 ? -9.289 5.449 -2.381 1 98.62 293 ARG B O 1
ATOM 4915 N N . TRP B 1 294 ? -7.445 6.816 -2.021 1 98.75 294 TRP B N 1
ATOM 4916 C CA . TRP B 1 294 ? -8.18 8.062 -2.234 1 98.75 294 TRP B CA 1
ATOM 4917 C C . TRP B 1 294 ? -8.75 8.117 -3.648 1 98.75 294 TRP B C 1
ATOM 4919 O O . TRP B 1 294 ? -9.93 8.414 -3.834 1 98.75 294 TRP B O 1
ATOM 4929 N N . GLN B 1 295 ? -7.977 7.73 -4.637 1 98.38 295 GLN B N 1
ATOM 4930 C CA . GLN B 1 295 ? -8.398 7.719 -6.035 1 98.38 295 GLN B CA 1
ATOM 4931 C C . GLN B 1 295 ? -9.422 6.621 -6.289 1 98.38 295 GLN B C 1
ATOM 4933 O O . GLN B 1 295 ? -10.43 6.848 -6.961 1 98.38 295 GLN B O 1
ATOM 4938 N N . LEU B 1 296 ? -9.195 5.441 -5.762 1 97.69 296 LEU B N 1
ATOM 4939 C CA . LEU B 1 296 ? -10.086 4.305 -5.965 1 97.69 296 LEU B CA 1
ATOM 4940 C C . LEU B 1 296 ? -11.484 4.617 -5.449 1 97.69 296 LEU B C 1
ATOM 4942 O O . LEU B 1 296 ? -12.477 4.102 -5.984 1 97.69 296 LEU B O 1
ATOM 4946 N N . ALA B 1 297 ? -11.547 5.488 -4.461 1 96.94 297 ALA B N 1
ATOM 4947 C CA . ALA B 1 297 ? -12.828 5.855 -3.863 1 96.94 297 ALA B CA 1
ATOM 4948 C C . ALA B 1 297 ? -13.516 6.949 -4.676 1 96.94 297 ALA B C 1
ATOM 4950 O O . ALA B 1 297 ? -14.609 7.395 -4.324 1 96.94 297 ALA B O 1
ATOM 4951 N N . GLY B 1 298 ? -12.867 7.441 -5.727 1 96 298 GLY B N 1
ATOM 4952 C CA . GLY B 1 298 ? -13.492 8.398 -6.633 1 96 298 GLY B CA 1
ATOM 4953 C C . GLY B 1 298 ? -13.109 9.836 -6.34 1 96 298 GLY B C 1
ATOM 4954 O O . GLY B 1 298 ? -13.68 10.766 -6.918 1 96 298 GLY B O 1
ATOM 4955 N N . ASN B 1 299 ? -12.109 10.055 -5.398 1 97.81 299 ASN B N 1
ATOM 4956 C CA . ASN B 1 299 ? -11.672 11.398 -5.047 1 97.81 299 ASN B CA 1
ATOM 4957 C C . ASN B 1 299 ? -10.43 11.805 -5.832 1 97.81 299 ASN B C 1
ATOM 4959 O O . ASN B 1 299 ? -9.734 10.953 -6.391 1 97.81 299 ASN B O 1
ATOM 4963 N N . GLU B 1 300 ? -10.18 13.086 -5.934 1 97.44 300 GLU B N 1
ATOM 4964 C CA . GLU B 1 300 ? -8.945 13.594 -6.52 1 97.44 300 GLU B CA 1
ATOM 4965 C C . GLU B 1 300 ? -7.777 13.461 -5.543 1 97.44 300 GLU B C 1
ATOM 4967 O O . GLU B 1 300 ? -7.859 13.922 -4.402 1 97.44 300 GLU B O 1
ATOM 4972 N N . ALA B 1 301 ? -6.773 12.82 -5.93 1 98.44 301 ALA B N 1
ATOM 4973 C CA . ALA B 1 301 ? -5.543 12.727 -5.152 1 98.44 301 ALA B CA 1
ATOM 4974 C C . ALA B 1 301 ? -4.32 12.984 -6.027 1 98.44 301 ALA B C 1
ATOM 4976 O O . ALA B 1 301 ? -4.133 12.328 -7.055 1 98.44 301 ALA B O 1
ATOM 4977 N N . ILE B 1 302 ? -3.541 13.938 -5.629 1 98.69 302 ILE B N 1
ATOM 4978 C CA . ILE B 1 302 ? -2.271 14.242 -6.277 1 98.69 302 ILE B CA 1
ATOM 4979 C C . ILE B 1 302 ? -1.116 13.766 -5.402 1 98.69 302 ILE B C 1
ATOM 4981 O O . ILE B 1 302 ? -1.003 14.172 -4.242 1 98.69 302 ILE B O 1
ATOM 4985 N N . LEU B 1 303 ? -0.305 12.875 -5.918 1 98.88 303 LEU B N 1
ATOM 4986 C CA . LEU B 1 303 ? 0.921 12.445 -5.254 1 98.88 303 LEU B CA 1
ATOM 4987 C C . LEU B 1 303 ? 2.145 13.078 -5.914 1 98.88 303 LEU B C 1
ATOM 4989 O O . LEU B 1 303 ? 2.285 13.031 -7.137 1 98.88 303 LEU B O 1
ATOM 4993 N N . LYS B 1 304 ? 2.994 13.68 -5.145 1 98.88 304 LYS B N 1
ATOM 4994 C CA . LYS B 1 304 ? 4.254 14.234 -5.633 1 98.88 304 LYS B CA 1
ATOM 4995 C C . LYS B 1 304 ? 5.441 13.656 -4.871 1 98.88 304 LYS B C 1
ATOM 4997 O O . LYS B 1 304 ? 5.477 13.703 -3.639 1 98.88 304 LYS B O 1
ATOM 5002 N N . PHE B 1 305 ? 6.395 13.109 -5.629 1 98.75 305 PHE B N 1
ATOM 5003 C CA . PHE B 1 305 ? 7.688 12.703 -5.086 1 98.75 305 PHE B CA 1
ATOM 5004 C C . PHE B 1 305 ? 8.688 13.852 -5.16 1 98.75 305 PHE B C 1
ATOM 5006 O O . PHE B 1 305 ? 8.805 14.516 -6.195 1 98.75 305 PHE B O 1
ATOM 5013 N N . VAL B 1 306 ? 9.375 14.102 -4.117 1 98.81 306 VAL B N 1
ATOM 5014 C CA . VAL B 1 306 ? 10.414 15.133 -4.102 1 98.81 306 VAL B CA 1
ATOM 5015 C C . VAL B 1 306 ? 11.789 14.469 -4.066 1 98.81 306 VAL B C 1
ATOM 5017 O O . VAL B 1 306 ? 12.164 13.844 -3.072 1 98.81 306 VAL B O 1
ATOM 5020 N N . PRO B 1 307 ? 12.609 14.633 -5.062 1 98.5 307 PRO B N 1
ATOM 5021 C CA . PRO B 1 307 ? 13.883 13.922 -5.184 1 98.5 307 PRO B CA 1
ATOM 5022 C C . PRO B 1 307 ? 14.828 14.203 -4.02 1 98.5 307 PRO B C 1
ATOM 5024 O O . PRO B 1 307 ? 15.164 15.359 -3.756 1 98.5 307 PRO B O 1
ATOM 5027 N N . GLY B 1 308 ? 15.219 13.172 -3.373 1 98.06 308 GLY B N 1
ATOM 5028 C CA . GLY B 1 308 ? 16.219 13.227 -2.324 1 98.06 308 GLY B CA 1
ATOM 5029 C C . GLY B 1 308 ? 15.68 13.719 -0.998 1 98.06 308 GLY B C 1
ATOM 5030 O O . GLY B 1 308 ? 16.359 13.656 0.024 1 98.06 308 GLY B O 1
ATOM 5031 N N . ALA B 1 309 ? 14.492 14.219 -0.94 1 98.62 309 ALA B N 1
ATOM 5032 C CA . ALA B 1 309 ? 13.938 14.789 0.286 1 98.62 309 ALA B CA 1
ATOM 5033 C C . ALA B 1 309 ? 13.789 13.727 1.37 1 98.62 309 ALA B C 1
ATOM 5035 O O . ALA B 1 309 ? 13.312 12.625 1.103 1 98.62 309 ALA B O 1
ATOM 5036 N N . CYS B 1 310 ? 14.273 14.047 2.541 1 98 310 CYS B N 1
ATOM 5037 C CA . CYS B 1 310 ? 14.164 13.164 3.697 1 98 310 CYS B CA 1
ATOM 5038 C C . CYS B 1 310 ? 12.883 13.43 4.469 1 98 310 CYS B C 1
ATOM 5040 O O . CYS B 1 310 ? 12.133 14.352 4.141 1 98 310 CYS B O 1
ATOM 5042 N N . HIS B 1 311 ? 12.57 12.578 5.445 1 97.88 311 HIS B N 1
ATOM 5043 C CA . HIS B 1 311 ? 11.43 12.805 6.332 1 97.88 311 HIS B CA 1
ATOM 5044 C C . HIS B 1 311 ? 11.57 14.125 7.082 1 97.88 311 HIS B C 1
ATOM 5046 O O . HIS B 1 311 ? 12.648 14.438 7.602 1 97.88 311 HIS B O 1
ATOM 5052 N N . GLY B 1 312 ? 10.484 14.93 7.047 1 97 312 GLY B N 1
ATOM 5053 C CA . GLY B 1 312 ? 10.477 16.172 7.793 1 97 312 GLY B CA 1
ATOM 5054 C C . GLY B 1 312 ? 11.07 17.344 7.02 1 97 312 GLY B C 1
ATOM 5055 O O . GLY B 1 312 ? 11.195 18.438 7.551 1 97 312 GLY B O 1
ATOM 5056 N N . PHE B 1 313 ? 11.406 17.172 5.719 1 97.69 313 PHE B N 1
ATOM 5057 C CA . PHE B 1 313 ? 12.141 18.172 4.953 1 97.69 313 PHE B CA 1
ATOM 5058 C C . PHE B 1 313 ? 11.336 19.469 4.852 1 97.69 313 PHE B C 1
ATOM 5060 O O . PHE B 1 313 ? 11.906 20.547 4.656 1 97.69 313 PHE B O 1
ATOM 5067 N N . MET B 1 314 ? 10.055 19.438 5.059 1 97.44 314 MET B N 1
ATOM 5068 C CA . MET B 1 314 ? 9.188 20.609 4.922 1 97.44 314 MET B CA 1
ATOM 5069 C C . MET B 1 314 ? 9.43 21.609 6.055 1 97.44 314 MET B C 1
ATOM 5071 O O . MET B 1 314 ? 9.008 22.766 5.977 1 97.44 314 MET B O 1
ATOM 5075 N N . THR B 1 315 ? 10.078 21.141 7.121 1 94.62 315 THR B N 1
ATOM 5076 C CA . THR B 1 315 ? 10.195 21.969 8.32 1 94.62 315 THR B CA 1
ATOM 5077 C C . THR B 1 315 ? 11.461 22.828 8.258 1 94.62 315 THR B C 1
ATOM 5079 O O . THR B 1 315 ? 11.633 23.734 9.062 1 94.62 315 THR B O 1
ATOM 5082 N N . PHE B 1 316 ? 12.367 22.547 7.34 1 95.88 316 PHE B N 1
ATOM 5083 C CA . PHE B 1 316 ? 13.57 23.359 7.203 1 95.88 316 PHE B CA 1
ATOM 5084 C C . PHE B 1 316 ? 13.242 24.719 6.613 1 95.88 316 PHE B C 1
ATOM 5086 O O . PHE B 1 316 ? 12.086 25 6.281 1 95.88 316 PHE B O 1
ATOM 5093 N N . ASN B 1 317 ? 14.234 25.641 6.629 1 96.31 317 ASN B N 1
ATOM 5094 C CA . ASN B 1 317 ? 14.062 26.984 6.082 1 96.31 317 ASN B CA 1
ATOM 5095 C C . ASN B 1 317 ? 14 26.969 4.555 1 96.31 317 ASN B C 1
ATOM 5097 O O . ASN B 1 317 ? 15.039 26.969 3.891 1 96.31 317 ASN B O 1
ATOM 5101 N N . GLY B 1 318 ? 12.797 27 4.059 1 96.75 318 GLY B N 1
ATOM 5102 C CA . GLY B 1 318 ? 12.586 26.906 2.621 1 96.75 318 GLY B CA 1
ATOM 5103 C C . GLY B 1 318 ? 13.109 28.125 1.869 1 96.75 318 GLY B C 1
ATOM 5104 O O . GLY B 1 318 ? 13.141 28.125 0.637 1 96.75 318 GLY B O 1
ATOM 5105 N N . HIS B 1 319 ? 13.555 29.125 2.555 1 96.12 319 HIS B N 1
ATOM 5106 C CA . HIS B 1 319 ? 14.164 30.281 1.917 1 96.12 319 HIS B CA 1
ATOM 5107 C C . HIS B 1 319 ? 15.633 30.016 1.594 1 96.12 319 HIS B C 1
ATOM 5109 O O . HIS B 1 319 ? 16.234 30.75 0.801 1 96.12 319 HIS B O 1
ATOM 5115 N N . VAL B 1 320 ? 16.234 28.938 2.215 1 96 320 VAL B N 1
ATOM 5116 C CA . VAL B 1 320 ? 17.656 28.688 2.043 1 96 320 VAL B CA 1
ATOM 5117 C C . VAL B 1 320 ? 17.875 27.25 1.586 1 96 320 VAL B C 1
ATOM 5119 O O . VAL B 1 320 ? 18.781 26.969 0.794 1 96 320 VAL B O 1
ATOM 5122 N N . VAL B 1 321 ? 17.031 26.359 2.041 1 97.25 321 VAL B N 1
ATOM 5123 C CA . VAL B 1 321 ? 17.172 24.938 1.731 1 97.25 321 VAL B CA 1
ATOM 5124 C C . VAL B 1 321 ? 16.391 24.609 0.468 1 97.25 321 VAL B C 1
ATOM 5126 O O . VAL B 1 321 ? 15.156 24.609 0.478 1 97.25 321 VAL B O 1
ATOM 5129 N N . GLU B 1 322 ? 17.062 24.234 -0.52 1 97.56 322 GLU B N 1
ATOM 5130 C CA . GLU B 1 322 ? 16.5 24.094 -1.856 1 97.56 322 GLU B CA 1
ATOM 5131 C C . GLU B 1 322 ? 15.398 23.031 -1.874 1 97.56 322 GLU B C 1
ATOM 5133 O O . GLU B 1 322 ? 14.328 23.25 -2.438 1 97.56 322 GLU B O 1
ATOM 5138 N N . VAL B 1 323 ? 15.68 21.875 -1.284 1 98.31 323 VAL B N 1
ATOM 5139 C CA . VAL B 1 323 ? 14.734 20.766 -1.335 1 98.31 323 VAL B CA 1
ATOM 5140 C C . VAL B 1 323 ? 13.469 21.141 -0.566 1 98.31 323 VAL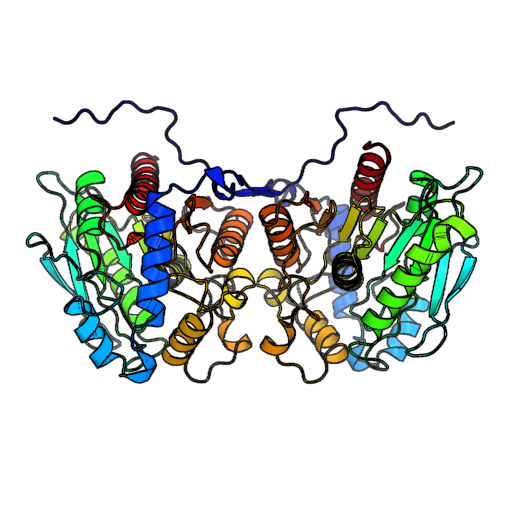 B C 1
ATOM 5142 O O . VAL B 1 323 ? 12.359 20.734 -0.944 1 98.31 323 VAL B O 1
ATOM 5145 N N . THR B 1 324 ? 13.594 21.922 0.462 1 98.38 324 THR B N 1
ATOM 5146 C CA . THR B 1 324 ? 12.438 22.406 1.214 1 98.38 324 THR B CA 1
ATOM 5147 C C . THR B 1 324 ? 11.633 23.391 0.378 1 98.38 324 THR B C 1
ATOM 5149 O O . THR B 1 324 ? 10.398 23.312 0.333 1 98.38 324 THR B O 1
ATOM 5152 N N . ARG B 1 325 ? 12.305 24.281 -0.29 1 98.5 325 ARG B N 1
ATOM 5153 C CA . ARG B 1 325 ? 11.625 25.25 -1.154 1 98.5 325 ARG B CA 1
ATOM 5154 C C . ARG B 1 325 ? 10.789 24.531 -2.215 1 98.5 325 ARG B C 1
ATOM 5156 O O . ARG B 1 325 ? 9.656 24.938 -2.496 1 98.5 325 ARG B O 1
ATOM 5163 N N . ARG B 1 326 ? 11.336 23.5 -2.742 1 98.31 326 ARG B N 1
ATOM 5164 C CA . ARG B 1 326 ? 10.609 22.719 -3.736 1 98.31 326 ARG B CA 1
ATOM 5165 C C . ARG B 1 326 ? 9.297 22.188 -3.16 1 98.31 326 ARG B C 1
ATOM 5167 O O . ARG B 1 326 ? 8.25 22.266 -3.803 1 98.31 326 ARG B O 1
ATOM 5174 N N . GLY B 1 327 ? 9.352 21.609 -1.975 1 98.69 327 GLY B N 1
ATOM 5175 C CA . GLY B 1 327 ? 8.148 21.125 -1.312 1 98.69 327 GLY B CA 1
ATOM 5176 C C . GLY B 1 327 ? 7.137 22.234 -1.057 1 98.69 327 GLY B C 1
ATOM 5177 O O . GLY B 1 327 ? 5.945 22.062 -1.315 1 98.69 327 GLY B O 1
ATOM 5178 N N . TRP B 1 328 ? 7.641 23.422 -0.566 1 98.69 328 TRP B N 1
ATOM 5179 C CA . TRP B 1 328 ? 6.766 24.578 -0.32 1 98.69 328 TRP B CA 1
ATOM 5180 C C . TRP B 1 328 ? 6.051 25 -1.599 1 98.69 328 TRP B C 1
ATOM 5182 O O . TRP B 1 328 ? 4.848 25.25 -1.588 1 98.69 328 TRP B O 1
ATOM 5192 N N . ASP B 1 329 ? 6.781 24.984 -2.701 1 98.44 329 ASP B N 1
ATOM 5193 C CA . ASP B 1 329 ? 6.227 25.438 -3.977 1 98.44 329 ASP B CA 1
ATOM 5194 C C . ASP B 1 329 ? 5.125 24.484 -4.457 1 98.44 329 ASP B C 1
ATOM 5196 O O . ASP B 1 329 ? 4.094 24.938 -4.965 1 98.44 329 ASP B O 1
ATOM 5200 N N . ILE B 1 330 ? 5.312 23.219 -4.281 1 98.62 330 ILE B N 1
ATOM 5201 C CA . ILE B 1 330 ? 4.301 22.234 -4.672 1 98.62 330 ILE B CA 1
ATOM 5202 C C . ILE B 1 330 ? 3.035 22.453 -3.846 1 98.62 330 ILE B C 1
ATOM 5204 O O . ILE B 1 330 ? 1.929 22.469 -4.391 1 98.62 330 ILE B O 1
ATOM 5208 N N . LEU B 1 331 ? 3.225 22.594 -2.566 1 98.62 331 LEU B N 1
ATOM 5209 C CA . LEU B 1 331 ? 2.104 22.828 -1.66 1 98.62 331 LEU B CA 1
ATOM 5210 C C . LEU B 1 331 ? 1.33 24.078 -2.055 1 98.62 331 LEU B C 1
ATOM 5212 O O . LEU B 1 331 ? 0.103 24.047 -2.178 1 98.62 331 LEU B O 1
ATOM 5216 N N . LEU B 1 332 ? 2.037 25.172 -2.289 1 98.06 332 LEU B N 1
ATOM 5217 C CA . LEU B 1 332 ? 1.406 26.438 -2.633 1 98.06 332 LEU B CA 1
ATOM 5218 C C . LEU B 1 332 ? 0.688 26.344 -3.977 1 98.06 332 LEU B C 1
ATOM 5220 O O . LEU B 1 332 ? -0.396 26.906 -4.145 1 98.06 332 LEU B O 1
ATOM 5224 N N . GLN B 1 333 ? 1.302 25.641 -4.898 1 97.81 333 GLN B N 1
ATOM 5225 C CA . GLN B 1 333 ? 0.657 25.453 -6.191 1 97.81 333 GLN B CA 1
ATOM 5226 C C . GLN B 1 333 ? -0.673 24.719 -6.035 1 97.81 333 GLN B C 1
ATOM 5228 O O . GLN B 1 333 ? -1.658 25.062 -6.691 1 97.81 333 GLN B O 1
ATOM 5233 N N . PHE B 1 334 ? -0.679 23.734 -5.238 1 98.19 334 PHE B N 1
ATOM 5234 C CA . PHE B 1 334 ? -1.912 23 -4.977 1 98.19 334 PHE B CA 1
ATOM 5235 C C . PHE B 1 334 ? -2.973 23.922 -4.383 1 98.19 334 PHE B C 1
ATOM 5237 O O . PHE B 1 334 ? -4.117 23.938 -4.836 1 98.19 334 PHE B O 1
ATOM 5244 N N . LEU B 1 335 ? -2.6 24.672 -3.318 1 97.94 335 LEU B N 1
ATOM 5245 C CA . LEU B 1 335 ? -3.541 25.594 -2.674 1 97.94 335 LEU B CA 1
ATOM 5246 C C . LEU B 1 335 ? -4.109 26.578 -3.678 1 97.94 335 LEU B C 1
ATOM 5248 O O . LEU B 1 335 ? -5.324 26.797 -3.729 1 97.94 335 LEU B O 1
ATOM 5252 N N . HIS B 1 336 ? -3.262 27.156 -4.492 1 96.44 336 HIS B N 1
ATOM 5253 C CA . HIS B 1 336 ? -3.693 28.156 -5.473 1 96.44 336 HIS B CA 1
ATOM 5254 C C . HIS B 1 336 ? -4.668 27.547 -6.477 1 96.44 336 HIS B C 1
ATOM 5256 O O . HIS B 1 336 ? -5.672 28.156 -6.828 1 96.44 336 HIS B O 1
ATOM 5262 N N . ALA B 1 337 ? -4.344 26.328 -6.883 1 96.19 337 ALA B N 1
ATOM 5263 C CA . ALA B 1 337 ? -5.199 25.656 -7.859 1 96.19 337 ALA B CA 1
ATOM 5264 C C . ALA B 1 337 ? -6.594 25.406 -7.289 1 96.19 337 ALA B C 1
ATOM 5266 O O . ALA B 1 337 ? -7.59 25.516 -8.008 1 96.19 337 ALA B O 1
ATOM 5267 N N . LYS B 1 338 ? -6.695 25.047 -5.977 1 96.12 338 LYS B N 1
ATOM 5268 C CA . LYS B 1 338 ? -7.977 24.688 -5.375 1 96.12 338 LYS B CA 1
ATOM 5269 C C . LYS B 1 338 ? -8.75 25.938 -4.941 1 96.12 338 LYS B C 1
ATOM 5271 O O . LYS B 1 338 ? -9.961 25.875 -4.723 1 96.12 338 LYS B O 1
ATOM 5276 N N . LEU B 1 339 ? -8.039 27.047 -4.773 1 93.56 339 LEU B N 1
ATOM 5277 C CA . LEU B 1 339 ? -8.695 28.312 -4.418 1 93.56 339 LEU B CA 1
ATOM 5278 C C . LEU B 1 339 ? -9.391 28.906 -5.629 1 93.56 339 LEU B C 1
ATOM 5280 O O . LEU B 1 339 ? -10.391 29.625 -5.484 1 93.56 339 LEU B O 1
ATOM 5284 N N . VAL B 1 340 ? -8.867 28.703 -6.879 1 83.88 340 VAL B N 1
ATOM 5285 C CA . VAL B 1 340 ? -9.438 29.297 -8.086 1 83.88 340 VAL B CA 1
ATOM 5286 C C . VAL B 1 340 ? -10.5 28.359 -8.664 1 83.88 340 VAL B C 1
ATOM 5288 O O . VAL B 1 340 ? -11.344 28.797 -9.453 1 83.88 340 VAL B O 1
ATOM 5291 N N . ALA B 1 341 ? -10.438 27.172 -8.25 1 70.88 341 ALA B N 1
ATOM 5292 C CA . ALA B 1 341 ? -11.43 26.234 -8.766 1 70.88 341 ALA B CA 1
ATOM 5293 C C . ALA B 1 341 ? -12.844 26.625 -8.328 1 70.88 341 ALA B C 1
ATOM 5295 O O . ALA B 1 341 ? -13.039 27.125 -7.215 1 70.88 341 ALA B O 1
ATOM 5296 N N . PRO B 1 342 ? -13.906 26.656 -9.32 1 66 342 PRO B N 1
ATOM 5297 C CA . PRO B 1 342 ? -15.266 27.109 -9.023 1 66 342 PRO B CA 1
ATOM 5298 C C . PRO B 1 342 ? -15.93 26.281 -7.918 1 66 342 PRO B C 1
ATOM 5300 O O . PRO B 1 342 ? -15.555 25.125 -7.691 1 66 342 PRO B O 1
#

Sequence (684 aa):
MGEFLPNDDKSLKSDLSLDLAAFHKGATTTATRQLNSQLIELGLRDTKWWKCGAREYRQRRAQGATPFPRPMLLGEAEEMSIDSNHGPAIKCRLFQPPGAKPIGVFYHIHGGGYVLGSADSQDLLLAEISRSARLVVVSVEYRLAPENPYPAALEDCCTVADWLEQHAQEKWNCDLNFIGGESAGATLSALVVLHLQQRGLLSRIRGVVLSYGNFDLSALPSLRGLERSETPVLNYEDAEQFLDAYLPGRTPDQRKAATISPAYNKLSDLVPALFLVGTEDGLVDDSILMASRWQLAGNEAILKFVPGACHGFMTFNGHVVEVTRRGWDILLQFLHAKLVAPMGEFLPNDDKSLKSDLSLDLAAFHKGATTTATRQLNSQLIELGLRDTKWWKCGAREYRQRRAQGATPFPRPMLLGEAEEMSIDSNHGPAIKCRLFQPPGAKPIGVFYHIHGGGYVLGSADSQDLLLAEISRSARLVVVSVEYRLAPENPYPAALEDCCTVADWLEQHAQEKWNCDLNFIGGESAGATLSALVVLHLQQRGLLSRIRGVVLSYGNFDLSALPSLRGLERSETPVLNYEDAEQFLDAYLPGRTPDQRKAATISPAYNKLSDLVPALFLVGTEDGLVDDSILMASRWQLAGNEAILKFVPGACHGFMTFNGHVVEVTRRGWDILLQFLHAKLVAP

Organism: NCBI:txid1442368

Nearest PDB structures (foldseek):
  3zwq-assembly1_A-2  TM=8.722E-01  e=2.305E-25  Pyrobaculum calidifontis JCM 11548
  2yh2-assembly1_B  TM=8.440E-01  e=1.126E-25  Pyrobaculum calidifontis
  2yh2-assembly1_D  TM=8.489E-01  e=2.597E-25  Pyrobaculum calidifontis
  3zwq-assembly1_B-2  TM=8.389E-01  e=6.750E-25  Pyrobaculum calidifontis JCM 11548
  2yh2-assembly1_C  TM=8.209E-01  e=1.226E-24  Pyrobaculum calidifontis